Protein AF-A0A1V4UZZ5-F1 (afdb_monomer_lite)

Structure (mmCIF, N/CA/C/O backbone):
data_AF-A0A1V4UZZ5-F1
#
_entry.id   AF-A0A1V4UZZ5-F1
#
loop_
_atom_site.group_PDB
_atom_site.id
_atom_site.type_symbol
_atom_site.label_atom_id
_atom_site.label_alt_id
_atom_site.label_comp_id
_atom_site.label_asym_id
_atom_site.label_entity_id
_atom_site.label_seq_id
_atom_site.pdbx_PDB_ins_code
_atom_site.Cartn_x
_atom_site.Cartn_y
_atom_site.Cartn_z
_atom_site.occupancy
_atom_site.B_iso_or_equiv
_atom_site.auth_seq_id
_atom_site.auth_comp_id
_atom_site.auth_asym_id
_atom_site.auth_atom_id
_atom_site.pdbx_PDB_model_num
ATOM 1 N N . MET A 1 1 ? 58.883 -15.406 -33.472 1.00 39.81 1 MET A N 1
ATOM 2 C CA . MET A 1 1 ? 59.104 -15.737 -32.049 1.00 39.81 1 MET A CA 1
ATOM 3 C C . MET A 1 1 ? 59.491 -14.466 -31.313 1.00 39.81 1 MET A C 1
ATOM 5 O O . MET A 1 1 ? 60.624 -14.037 -31.436 1.00 39.81 1 MET A O 1
ATOM 9 N N . ASN A 1 2 ? 58.530 -13.843 -30.635 1.00 29.45 2 ASN A N 1
ATOM 10 C CA . ASN A 1 2 ? 58.734 -13.102 -29.391 1.00 29.45 2 ASN A CA 1
ATOM 11 C C . ASN A 1 2 ? 57.380 -13.124 -28.679 1.00 29.45 2 ASN A C 1
ATOM 13 O O . ASN A 1 2 ? 56.372 -12.664 -29.209 1.00 29.45 2 ASN A O 1
ATOM 17 N N . HIS A 1 3 ? 57.362 -13.836 -27.559 1.00 33.97 3 HIS A N 1
ATOM 18 C CA . HIS A 1 3 ? 56.188 -14.196 -26.785 1.00 33.97 3 HIS A CA 1
ATOM 19 C C . HIS A 1 3 ? 55.595 -12.955 -26.108 1.00 33.97 3 HIS A C 1
ATOM 21 O O . HIS A 1 3 ? 56.124 -12.502 -25.099 1.00 33.97 3 HIS A O 1
ATOM 27 N N . VAL A 1 4 ? 54.471 -12.442 -26.614 1.00 33.69 4 VAL A N 1
ATOM 28 C CA . VAL A 1 4 ? 53.539 -11.697 -25.759 1.00 33.69 4 VAL A CA 1
ATOM 29 C C . VAL A 1 4 ? 52.682 -12.749 -25.073 1.00 33.69 4 VAL A C 1
ATOM 31 O O . VAL A 1 4 ? 51.747 -13.304 -25.648 1.00 33.69 4 VAL A O 1
ATOM 34 N N . MET A 1 5 ? 53.090 -13.105 -23.861 1.00 30.39 5 MET A N 1
ATOM 35 C CA . MET A 1 5 ? 52.310 -13.939 -22.962 1.00 30.39 5 MET A CA 1
ATOM 36 C C . MET A 1 5 ? 51.033 -13.162 -22.619 1.00 30.39 5 MET A C 1
ATOM 38 O O . MET A 1 5 ? 51.049 -12.294 -21.754 1.00 30.39 5 MET A O 1
ATOM 42 N N . ARG A 1 6 ? 49.934 -13.433 -23.336 1.00 32.62 6 ARG A N 1
ATOM 43 C CA . ARG A 1 6 ? 48.589 -13.015 -22.924 1.00 32.62 6 ARG A CA 1
ATOM 44 C C . ARG A 1 6 ? 48.254 -13.778 -21.647 1.00 32.62 6 ARG A C 1
ATOM 46 O O . ARG A 1 6 ? 47.847 -14.936 -21.698 1.00 32.62 6 ARG A O 1
ATOM 53 N N . ILE A 1 7 ? 48.499 -13.157 -20.501 1.00 31.34 7 ILE A N 1
ATOM 54 C CA . ILE A 1 7 ? 48.038 -13.669 -19.215 1.00 31.34 7 ILE A CA 1
ATOM 55 C C . ILE A 1 7 ? 46.551 -13.321 -19.125 1.00 31.34 7 ILE A C 1
ATOM 57 O O . ILE A 1 7 ? 46.192 -12.190 -18.821 1.00 31.34 7 ILE A O 1
ATOM 61 N N . CYS A 1 8 ? 45.675 -14.288 -19.402 1.00 34.12 8 CYS A N 1
ATOM 62 C CA . CYS A 1 8 ? 44.281 -14.201 -18.975 1.00 34.12 8 CYS A CA 1
ATOM 63 C C . CYS A 1 8 ? 44.250 -14.296 -17.447 1.00 34.12 8 CYS A C 1
ATOM 65 O O . CYS A 1 8 ? 44.294 -15.393 -16.889 1.00 34.12 8 CYS A O 1
ATOM 67 N N . LEU A 1 9 ? 44.191 -13.156 -16.761 1.00 35.31 9 LEU A N 1
ATOM 68 C CA . LEU A 1 9 ? 43.905 -13.134 -15.334 1.00 35.31 9 LEU A CA 1
ATOM 69 C C . LEU A 1 9 ? 42.384 -13.251 -15.154 1.00 35.31 9 LEU A C 1
ATOM 71 O O . LEU A 1 9 ? 41.663 -12.259 -15.202 1.00 35.31 9 LEU A O 1
ATOM 75 N N . ILE A 1 10 ? 41.876 -14.474 -14.990 1.00 39.50 10 ILE A N 1
ATOM 76 C CA . ILE A 1 10 ? 40.493 -14.681 -14.543 1.00 39.50 10 ILE A CA 1
ATOM 77 C C . ILE A 1 10 ? 40.471 -14.403 -13.038 1.00 39.50 10 ILE A C 1
ATOM 79 O O . ILE A 1 10 ? 40.820 -15.262 -12.229 1.00 39.50 10 ILE A O 1
ATOM 83 N N . ALA A 1 11 ? 40.083 -13.191 -12.651 1.00 40.16 11 ALA A N 1
ATOM 84 C CA . ALA A 1 11 ? 39.724 -12.902 -11.270 1.00 40.16 11 ALA A CA 1
ATOM 85 C C . ALA A 1 11 ? 38.285 -13.391 -11.034 1.00 40.16 11 ALA A C 1
ATOM 87 O O . ALA A 1 11 ? 37.325 -12.671 -11.297 1.00 40.16 11 ALA A O 1
ATOM 88 N N . SER A 1 12 ? 38.126 -14.639 -10.583 1.00 41.53 12 SER A N 1
ATOM 89 C CA . SER A 1 12 ? 36.849 -15.145 -10.068 1.00 41.53 12 SER A CA 1
ATOM 90 C C . SER A 1 12 ? 36.801 -14.930 -8.559 1.00 41.53 12 SER A C 1
ATOM 92 O O . SER A 1 12 ? 37.458 -15.645 -7.804 1.00 41.53 12 SER A O 1
ATOM 94 N N . VAL A 1 13 ? 36.013 -13.956 -8.106 1.00 45.19 13 VAL A N 1
ATOM 95 C CA . VAL A 1 13 ? 35.707 -13.796 -6.680 1.00 45.19 13 VAL A CA 1
ATOM 96 C C . VAL A 1 13 ? 34.385 -14.509 -6.406 1.00 45.19 13 VAL A C 1
ATOM 98 O O . VAL A 1 13 ? 33.313 -13.992 -6.710 1.00 45.19 13 VAL A O 1
ATOM 101 N N . MET A 1 14 ? 34.463 -15.728 -5.869 1.00 43.59 14 MET A N 1
ATOM 102 C CA . MET A 1 14 ? 33.300 -16.481 -5.396 1.00 43.59 14 MET A CA 1
ATOM 103 C C . MET A 1 14 ? 33.132 -16.230 -3.897 1.00 43.59 14 MET A C 1
ATOM 105 O O . MET A 1 14 ? 33.850 -16.801 -3.078 1.00 43.59 14 MET A O 1
ATOM 109 N N . VAL A 1 15 ? 32.183 -15.369 -3.531 1.00 49.25 15 VAL A N 1
ATOM 110 C CA . VAL A 1 15 ? 31.800 -15.153 -2.129 1.00 49.25 15 VAL A CA 1
ATOM 111 C C . VAL A 1 15 ? 30.608 -16.059 -1.824 1.00 49.25 15 VAL A C 1
ATOM 113 O O . VAL A 1 15 ? 29.475 -15.738 -2.171 1.00 49.25 15 VAL A O 1
ATOM 116 N N . MET A 1 16 ? 30.867 -17.219 -1.214 1.00 44.22 16 MET A N 1
ATOM 117 C CA . MET A 1 16 ? 29.830 -18.120 -0.700 1.00 44.22 16 MET A CA 1
ATOM 118 C C . MET A 1 16 ? 29.693 -17.886 0.803 1.00 44.22 16 MET A C 1
ATOM 120 O O . MET A 1 16 ? 30.544 -18.312 1.581 1.00 44.22 16 MET A O 1
ATOM 124 N N . VAL A 1 17 ? 28.649 -17.169 1.213 1.00 50.81 17 VAL A N 1
ATOM 125 C CA . VAL A 1 17 ? 28.406 -16.848 2.624 1.00 50.81 17 VAL A CA 1
ATOM 126 C C . VAL A 1 17 ? 27.173 -17.615 3.085 1.00 50.81 17 VAL A C 1
ATOM 128 O O . VAL A 1 17 ? 26.051 -17.297 2.700 1.00 50.81 17 VAL A O 1
ATOM 131 N N . CYS A 1 18 ? 27.390 -18.663 3.880 1.00 45.88 18 CYS A N 1
ATOM 132 C CA . CYS A 1 18 ? 26.318 -19.472 4.451 1.00 45.88 18 CYS A CA 1
ATOM 133 C C . CYS A 1 18 ? 25.753 -18.810 5.716 1.00 45.88 18 CYS A C 1
ATOM 135 O O . CYS A 1 18 ? 26.511 -18.483 6.628 1.00 45.88 18 CYS A O 1
ATOM 137 N N . SER A 1 19 ? 24.422 -18.658 5.746 1.00 46.22 19 SER A N 1
ATOM 138 C CA . SER A 1 19 ? 23.580 -18.379 6.922 1.00 46.22 19 SER A CA 1
ATOM 139 C C . SER A 1 19 ? 24.179 -17.382 7.918 1.00 46.22 19 SER A C 1
ATOM 141 O O . SER A 1 19 ? 24.592 -17.751 9.019 1.00 46.22 19 SER A O 1
ATOM 143 N N . LEU A 1 20 ? 24.219 -16.107 7.539 1.00 45.56 20 LEU A N 1
ATOM 144 C CA . LEU A 1 20 ? 24.476 -15.028 8.483 1.00 45.56 20 LEU A CA 1
ATOM 145 C C . LEU A 1 20 ? 23.150 -14.367 8.861 1.00 45.56 20 LEU A C 1
ATOM 147 O O . LEU A 1 20 ? 22.374 -13.983 7.989 1.00 45.56 20 LEU A O 1
ATOM 151 N N . SER A 1 21 ? 22.949 -14.119 10.153 1.00 45.28 21 SER A N 1
ATOM 152 C CA . SER A 1 21 ? 22.123 -13.006 10.629 1.00 45.28 21 SER A CA 1
ATOM 153 C C . SER A 1 21 ? 22.843 -11.696 10.267 1.00 45.28 21 SER A C 1
ATOM 155 O O . SER A 1 21 ? 23.481 -11.077 11.117 1.00 45.28 21 SER A O 1
ATOM 157 N N . CYS A 1 22 ? 22.896 -11.359 8.973 1.00 48.75 22 CYS A N 1
ATOM 158 C CA . CYS A 1 22 ? 23.712 -10.263 8.447 1.00 48.75 22 CYS A CA 1
ATOM 159 C C . CYS A 1 22 ? 22.924 -8.954 8.381 1.00 48.75 22 CYS A C 1
ATOM 161 O O . CYS A 1 22 ? 21.815 -8.925 7.858 1.00 48.75 22 CYS A O 1
ATOM 163 N N . SER A 1 23 ? 23.531 -7.862 8.848 1.00 56.69 23 SER A N 1
ATOM 164 C CA . SER A 1 23 ? 22.945 -6.518 8.821 1.00 56.69 23 SER A CA 1
ATOM 165 C C . SER A 1 23 ? 23.189 -5.751 7.507 1.00 56.69 23 SER A C 1
ATOM 167 O O . SER A 1 23 ? 22.425 -4.832 7.236 1.00 56.69 23 SER A O 1
ATOM 169 N N . ALA A 1 24 ? 24.216 -6.089 6.708 1.00 56.47 24 ALA A N 1
ATOM 170 C CA . ALA A 1 24 ? 24.455 -5.583 5.340 1.00 56.47 24 ALA A CA 1
ATOM 171 C C . ALA A 1 24 ? 25.719 -6.216 4.710 1.00 56.47 24 ALA A C 1
ATOM 173 O O . ALA A 1 24 ? 26.738 -6.339 5.393 1.00 56.47 24 ALA A O 1
ATOM 174 N N . ILE A 1 25 ? 25.702 -6.531 3.409 1.00 58.81 25 ILE A N 1
ATOM 175 C CA . ILE A 1 25 ? 26.895 -6.872 2.607 1.00 58.81 25 ILE A CA 1
ATOM 176 C C . ILE A 1 25 ? 26.965 -5.920 1.413 1.00 58.81 25 ILE A C 1
ATOM 178 O O . ILE A 1 25 ? 26.059 -5.910 0.584 1.00 58.81 25 ILE A O 1
ATOM 182 N N . LYS A 1 26 ? 28.057 -5.154 1.311 1.00 60.81 26 LYS A N 1
ATOM 183 C CA . LYS A 1 26 ? 28.379 -4.344 0.130 1.00 60.81 26 LYS A CA 1
ATOM 184 C C . LYS A 1 26 ? 29.662 -4.860 -0.509 1.00 60.81 26 LYS A C 1
ATOM 186 O O . LYS A 1 26 ? 30.681 -4.972 0.174 1.00 60.81 26 LYS A O 1
ATOM 191 N N . SER A 1 27 ? 29.627 -5.157 -1.802 1.00 58.00 27 SER A N 1
ATOM 192 C CA . SER A 1 27 ? 30.817 -5.495 -2.588 1.00 58.00 27 SER A CA 1
ATOM 193 C C . SER A 1 27 ? 30.977 -4.498 -3.724 1.00 58.00 27 SER A C 1
ATOM 195 O O . SER A 1 27 ? 30.045 -4.308 -4.501 1.00 58.00 27 SER A O 1
ATOM 197 N N . SER A 1 28 ? 32.153 -3.872 -3.812 1.00 56.59 28 SER A N 1
ATOM 198 C CA . SER A 1 28 ? 32.493 -2.953 -4.894 1.00 56.59 28 SER A CA 1
ATOM 199 C C . SER A 1 28 ? 33.769 -3.403 -5.594 1.00 56.59 28 SER A C 1
ATOM 201 O O . SER A 1 28 ? 34.764 -3.694 -4.926 1.00 56.59 28 SER A O 1
ATOM 203 N N . PHE A 1 29 ? 33.734 -3.472 -6.926 1.00 57.12 29 PHE A N 1
ATOM 204 C CA . PHE A 1 29 ? 34.883 -3.848 -7.750 1.00 57.12 29 PHE A CA 1
ATOM 205 C C . PHE A 1 29 ? 35.108 -2.829 -8.868 1.00 57.12 29 PHE A C 1
ATOM 207 O O . PHE A 1 29 ? 34.164 -2.413 -9.541 1.00 57.12 29 PHE A O 1
ATOM 214 N N . GLY A 1 30 ? 36.375 -2.478 -9.095 1.00 54.47 30 GLY A N 1
ATOM 215 C CA . GLY A 1 30 ? 36.808 -1.658 -10.221 1.00 54.47 30 GLY A CA 1
ATOM 216 C C . GLY A 1 30 ? 38.146 -2.146 -10.768 1.00 54.47 30 GLY A C 1
ATOM 217 O O . GLY A 1 30 ? 39.020 -2.561 -10.007 1.00 54.47 30 GLY A O 1
ATOM 218 N N . VAL A 1 31 ? 38.289 -2.128 -12.090 1.00 53.44 31 VAL A N 1
ATOM 219 C CA . VAL A 1 31 ? 39.524 -2.450 -12.815 1.00 53.44 31 VAL A CA 1
ATOM 220 C C . VAL A 1 31 ? 39.809 -1.285 -13.751 1.00 53.44 31 VAL A C 1
ATOM 222 O O . VAL A 1 31 ? 38.913 -0.828 -14.459 1.00 53.44 31 VAL A O 1
ATOM 225 N N . ASP A 1 32 ? 41.049 -0.804 -13.739 1.00 49.75 32 ASP A N 1
ATOM 226 C CA . ASP A 1 32 ? 41.480 0.335 -14.542 1.00 49.75 32 ASP A CA 1
ATOM 227 C C . ASP A 1 32 ? 42.629 -0.079 -15.479 1.00 49.75 32 ASP A C 1
ATOM 229 O O . ASP A 1 32 ? 43.580 -0.734 -15.050 1.00 49.75 32 ASP A O 1
ATOM 233 N N . ASN A 1 33 ? 42.525 0.296 -16.759 1.00 50.69 33 ASN A N 1
ATOM 234 C CA . ASN A 1 33 ? 43.595 0.281 -17.770 1.00 50.69 33 ASN A CA 1
ATOM 235 C C . ASN A 1 33 ? 44.440 -1.010 -17.956 1.00 50.69 33 ASN A C 1
ATOM 237 O O . ASN A 1 33 ? 45.665 -0.916 -17.896 1.00 50.69 33 ASN A O 1
ATOM 241 N N . GLN A 1 34 ? 43.859 -2.181 -18.280 1.00 48.28 34 GLN A N 1
ATOM 242 C CA . GLN A 1 34 ? 44.598 -3.340 -18.855 1.00 48.28 34 GLN A CA 1
ATOM 243 C C . GLN A 1 34 ? 43.724 -4.266 -19.719 1.00 48.28 34 GLN A C 1
ATOM 245 O O . GLN A 1 34 ? 42.536 -4.364 -19.449 1.00 48.28 34 GLN A O 1
ATOM 250 N N . GLU A 1 35 ? 44.327 -4.992 -20.682 1.00 52.94 35 GLU A N 1
ATOM 251 C CA . GLU A 1 35 ? 43.716 -6.090 -21.469 1.00 52.94 35 GLU A CA 1
ATOM 252 C C . GLU A 1 35 ? 43.265 -7.284 -20.571 1.00 52.94 35 GLU A C 1
ATOM 254 O O . GLU A 1 35 ? 44.095 -7.891 -19.899 1.00 52.94 35 GLU A O 1
ATOM 259 N N . GLY A 1 36 ? 41.979 -7.679 -20.566 1.00 52.59 36 GLY A N 1
ATOM 260 C CA . GLY A 1 36 ? 41.415 -8.781 -19.761 1.00 52.59 36 GLY A CA 1
ATOM 261 C C . GLY A 1 36 ? 39.873 -8.800 -19.609 1.00 52.59 36 GLY A C 1
ATOM 262 O O . GLY A 1 36 ? 39.163 -7.938 -20.108 1.00 52.59 36 GLY A O 1
ATOM 263 N N . SER A 1 37 ? 39.318 -9.799 -18.915 1.00 56.78 37 SER A N 1
ATOM 264 C CA . SER A 1 37 ? 37.878 -9.895 -18.591 1.00 56.78 37 SER A CA 1
ATOM 265 C C . SER A 1 37 ? 37.686 -10.142 -17.097 1.00 56.78 37 SER A C 1
ATOM 267 O O . SER A 1 37 ? 38.403 -10.973 -16.538 1.00 56.78 37 SER A O 1
ATOM 269 N N . ALA A 1 38 ? 36.701 -9.503 -16.465 1.00 57.72 38 ALA A N 1
ATOM 270 C CA . ALA A 1 38 ? 36.386 -9.721 -15.051 1.00 57.72 38 ALA A CA 1
ATOM 271 C C . ALA A 1 38 ? 34.997 -10.354 -14.869 1.00 57.72 38 ALA A C 1
ATOM 273 O O . ALA A 1 38 ? 34.046 -10.036 -15.584 1.00 57.72 38 ALA A O 1
ATOM 274 N N . SER A 1 39 ? 34.873 -11.269 -13.905 1.00 61.69 39 SER A N 1
ATOM 275 C CA . SER A 1 39 ? 33.602 -11.923 -13.585 1.00 61.69 39 SER A CA 1
ATOM 276 C C . SER A 1 39 ? 33.362 -11.943 -12.080 1.00 61.69 39 SER A C 1
ATOM 278 O O . SER A 1 39 ? 34.188 -12.482 -11.339 1.00 61.69 39 SER A O 1
ATOM 280 N N . ALA A 1 40 ? 32.218 -11.432 -11.640 1.00 63.69 40 ALA A N 1
ATOM 281 C CA . ALA A 1 40 ? 31.765 -11.530 -10.259 1.00 63.69 40 ALA A CA 1
ATOM 282 C C . ALA A 1 40 ? 30.543 -12.452 -10.182 1.00 63.69 40 ALA A C 1
ATOM 284 O O . ALA A 1 40 ? 29.666 -12.442 -11.046 1.00 63.69 40 ALA A O 1
ATOM 285 N N . THR A 1 41 ? 30.481 -13.312 -9.169 1.00 64.44 41 THR A N 1
ATOM 286 C CA . THR A 1 41 ? 29.285 -14.119 -8.911 1.00 64.44 41 THR A CA 1
ATOM 287 C C . THR A 1 41 ? 29.008 -14.129 -7.422 1.00 64.44 41 THR A C 1
ATOM 289 O O . THR A 1 41 ? 29.807 -14.615 -6.620 1.00 64.44 41 THR A O 1
ATOM 292 N N . HIS A 1 42 ? 27.839 -13.610 -7.080 1.00 67.56 42 HIS A N 1
ATOM 293 C CA . HIS A 1 42 ? 27.352 -13.446 -5.729 1.00 67.56 42 HIS A CA 1
ATOM 294 C C . HIS A 1 42 ? 26.117 -14.321 -5.520 1.00 67.56 42 HIS A C 1
ATOM 296 O O . HIS A 1 42 ? 25.170 -14.285 -6.309 1.00 67.56 42 HIS A O 1
ATOM 302 N N . ARG A 1 43 ? 26.118 -15.114 -4.446 1.00 64.06 43 ARG A N 1
ATOM 303 C CA . ARG A 1 43 ? 24.951 -15.892 -4.024 1.00 64.06 43 ARG A CA 1
ATOM 304 C C . ARG A 1 43 ? 24.722 -15.697 -2.534 1.00 64.06 43 ARG A C 1
ATOM 306 O O . ARG A 1 43 ? 25.602 -16.014 -1.736 1.00 64.06 43 ARG A O 1
ATOM 313 N N . PHE A 1 44 ? 23.534 -15.226 -2.182 1.00 66.75 44 PHE A N 1
ATOM 314 C CA . PHE A 1 44 ? 23.129 -14.942 -0.814 1.00 66.75 44 PHE A CA 1
ATOM 315 C C . PHE A 1 44 ? 21.847 -15.697 -0.468 1.00 66.75 44 PHE A C 1
ATOM 317 O O . PHE A 1 44 ? 20.886 -15.691 -1.236 1.00 66.75 44 PHE A O 1
ATOM 324 N N . SER A 1 45 ? 21.840 -16.312 0.713 1.00 64.38 45 SER A N 1
ATOM 325 C CA . SER A 1 45 ? 20.642 -16.854 1.355 1.00 64.38 45 SER A CA 1
ATOM 326 C C . SER A 1 45 ? 20.429 -16.102 2.664 1.00 64.38 45 SER A C 1
ATOM 328 O O . SER A 1 45 ? 21.274 -16.186 3.559 1.00 64.38 45 SER A O 1
ATOM 330 N N . ILE A 1 46 ? 19.347 -15.331 2.760 1.00 65.12 46 ILE A N 1
ATOM 331 C CA . ILE A 1 46 ? 19.101 -14.390 3.857 1.00 65.12 46 ILE A CA 1
ATOM 332 C C . ILE A 1 46 ? 17.887 -14.860 4.665 1.00 65.12 46 ILE A C 1
ATOM 334 O O . ILE A 1 46 ? 16.762 -14.831 4.192 1.00 65.12 46 ILE A O 1
ATOM 338 N N . SER A 1 47 ? 18.098 -15.295 5.905 1.00 55.88 47 SER A N 1
ATOM 339 C CA . SER A 1 47 ? 17.028 -15.842 6.757 1.00 55.88 47 SER A CA 1
ATOM 340 C C . SER A 1 47 ? 16.285 -14.790 7.603 1.00 55.88 47 SER A C 1
ATOM 342 O O . SER A 1 47 ? 15.504 -15.150 8.480 1.00 55.88 47 SER A O 1
ATOM 344 N N . SER A 1 48 ? 16.598 -13.502 7.437 1.00 59.91 48 SER A N 1
ATOM 345 C CA . SER A 1 48 ? 15.998 -12.368 8.159 1.00 59.91 48 SER A CA 1
ATOM 346 C C . SER A 1 48 ? 16.160 -11.072 7.352 1.00 59.91 48 SER A C 1
ATOM 348 O O . SER A 1 48 ? 16.756 -11.095 6.282 1.00 59.91 48 SER A O 1
ATOM 350 N N . ALA A 1 49 ? 15.721 -9.920 7.878 1.00 60.16 49 ALA A N 1
ATOM 351 C CA . ALA A 1 49 ? 15.966 -8.631 7.222 1.00 60.16 49 ALA A CA 1
ATOM 352 C C . ALA A 1 49 ? 17.462 -8.424 6.909 1.00 60.16 49 ALA A C 1
ATOM 354 O O . ALA A 1 49 ? 18.303 -8.626 7.791 1.00 60.16 49 ALA A O 1
ATOM 355 N N . GLY A 1 50 ? 17.783 -8.022 5.679 1.00 60.38 50 GLY A N 1
ATOM 356 C CA . GLY A 1 50 ? 19.159 -7.902 5.202 1.00 60.38 50 GLY A CA 1
ATOM 357 C C . GLY A 1 50 ? 19.291 -7.019 3.962 1.00 60.38 50 GLY A C 1
ATOM 358 O O . GLY A 1 50 ? 18.377 -6.911 3.144 1.00 60.38 50 GLY A O 1
ATOM 359 N N . VAL A 1 51 ? 20.453 -6.378 3.831 1.00 58.22 51 VAL A N 1
ATOM 360 C CA . VAL A 1 51 ? 20.812 -5.526 2.687 1.00 58.22 51 VAL A CA 1
ATOM 361 C C . VAL A 1 51 ? 21.967 -6.167 1.927 1.00 58.22 51 VAL A C 1
ATOM 363 O O . VAL A 1 51 ? 22.987 -6.514 2.524 1.00 58.22 51 VAL A O 1
ATOM 366 N N . VAL A 1 52 ? 21.819 -6.296 0.614 1.00 61.44 52 VAL A N 1
ATOM 367 C CA . VAL A 1 52 ? 22.842 -6.763 -0.319 1.00 61.44 52 VAL A CA 1
ATOM 368 C C . VAL A 1 52 ? 23.008 -5.715 -1.411 1.00 61.44 52 VAL A C 1
ATOM 370 O O . VAL A 1 52 ? 22.067 -5.415 -2.137 1.00 61.44 52 VAL A O 1
ATOM 373 N N . ASP A 1 53 ? 24.209 -5.167 -1.540 1.00 60.06 53 ASP A N 1
ATOM 374 C CA . ASP A 1 53 ? 24.511 -4.134 -2.529 1.00 60.06 53 ASP A CA 1
ATOM 375 C C . ASP A 1 53 ? 25.773 -4.505 -3.320 1.00 60.06 53 ASP A C 1
ATOM 377 O O . ASP A 1 53 ? 26.856 -4.681 -2.749 1.00 60.06 53 ASP A O 1
ATOM 381 N N . GLY A 1 54 ? 25.626 -4.686 -4.631 1.00 59.91 54 GLY A N 1
ATOM 382 C CA . GLY A 1 54 ? 26.715 -5.015 -5.546 1.00 59.91 54 GLY A CA 1
ATOM 383 C C . GLY A 1 54 ? 26.935 -3.899 -6.561 1.00 59.91 54 GLY A C 1
ATOM 384 O O . GLY A 1 54 ? 26.129 -3.735 -7.473 1.00 59.91 54 GLY A O 1
ATOM 385 N N . ASP A 1 55 ? 28.048 -3.175 -6.442 1.00 58.28 55 ASP A N 1
ATOM 386 C CA . ASP A 1 55 ? 28.431 -2.123 -7.392 1.00 58.28 55 ASP A CA 1
ATOM 387 C C . ASP A 1 55 ? 29.672 -2.546 -8.185 1.00 58.28 55 ASP A C 1
ATOM 389 O O . ASP A 1 55 ? 30.726 -2.822 -7.605 1.00 58.28 55 ASP A O 1
ATOM 393 N N . ILE A 1 56 ? 29.601 -2.559 -9.516 1.00 58.88 56 ILE A N 1
ATOM 394 C CA . ILE A 1 56 ? 30.764 -2.857 -10.367 1.00 58.88 56 ILE A CA 1
ATOM 395 C C . ILE A 1 56 ? 30.924 -1.742 -11.404 1.00 58.88 56 ILE A C 1
ATOM 397 O O . ILE A 1 56 ? 29.990 -1.407 -12.126 1.00 58.88 56 ILE A O 1
ATOM 401 N N . SER A 1 57 ? 32.103 -1.121 -11.478 1.00 55.34 57 SER A N 1
ATOM 402 C CA . SER A 1 57 ? 32.361 0.033 -12.364 1.00 55.34 57 SER A CA 1
ATOM 403 C C . SER A 1 57 ? 33.683 -0.123 -13.112 1.00 55.34 57 SER A C 1
ATOM 405 O O . SER A 1 57 ? 34.684 -0.436 -12.470 1.00 55.34 57 SER A O 1
ATOM 407 N N . LEU A 1 58 ? 33.717 0.108 -14.435 1.00 53.62 58 LEU A N 1
ATOM 408 C CA . LEU A 1 58 ? 34.915 -0.086 -15.275 1.00 53.62 58 LEU A CA 1
ATOM 409 C C . LEU A 1 58 ? 35.182 1.009 -16.326 1.00 53.62 58 LEU A C 1
ATOM 411 O O . LEU A 1 58 ? 34.256 1.655 -16.806 1.00 53.62 58 LEU A O 1
ATOM 415 N N . SER A 1 59 ? 36.454 1.137 -16.746 1.00 49.12 59 SER A N 1
ATOM 416 C CA . SER A 1 59 ? 36.920 2.146 -17.716 1.00 49.12 59 SER A CA 1
ATOM 417 C C . SER A 1 59 ? 37.103 1.681 -19.177 1.00 49.12 59 SER A C 1
ATOM 419 O O . SER A 1 59 ? 37.103 2.541 -20.053 1.00 49.12 59 SER A O 1
ATOM 421 N N . SER A 1 60 ? 37.256 0.380 -19.499 1.00 50.84 60 SER A N 1
ATOM 422 C CA . SER A 1 60 ? 37.487 -0.028 -20.914 1.00 50.84 60 SER A CA 1
ATOM 423 C C . SER A 1 60 ? 37.232 -1.497 -21.332 1.00 50.84 60 SER A C 1
ATOM 425 O O . SER A 1 60 ? 37.506 -1.830 -22.485 1.00 50.84 60 SER A O 1
ATOM 427 N N . MET A 1 61 ? 36.709 -2.406 -20.485 1.00 57.75 61 MET A N 1
ATOM 428 C CA . MET A 1 61 ? 36.690 -3.861 -20.792 1.00 57.75 61 MET A CA 1
ATOM 429 C C . MET A 1 61 ? 35.474 -4.678 -20.309 1.00 57.75 61 MET A C 1
ATOM 431 O O . MET A 1 61 ? 34.656 -4.196 -19.536 1.00 57.75 61 MET A O 1
ATOM 435 N N . GLY A 1 62 ? 35.399 -5.934 -20.794 1.00 55.66 62 GLY A N 1
ATOM 436 C CA . GLY A 1 62 ? 34.379 -6.967 -20.556 1.00 55.66 62 GLY A CA 1
ATOM 437 C C . GLY A 1 62 ? 34.153 -7.364 -19.090 1.00 55.66 62 GLY A C 1
ATOM 438 O O . GLY A 1 62 ? 35.000 -8.062 -18.527 1.00 55.66 62 GLY A O 1
ATOM 439 N N . VAL A 1 63 ? 33.005 -7.021 -18.497 1.00 57.28 63 VAL A N 1
ATOM 440 C CA . VAL A 1 63 ? 32.554 -7.542 -17.189 1.00 57.28 63 VAL A CA 1
ATOM 441 C C . VAL A 1 63 ? 31.345 -8.434 -17.328 1.00 57.28 63 VAL A C 1
ATOM 443 O O . VAL A 1 63 ? 30.519 -8.195 -18.193 1.00 57.28 63 VAL A O 1
ATOM 446 N N . SER A 1 64 ? 31.232 -9.440 -16.464 1.00 59.16 64 SER A N 1
ATOM 447 C CA . SER A 1 64 ? 29.958 -10.095 -16.175 1.00 59.16 64 SER A CA 1
ATOM 448 C C . SER A 1 64 ? 29.742 -10.178 -14.667 1.00 59.16 64 SER A C 1
ATOM 450 O O . SER A 1 64 ? 30.652 -10.543 -13.923 1.00 59.16 64 SER A O 1
ATOM 452 N N . SER A 1 65 ? 28.546 -9.846 -14.208 1.00 65.25 65 SER A N 1
ATOM 453 C CA . SER A 1 65 ? 28.122 -10.045 -12.830 1.00 65.25 65 SER A CA 1
ATOM 454 C C . SER A 1 65 ? 26.918 -10.965 -12.788 1.00 65.25 65 SER A C 1
ATOM 456 O O . SER A 1 65 ? 26.146 -11.032 -13.747 1.00 65.25 65 SER A O 1
ATOM 458 N N . ARG A 1 66 ? 26.799 -11.730 -11.705 1.00 63.47 66 ARG A N 1
ATOM 459 C CA . ARG A 1 66 ? 25.606 -12.506 -11.379 1.00 63.47 66 ARG A CA 1
ATOM 460 C C . ARG A 1 66 ? 25.286 -12.330 -9.908 1.00 63.47 66 ARG A C 1
ATOM 462 O O . ARG A 1 66 ? 26.111 -12.704 -9.073 1.00 63.47 66 ARG A O 1
ATOM 469 N N . LEU A 1 67 ? 24.086 -11.862 -9.599 1.00 68.31 67 LEU A N 1
ATOM 470 C CA . LEU A 1 67 ? 23.569 -11.776 -8.241 1.00 68.31 67 LEU A CA 1
ATOM 471 C C . LEU A 1 67 ? 22.384 -12.725 -8.089 1.00 68.31 67 LEU A C 1
ATOM 473 O O . LEU A 1 67 ? 21.409 -12.643 -8.830 1.00 68.31 67 LEU A O 1
ATOM 477 N N . SER A 1 68 ? 22.481 -13.634 -7.122 1.00 65.00 68 SER A N 1
ATOM 478 C CA . SER A 1 68 ? 21.380 -14.483 -6.682 1.00 65.00 68 SER A CA 1
ATOM 479 C C . SER A 1 68 ? 21.100 -14.205 -5.212 1.00 65.00 68 SER A C 1
ATOM 481 O O . SER A 1 68 ? 21.973 -14.428 -4.374 1.00 65.00 68 SER A O 1
ATOM 483 N N . VAL A 1 69 ? 19.904 -13.718 -4.901 1.00 66.44 69 VAL A N 1
ATOM 484 C CA . VAL A 1 69 ? 19.438 -13.531 -3.521 1.00 66.44 69 VAL A CA 1
ATOM 485 C C . VAL A 1 69 ? 18.187 -14.366 -3.339 1.00 66.44 69 VAL A C 1
ATOM 487 O O . VAL A 1 69 ? 17.289 -14.265 -4.164 1.00 66.44 69 VAL A O 1
ATOM 490 N N . ASP A 1 70 ? 18.147 -15.181 -2.293 1.00 64.00 70 ASP A N 1
ATOM 491 C CA . ASP A 1 70 ? 16.940 -15.835 -1.784 1.00 64.00 70 ASP A CA 1
ATOM 492 C C . ASP A 1 70 ? 16.817 -15.437 -0.318 1.00 64.00 70 ASP A C 1
ATOM 494 O O . ASP A 1 70 ? 17.776 -15.607 0.441 1.00 64.00 70 ASP A O 1
ATOM 498 N N . GLY A 1 71 ? 15.697 -14.861 0.095 1.00 60.44 71 GLY A N 1
ATOM 499 C CA . GLY A 1 71 ? 15.563 -14.489 1.494 1.00 60.44 71 GLY A CA 1
ATOM 500 C C . GLY A 1 71 ? 14.147 -14.321 1.993 1.00 60.44 71 GLY A C 1
ATOM 501 O O . GLY A 1 71 ? 13.250 -14.011 1.216 1.00 60.44 71 GLY A O 1
ATOM 502 N N . ASP A 1 72 ? 14.001 -14.522 3.302 1.00 59.03 72 ASP A N 1
ATOM 503 C CA . ASP A 1 72 ? 12.781 -14.320 4.076 1.00 59.03 72 ASP A CA 1
ATOM 504 C C . ASP A 1 72 ? 12.884 -12.995 4.860 1.00 59.03 72 ASP A C 1
ATOM 506 O O . ASP A 1 72 ? 13.817 -12.788 5.643 1.00 59.03 72 ASP A O 1
ATOM 510 N N . GLY A 1 73 ? 11.910 -12.096 4.692 1.00 57.69 73 GLY A N 1
ATOM 511 C CA . GLY A 1 73 ? 11.838 -10.816 5.415 1.00 57.69 73 GLY A CA 1
ATOM 512 C C . GLY A 1 73 ? 12.135 -9.605 4.527 1.00 57.69 73 GLY A C 1
ATOM 513 O O . GLY A 1 73 ? 11.974 -9.684 3.318 1.00 57.69 73 GLY A O 1
ATOM 514 N N . GLU A 1 74 ? 12.501 -8.458 5.111 1.00 61.94 74 GLU A N 1
ATOM 515 C CA . GLU A 1 74 ? 12.865 -7.262 4.328 1.00 61.94 74 GLU A CA 1
ATOM 516 C C . GLU A 1 74 ? 14.235 -7.461 3.654 1.00 61.94 74 GLU A C 1
ATOM 518 O O . GLU A 1 74 ? 15.278 -7.384 4.308 1.00 61.94 74 GLU A O 1
ATOM 523 N N . VAL A 1 75 ? 14.224 -7.723 2.350 1.00 66.94 75 VAL A N 1
ATOM 524 C CA . VAL A 1 75 ? 15.399 -7.916 1.501 1.00 66.94 75 VAL A CA 1
ATOM 525 C C . VAL A 1 75 ? 15.558 -6.715 0.584 1.00 66.94 75 VAL A C 1
ATOM 527 O O . VAL A 1 75 ? 14.666 -6.389 -0.198 1.00 66.94 75 VAL A O 1
ATOM 530 N N . PHE A 1 76 ? 16.733 -6.097 0.638 1.00 69.38 76 PHE A N 1
ATOM 531 C CA . PHE A 1 76 ? 17.163 -5.089 -0.325 1.00 69.38 76 PHE A CA 1
ATOM 532 C C . PHE A 1 76 ? 18.298 -5.681 -1.140 1.00 69.38 76 PHE A C 1
ATOM 534 O O . PHE A 1 76 ? 19.320 -6.053 -0.567 1.00 69.38 76 PHE A O 1
ATOM 541 N N . ALA A 1 77 ? 18.118 -5.781 -2.450 1.00 69.19 77 ALA A N 1
ATOM 542 C CA . ALA A 1 77 ? 19.148 -6.259 -3.353 1.00 69.19 77 ALA A CA 1
ATOM 543 C C . ALA A 1 77 ? 19.260 -5.321 -4.552 1.00 69.19 77 ALA A C 1
ATOM 545 O O . ALA A 1 77 ? 18.276 -5.107 -5.259 1.00 69.19 77 ALA A O 1
ATOM 546 N N . SER A 1 78 ? 20.450 -4.779 -4.786 1.00 70.12 78 SER A N 1
ATOM 547 C CA . SER A 1 78 ? 20.769 -3.961 -5.957 1.00 70.12 78 SER A CA 1
ATOM 548 C C . SER A 1 78 ? 22.027 -4.466 -6.645 1.00 70.12 78 SER A C 1
ATOM 550 O O . SER A 1 78 ? 22.984 -4.893 -5.998 1.00 70.12 78 SER A O 1
ATOM 552 N N . GLU A 1 79 ? 22.013 -4.401 -7.972 1.00 70.56 79 GLU A N 1
ATOM 553 C CA . GLU A 1 79 ? 23.183 -4.602 -8.815 1.00 70.56 79 GLU A CA 1
ATOM 554 C C . GLU A 1 79 ? 23.288 -3.440 -9.802 1.00 70.56 79 GLU A C 1
ATOM 556 O O . GLU A 1 79 ? 22.319 -3.126 -10.504 1.00 70.56 79 GLU A O 1
ATOM 561 N N . SER A 1 80 ? 24.466 -2.821 -9.861 1.00 69.19 80 SER A N 1
ATOM 562 C CA . SER A 1 80 ? 24.800 -1.794 -10.843 1.00 69.19 80 SER A CA 1
ATOM 563 C C . SER A 1 80 ? 26.063 -2.170 -11.621 1.00 69.19 80 SER A C 1
ATOM 565 O O . SER A 1 80 ? 27.048 -2.646 -11.050 1.00 69.19 80 SER A O 1
ATOM 567 N N . VAL A 1 81 ? 26.031 -1.966 -12.940 1.00 67.75 81 VAL A N 1
ATOM 568 C CA . VAL A 1 81 ? 27.197 -2.094 -13.823 1.00 67.75 81 VAL A CA 1
ATOM 569 C C . VAL A 1 81 ? 27.335 -0.835 -14.662 1.00 67.75 81 VAL A C 1
ATOM 571 O O . VAL A 1 81 ? 26.375 -0.389 -15.294 1.00 67.75 81 VAL A O 1
ATOM 574 N N . SER A 1 82 ? 28.546 -0.276 -14.684 1.00 68.00 82 SER A N 1
ATOM 575 C CA . SER A 1 82 ? 28.900 0.860 -15.535 1.00 68.00 82 SER A CA 1
ATOM 576 C C . SER A 1 82 ? 30.168 0.612 -16.357 1.00 68.00 82 SER A C 1
ATOM 578 O O . SER A 1 82 ? 31.077 -0.099 -15.918 1.00 68.00 82 SER A O 1
ATOM 580 N N . GLY A 1 83 ? 30.223 1.191 -17.561 1.00 64.44 83 GLY A N 1
ATOM 581 C CA . GLY A 1 83 ? 31.360 1.081 -18.481 1.00 64.44 83 GLY A CA 1
ATOM 582 C C . GLY A 1 83 ? 31.505 2.295 -19.402 1.00 64.44 83 GLY A C 1
ATOM 583 O O . GLY A 1 83 ? 30.499 2.901 -19.768 1.00 64.44 83 GLY A O 1
ATOM 584 N N . SER A 1 84 ? 32.737 2.643 -19.790 1.00 59.09 84 SER A N 1
ATOM 585 C CA . SER A 1 84 ? 33.034 3.707 -20.766 1.00 59.09 84 SER A CA 1
ATOM 586 C C . SER A 1 84 ? 33.671 3.164 -22.053 1.00 59.09 84 SER A C 1
ATOM 588 O O . SER A 1 84 ? 34.652 2.424 -21.990 1.00 59.09 84 SER A O 1
ATOM 590 N N . GLY A 1 85 ? 33.117 3.544 -23.210 1.00 58.25 85 GLY A N 1
ATOM 591 C CA . GLY A 1 85 ? 33.555 3.141 -24.555 1.00 58.25 85 GLY A CA 1
ATOM 592 C C . GLY A 1 85 ? 33.675 4.312 -25.540 1.00 58.25 85 GLY A C 1
ATOM 593 O O . GLY A 1 85 ? 33.406 5.453 -25.162 1.00 58.25 85 GLY A O 1
ATOM 594 N N . GLU A 1 86 ? 34.022 4.053 -26.814 1.00 54.59 86 GLU A N 1
ATOM 595 C CA . GLU A 1 86 ? 34.102 5.099 -27.868 1.00 54.59 86 GLU A CA 1
ATOM 596 C C . GLU A 1 86 ? 32.762 5.846 -28.087 1.00 54.59 86 GLU A C 1
ATOM 598 O O . GLU A 1 86 ? 32.751 6.937 -28.653 1.00 54.59 86 GLU A O 1
ATOM 603 N N . GLY A 1 87 ? 31.650 5.307 -27.567 1.00 54.00 87 GLY A N 1
ATOM 604 C CA . GLY A 1 87 ? 30.306 5.898 -27.583 1.00 54.00 87 GLY A CA 1
ATOM 605 C C . GLY A 1 87 ? 29.814 6.529 -26.267 1.00 54.00 87 GLY A C 1
ATOM 606 O O . GLY A 1 87 ? 28.679 6.996 -26.232 1.00 54.00 87 GLY A O 1
ATOM 607 N N . GLY A 1 88 ? 30.614 6.579 -25.190 1.00 60.56 88 GLY A N 1
ATOM 608 C CA . GLY A 1 88 ? 30.238 7.228 -23.918 1.00 60.56 88 GLY A CA 1
ATOM 609 C C . GLY A 1 88 ? 30.079 6.289 -22.709 1.00 60.56 88 GLY A C 1
ATOM 610 O O . GLY A 1 88 ? 30.592 5.172 -22.704 1.00 60.56 88 GLY A O 1
ATOM 611 N N . LEU A 1 89 ? 29.434 6.785 -21.640 1.00 66.81 89 LEU A N 1
ATOM 612 C CA . LEU A 1 89 ? 29.176 6.055 -20.388 1.00 66.81 89 LEU A CA 1
ATOM 613 C C . LEU A 1 89 ? 27.849 5.292 -20.478 1.00 66.81 89 LEU A C 1
ATOM 615 O O . LEU A 1 89 ? 26.795 5.899 -20.663 1.00 66.81 89 LEU A O 1
ATOM 619 N N . HIS A 1 90 ? 27.900 3.984 -20.252 1.00 70.69 90 HIS A N 1
ATOM 620 C CA . HIS A 1 90 ? 26.728 3.126 -20.139 1.00 70.69 90 HIS A CA 1
ATOM 621 C C . HIS A 1 90 ? 26.509 2.764 -18.671 1.00 70.69 90 HIS A C 1
ATOM 623 O O . HIS A 1 90 ? 27.445 2.321 -18.003 1.00 70.69 90 HIS A O 1
ATOM 629 N N . VAL A 1 91 ? 25.287 2.942 -18.164 1.00 68.81 91 VAL A N 1
ATOM 630 C CA . VAL A 1 91 ? 24.915 2.563 -16.791 1.00 68.81 91 VAL A CA 1
ATOM 631 C C . VAL A 1 91 ? 23.678 1.687 -16.850 1.00 68.81 91 VAL A C 1
ATOM 633 O O . VAL A 1 91 ? 22.661 2.110 -17.397 1.00 68.81 91 VAL A O 1
ATOM 636 N N . LEU A 1 92 ? 23.764 0.486 -16.279 1.00 70.44 92 LEU A N 1
ATOM 637 C CA . LEU A 1 92 ? 22.641 -0.432 -16.114 1.00 70.44 92 LEU A CA 1
ATOM 638 C C . LEU A 1 92 ? 22.498 -0.782 -14.634 1.00 70.44 92 LEU A C 1
ATOM 640 O O . LEU A 1 92 ? 23.471 -1.148 -13.976 1.00 70.44 92 LEU A O 1
ATOM 644 N N . GLY A 1 93 ? 21.278 -0.684 -14.117 1.00 69.81 93 GLY A N 1
ATOM 645 C CA . GLY A 1 93 ? 20.970 -0.998 -12.729 1.00 69.81 93 GLY A CA 1
ATOM 646 C C . GLY A 1 93 ? 19.690 -1.804 -12.618 1.00 69.81 93 GLY A C 1
ATOM 647 O O . GLY A 1 93 ? 18.713 -1.534 -13.320 1.00 69.81 93 GLY A O 1
ATOM 648 N N . SER A 1 94 ? 19.683 -2.780 -11.718 1.00 71.19 94 SER A N 1
ATOM 649 C CA . SER A 1 94 ? 18.463 -3.470 -11.313 1.00 71.19 94 SER A CA 1
ATOM 650 C C . SER A 1 94 ? 18.431 -3.645 -9.807 1.00 71.19 94 SER A C 1
ATOM 652 O O . SER A 1 94 ? 19.472 -3.756 -9.159 1.00 71.19 94 SER A O 1
ATOM 654 N N . GLY A 1 95 ? 17.235 -3.667 -9.241 1.00 70.50 95 GLY A N 1
ATOM 655 C CA . GLY A 1 95 ? 17.103 -3.956 -7.829 1.00 70.50 95 GLY A CA 1
ATOM 656 C C . GLY A 1 95 ? 15.707 -4.373 -7.434 1.00 70.50 95 GLY A C 1
ATOM 657 O O . GLY A 1 95 ? 14.727 -4.137 -8.151 1.00 70.50 95 GLY A O 1
ATOM 658 N N . VAL A 1 96 ? 15.650 -5.005 -6.270 1.00 74.69 96 VAL A N 1
ATOM 659 C CA . VAL A 1 96 ? 14.425 -5.378 -5.589 1.00 74.69 96 VAL A CA 1
ATOM 660 C C . VAL A 1 96 ? 14.493 -4.941 -4.132 1.00 74.69 96 VAL A C 1
ATOM 662 O O . VAL A 1 96 ? 15.513 -5.087 -3.458 1.00 74.69 96 VAL A O 1
ATOM 665 N N . GLN A 1 97 ? 13.380 -4.409 -3.656 1.00 72.94 97 GLN A N 1
ATOM 666 C CA . GLN A 1 97 ? 13.084 -4.276 -2.243 1.00 72.94 97 GLN A CA 1
ATOM 667 C C . GLN A 1 97 ? 11.836 -5.108 -1.986 1.00 72.94 97 GLN A C 1
ATOM 669 O O . GLN A 1 97 ? 10.784 -4.798 -2.536 1.00 72.94 97 GLN A O 1
ATOM 674 N N . GLY A 1 98 ? 11.953 -6.163 -1.193 1.00 65.50 98 GLY A N 1
ATOM 675 C CA . GLY A 1 98 ? 10.849 -7.067 -0.882 1.00 65.50 98 GLY A CA 1
ATOM 676 C C . GLY A 1 98 ? 10.681 -7.238 0.620 1.00 65.50 98 GLY A C 1
ATOM 677 O O . GLY A 1 98 ? 11.689 -7.368 1.302 1.00 65.50 98 GLY A O 1
ATOM 678 N N . SER A 1 99 ? 9.453 -7.274 1.141 1.00 65.06 99 SER A N 1
ATOM 679 C CA . SER A 1 99 ? 9.162 -7.977 2.401 1.00 65.06 99 SER A CA 1
ATOM 680 C C . SER A 1 99 ? 8.719 -9.407 2.083 1.00 65.06 99 SER A C 1
ATOM 682 O O . SER A 1 99 ? 8.031 -9.615 1.088 1.00 65.06 99 SER A O 1
ATOM 684 N N . GLY A 1 100 ? 9.128 -10.394 2.883 1.00 67.62 100 GLY A N 1
ATOM 685 C CA . GLY A 1 100 ? 8.790 -11.808 2.675 1.00 67.62 100 GLY A CA 1
ATOM 686 C C . GLY A 1 100 ? 9.754 -12.535 1.732 1.00 67.62 100 GLY A C 1
ATOM 687 O O . GLY A 1 100 ? 10.905 -12.127 1.589 1.00 67.62 100 GLY A O 1
ATOM 688 N N . GLN A 1 101 ? 9.306 -13.640 1.124 1.00 71.00 101 GLN A N 1
ATOM 689 C CA . GLN A 1 101 ? 10.154 -14.420 0.217 1.00 71.00 101 GLN A CA 1
ATOM 690 C C . GLN A 1 101 ? 10.487 -13.614 -1.029 1.00 71.00 101 GLN A C 1
ATOM 692 O O . GLN A 1 101 ? 9.595 -13.307 -1.817 1.00 71.00 101 GLN A O 1
ATOM 697 N N . THR A 1 102 ? 11.767 -13.310 -1.225 1.00 72.69 102 THR A N 1
ATOM 698 C CA . THR A 1 102 ? 12.255 -12.575 -2.394 1.00 72.69 102 THR A CA 1
ATOM 699 C C . THR A 1 102 ? 13.384 -13.337 -3.060 1.00 72.69 102 THR A C 1
ATOM 701 O O . THR A 1 102 ? 14.387 -13.660 -2.425 1.00 72.69 102 THR A O 1
ATOM 704 N N . ARG A 1 103 ? 13.233 -13.573 -4.364 1.00 72.94 103 ARG A N 1
ATOM 705 C CA . ARG A 1 103 ? 14.279 -14.074 -5.247 1.00 72.94 103 ARG A CA 1
ATOM 706 C C . ARG A 1 103 ? 14.629 -13.044 -6.300 1.00 72.94 103 ARG A C 1
ATOM 708 O O . ARG A 1 103 ? 13.768 -12.600 -7.059 1.00 72.94 103 ARG A O 1
ATOM 715 N N . LEU A 1 104 ? 15.910 -12.718 -6.364 1.00 77.00 104 LEU A N 1
ATOM 716 C CA . LEU A 1 104 ? 16.503 -11.940 -7.441 1.00 77.00 104 LEU A CA 1
ATOM 717 C C . LEU A 1 104 ? 17.548 -12.808 -8.123 1.00 77.00 104 LEU A C 1
ATOM 719 O O . LEU A 1 104 ? 18.445 -13.325 -7.460 1.00 77.00 104 LEU A O 1
ATOM 723 N N . TYR A 1 105 ? 17.446 -12.911 -9.440 1.00 75.06 105 TYR A N 1
ATOM 724 C CA . TYR A 1 105 ? 18.545 -13.293 -10.309 1.00 75.06 105 TYR A CA 1
ATOM 725 C C . TYR A 1 105 ? 18.815 -12.117 -11.228 1.00 75.06 105 TYR A C 1
ATOM 727 O O . TYR A 1 105 ? 17.957 -11.769 -12.033 1.00 75.06 105 TYR A O 1
ATOM 735 N N . SER A 1 106 ? 19.982 -11.502 -11.133 1.00 76.06 106 SER A N 1
ATOM 736 C CA . SER A 1 106 ? 20.416 -10.521 -12.121 1.00 76.06 106 SER A CA 1
ATOM 737 C C . SER A 1 106 ? 21.737 -10.946 -12.725 1.00 76.06 106 SER A C 1
ATOM 739 O O . SER A 1 106 ? 22.548 -11.627 -12.094 1.00 76.06 106 SER A O 1
ATOM 741 N N . SER A 1 107 ? 21.918 -10.592 -13.988 1.00 72.75 107 SER A N 1
ATOM 742 C CA . SER A 1 107 ? 23.212 -10.633 -14.630 1.00 72.75 107 SER A CA 1
ATOM 743 C C . SER A 1 107 ? 23.407 -9.414 -15.490 1.00 72.75 107 SER A C 1
ATOM 745 O O . SER A 1 107 ? 22.489 -8.980 -16.180 1.00 72.75 107 SER A O 1
ATOM 747 N N . SER A 1 108 ? 24.615 -8.891 -15.481 1.00 74.69 108 SER A N 1
ATOM 748 C CA . SER A 1 108 ? 24.947 -7.649 -16.159 1.00 74.69 108 SER A CA 1
ATOM 749 C C . SER A 1 108 ? 26.339 -7.744 -16.749 1.00 74.69 108 SER A C 1
ATOM 751 O O . SER A 1 108 ? 27.198 -8.436 -16.207 1.00 74.69 108 SER A O 1
ATOM 753 N N . TRP A 1 109 ? 26.554 -7.103 -17.890 1.00 72.25 109 TRP A N 1
ATOM 754 C CA . TRP A 1 109 ? 27.821 -7.087 -18.590 1.00 72.25 109 TRP A CA 1
ATOM 755 C C . TRP A 1 109 ? 28.070 -5.753 -19.283 1.00 72.25 109 TRP A C 1
ATOM 757 O O . TRP A 1 109 ? 27.141 -5.038 -19.641 1.00 72.25 109 TRP A O 1
ATOM 767 N N . ALA A 1 110 ? 29.339 -5.417 -19.475 1.00 71.38 110 ALA A N 1
ATOM 768 C CA . ALA A 1 110 ? 29.764 -4.224 -20.202 1.00 71.38 110 ALA A CA 1
ATOM 769 C C . ALA A 1 110 ? 31.061 -4.512 -20.952 1.00 71.38 110 ALA A C 1
ATOM 771 O O . ALA A 1 110 ? 31.879 -5.278 -20.463 1.00 71.38 110 ALA A O 1
ATOM 772 N N . THR A 1 111 ? 31.234 -3.918 -22.127 1.00 69.94 111 THR A N 1
ATOM 773 C CA . THR A 1 111 ? 32.415 -3.977 -23.000 1.00 69.94 111 THR A CA 1
ATOM 774 C C . THR A 1 111 ? 32.725 -2.568 -23.517 1.00 69.94 111 THR A C 1
ATOM 776 O O . THR A 1 111 ? 31.994 -1.627 -23.224 1.00 69.94 111 THR A O 1
ATOM 779 N N . ALA A 1 112 ? 33.773 -2.416 -24.331 1.00 66.12 112 ALA A N 1
ATOM 780 C CA . ALA A 1 112 ? 34.154 -1.129 -24.918 1.00 66.12 112 ALA A CA 1
ATOM 781 C C . ALA A 1 112 ? 33.134 -0.530 -25.916 1.00 66.12 112 ALA A C 1
ATOM 783 O O . ALA A 1 112 ? 33.286 0.629 -26.286 1.00 66.12 112 ALA A O 1
ATOM 784 N N . GLY A 1 113 ? 32.126 -1.284 -26.373 1.00 69.12 113 GLY A N 1
ATOM 785 C CA . GLY A 1 113 ? 31.128 -0.786 -27.337 1.00 69.12 113 GLY A CA 1
ATOM 786 C C . GLY A 1 113 ? 29.691 -1.230 -27.075 1.00 69.12 113 GLY A C 1
ATOM 787 O O . GLY A 1 113 ? 28.792 -0.834 -27.805 1.00 69.12 113 GLY A O 1
ATOM 788 N N . ALA A 1 114 ? 29.463 -2.062 -26.059 1.00 74.69 114 ALA A N 1
ATOM 789 C CA . ALA A 1 114 ? 28.126 -2.496 -25.690 1.00 74.69 114 ALA A CA 1
ATOM 790 C C . ALA A 1 114 ? 28.046 -2.893 -24.215 1.00 74.69 114 ALA A C 1
ATOM 792 O O . ALA A 1 114 ? 29.037 -3.326 -23.623 1.00 74.69 114 ALA A O 1
ATOM 793 N N . SER A 1 115 ? 26.856 -2.816 -23.638 1.00 74.25 115 SER A N 1
ATOM 794 C CA . SER A 1 115 ? 26.534 -3.357 -22.320 1.00 74.25 115 SER A CA 1
ATOM 795 C C . SER A 1 115 ? 25.165 -4.017 -22.338 1.00 74.25 115 SER A C 1
ATOM 797 O O . SER A 1 115 ? 24.328 -3.708 -23.183 1.00 74.25 115 SER A O 1
ATOM 799 N N . GLY A 1 116 ? 24.926 -4.929 -21.404 1.00 76.88 116 GLY A N 1
ATOM 800 C CA . GLY A 1 116 ? 23.627 -5.557 -21.265 1.00 76.88 116 GLY A CA 1
ATOM 801 C C . GLY A 1 116 ? 23.330 -5.975 -19.838 1.00 76.88 116 GLY A C 1
ATOM 802 O O . GLY A 1 116 ? 24.228 -6.241 -19.046 1.00 76.88 116 GLY A O 1
ATOM 803 N N . SER A 1 117 ? 22.055 -6.028 -19.490 1.00 77.62 117 SER A N 1
ATOM 804 C CA . SER A 1 117 ? 21.582 -6.544 -18.217 1.00 77.62 117 SER A CA 1
ATOM 805 C C . SER A 1 117 ? 20.330 -7.371 -18.433 1.00 77.62 117 SER A C 1
ATOM 807 O O . SER A 1 117 ? 19.527 -7.113 -19.326 1.00 77.62 117 SER A O 1
ATOM 809 N N . SER A 1 118 ? 20.173 -8.395 -17.610 1.00 79.69 118 SER A N 1
ATOM 810 C CA . SER A 1 118 ? 18.952 -9.170 -17.516 1.00 79.69 118 SER A CA 1
ATOM 811 C C . SER A 1 118 ? 18.657 -9.450 -16.061 1.00 79.69 118 SER A C 1
ATOM 813 O O . SER A 1 118 ? 19.560 -9.821 -15.310 1.00 79.69 118 SER A O 1
ATOM 815 N N . SER A 1 119 ? 17.399 -9.334 -15.667 1.00 78.62 119 SER A N 1
ATOM 816 C CA . SER A 1 119 ? 16.974 -9.720 -14.329 1.00 78.62 119 SER A CA 1
ATOM 817 C C . SER A 1 119 ? 15.691 -10.528 -14.366 1.00 78.62 119 SER A C 1
ATOM 819 O O . SER A 1 119 ? 14.823 -10.320 -15.214 1.00 78.62 119 SER A O 1
ATOM 821 N N . GLN A 1 120 ? 15.600 -11.465 -13.434 1.00 79.56 120 GLN A N 1
ATOM 822 C CA . GLN A 1 120 ? 14.407 -12.207 -13.084 1.00 79.56 120 GLN A CA 1
ATOM 823 C C . GLN A 1 120 ? 14.145 -11.988 -11.600 1.00 79.56 120 GLN A C 1
ATOM 825 O O . GLN A 1 120 ? 15.011 -12.229 -10.757 1.00 79.56 120 GLN A O 1
ATOM 830 N N . ILE A 1 121 ? 12.953 -11.498 -11.292 1.00 78.44 121 ILE A N 1
ATOM 831 C CA . ILE A 1 121 ? 12.538 -11.158 -9.937 1.00 78.44 121 ILE A CA 1
ATOM 832 C C . ILE A 1 121 ? 11.273 -11.939 -9.644 1.00 78.44 121 ILE A C 1
ATOM 834 O O . ILE A 1 121 ? 10.320 -11.872 -10.418 1.00 78.44 121 ILE A O 1
ATOM 838 N N . SER A 1 122 ? 11.256 -12.648 -8.520 1.00 78.00 122 SER A N 1
ATOM 839 C CA . SER A 1 122 ? 10.024 -13.159 -7.934 1.00 78.00 122 SER A CA 1
ATOM 840 C C . SER A 1 122 ? 9.976 -12.792 -6.462 1.00 78.00 122 SER A C 1
ATOM 842 O O . SER A 1 122 ? 10.926 -13.099 -5.749 1.00 78.00 122 SER A O 1
ATOM 844 N N . GLY A 1 123 ? 8.905 -12.175 -5.987 1.00 69.62 123 GLY A N 1
ATOM 845 C CA . GLY A 1 123 ? 8.788 -11.824 -4.573 1.00 69.62 123 GLY A CA 1
ATOM 846 C C . GLY A 1 123 ? 7.357 -11.914 -4.081 1.00 69.62 123 GLY A C 1
ATOM 847 O O . GLY A 1 123 ? 6.445 -11.742 -4.884 1.00 69.62 123 GLY A O 1
ATOM 848 N N . ALA A 1 124 ? 7.175 -12.176 -2.787 1.00 68.81 124 ALA A N 1
ATOM 849 C CA . ALA A 1 124 ? 5.877 -12.250 -2.131 1.00 68.81 124 ALA A CA 1
ATOM 850 C C . ALA A 1 124 ? 5.805 -11.311 -0.917 1.00 68.81 124 ALA A C 1
ATOM 852 O O . ALA A 1 124 ? 6.379 -11.601 0.124 1.00 68.81 124 ALA A O 1
ATOM 853 N N . GLY A 1 125 ? 4.998 -10.254 -0.991 1.00 69.50 125 GLY A N 1
ATOM 854 C CA . GLY A 1 125 ? 4.854 -9.212 0.027 1.00 69.50 125 GLY A CA 1
ATOM 855 C C . GLY A 1 125 ? 4.779 -7.843 -0.611 1.00 69.50 125 GLY A C 1
ATOM 856 O O . GLY A 1 125 ? 4.189 -7.682 -1.680 1.00 69.50 125 GLY A O 1
ATOM 857 N N . ASN A 1 126 ? 5.379 -6.862 0.049 1.00 67.94 126 ASN A N 1
ATOM 858 C CA . ASN A 1 126 ? 5.591 -5.556 -0.550 1.00 67.94 126 ASN A CA 1
ATOM 859 C C . ASN A 1 126 ? 6.855 -5.622 -1.403 1.00 67.94 126 ASN A C 1
ATOM 861 O O . ASN A 1 126 ? 7.949 -5.678 -0.850 1.00 67.94 126 ASN A O 1
ATOM 865 N N . VAL A 1 127 ? 6.711 -5.646 -2.727 1.00 74.12 127 VAL A N 1
ATOM 866 C CA . VAL A 1 127 ? 7.819 -5.823 -3.671 1.00 74.12 127 VAL A CA 1
ATOM 867 C C . VAL A 1 127 ? 7.935 -4.605 -4.575 1.00 74.12 127 VAL A C 1
ATOM 869 O O . VAL A 1 127 ? 7.083 -4.370 -5.424 1.00 74.12 127 VAL A O 1
ATOM 872 N N . VAL A 1 128 ? 9.021 -3.852 -4.442 1.00 77.50 128 VAL A N 1
ATOM 873 C CA . VAL A 1 128 ? 9.450 -2.845 -5.413 1.00 77.50 128 VAL A CA 1
ATOM 874 C C . VAL A 1 128 ? 10.518 -3.477 -6.285 1.00 77.50 128 VAL A C 1
ATOM 876 O O . VAL A 1 128 ? 11.511 -3.986 -5.776 1.00 77.50 128 VAL A O 1
ATOM 879 N N . SER A 1 129 ? 10.356 -3.398 -7.596 1.00 82.44 129 SER A N 1
ATOM 880 C CA . SER A 1 129 ? 11.400 -3.735 -8.555 1.00 82.44 129 SER A CA 1
ATOM 881 C C . SER A 1 129 ? 11.684 -2.549 -9.452 1.00 82.44 129 SER A C 1
ATOM 883 O O . SER A 1 129 ? 10.771 -1.811 -9.832 1.00 82.44 129 SER A O 1
ATOM 885 N N . PHE A 1 130 ? 12.941 -2.387 -9.837 1.00 81.25 130 PHE A N 1
ATOM 886 C CA . PHE A 1 130 ? 13.313 -1.407 -10.841 1.00 81.25 130 PHE A CA 1
ATOM 887 C C . PHE A 1 130 ? 14.403 -1.944 -11.760 1.00 81.25 130 PHE A C 1
ATOM 889 O O . PHE A 1 130 ? 15.213 -2.787 -11.375 1.00 81.25 130 PHE A O 1
ATOM 896 N N . SER A 1 131 ? 14.400 -1.439 -12.985 1.00 80.94 131 SER A N 1
ATOM 897 C CA . SER A 1 131 ? 15.475 -1.600 -13.955 1.00 80.94 131 SER A CA 1
ATOM 898 C C . SER A 1 131 ? 15.651 -0.277 -14.682 1.00 80.94 131 SER A C 1
ATOM 900 O O . SER A 1 131 ? 14.669 0.312 -15.134 1.00 80.94 131 SER A O 1
ATOM 902 N N . GLN A 1 132 ? 16.881 0.203 -14.785 1.00 82.50 132 GLN A N 1
ATOM 903 C CA . GLN A 1 132 ? 17.190 1.446 -15.478 1.00 82.50 132 GLN A CA 1
ATOM 904 C C . GLN A 1 132 ? 18.429 1.264 -16.340 1.00 82.50 132 GLN A C 1
ATOM 906 O O . GLN A 1 132 ? 19.381 0.598 -15.931 1.00 82.50 132 GLN A O 1
ATOM 911 N N . GLY A 1 133 ? 18.398 1.881 -17.515 1.00 79.69 133 GLY A N 1
ATOM 912 C CA . GLY A 1 133 ? 19.512 1.942 -18.434 1.00 79.69 133 GLY A CA 1
ATOM 913 C C . GLY A 1 133 ? 19.666 3.326 -19.040 1.00 79.69 133 GLY A C 1
ATOM 914 O O . GLY A 1 133 ? 18.686 3.934 -19.473 1.00 79.69 133 GLY A O 1
ATOM 915 N N . THR A 1 134 ? 20.904 3.803 -19.087 1.00 80.31 134 THR A N 1
ATOM 916 C CA . THR A 1 134 ? 21.278 5.068 -19.724 1.00 80.31 134 THR A CA 1
ATOM 917 C C . THR A 1 134 ? 22.369 4.804 -20.754 1.00 80.31 134 THR A C 1
ATOM 919 O O . THR A 1 134 ? 23.332 4.082 -20.479 1.00 80.31 134 THR A O 1
ATOM 922 N N . GLY A 1 135 ? 22.204 5.375 -21.946 1.00 76.81 135 GLY A N 1
ATOM 923 C CA . GLY A 1 135 ? 23.134 5.280 -23.067 1.00 76.81 135 GLY A CA 1
ATOM 924 C C . GLY A 1 135 ? 23.228 6.589 -23.856 1.00 76.81 135 GLY A C 1
ATOM 925 O O . GLY A 1 135 ? 22.612 7.588 -23.478 1.00 76.81 135 GLY A O 1
ATOM 926 N N . PRO A 1 136 ? 23.988 6.602 -24.961 1.00 74.25 136 PRO A N 1
ATOM 927 C CA . PRO A 1 136 ? 24.249 7.820 -25.732 1.00 74.25 136 PRO A CA 1
ATOM 928 C C . PRO A 1 136 ? 22.991 8.425 -26.372 1.00 74.25 136 PRO A C 1
ATOM 930 O O . PRO A 1 136 ? 22.877 9.645 -26.466 1.00 74.25 136 PRO A O 1
ATOM 933 N N . CYS A 1 137 ? 22.030 7.590 -26.775 1.00 76.19 137 CYS A N 1
ATOM 934 C CA . CYS A 1 137 ? 20.794 8.028 -27.432 1.00 76.19 137 CYS A CA 1
ATOM 935 C C . CYS A 1 137 ? 19.659 8.380 -26.454 1.00 76.19 137 CYS A C 1
ATOM 937 O O . CYS A 1 137 ? 18.609 8.862 -26.883 1.00 76.19 137 CYS A O 1
ATOM 939 N N . GLY A 1 138 ? 19.845 8.144 -25.150 1.00 81.81 138 GLY A N 1
ATOM 940 C CA . GLY A 1 138 ? 18.831 8.420 -24.138 1.00 81.81 138 GLY A CA 1
ATOM 941 C C . GLY A 1 138 ? 18.785 7.399 -23.006 1.00 81.81 138 GLY A C 1
ATOM 942 O O . GLY A 1 138 ? 19.782 6.766 -22.657 1.00 81.81 138 GLY A O 1
ATOM 943 N N . GLU A 1 139 ? 17.610 7.252 -22.403 1.00 86.88 139 GLU A N 1
ATOM 944 C CA . GLU A 1 139 ? 17.411 6.427 -21.212 1.00 86.88 139 GLU A CA 1
ATOM 945 C C . GLU A 1 139 ? 16.116 5.619 -21.272 1.00 86.88 139 GLU A C 1
ATOM 947 O O . GLU A 1 139 ? 15.116 6.030 -21.866 1.00 86.88 139 GLU A O 1
ATOM 952 N N . SER A 1 140 ? 16.118 4.471 -20.601 1.00 87.69 140 SER A N 1
ATOM 953 C CA . SER A 1 140 ? 14.913 3.706 -20.311 1.00 87.69 140 SER A CA 1
ATOM 954 C C . SER A 1 140 ? 14.892 3.326 -18.837 1.00 87.69 140 SER A C 1
ATOM 956 O O . SER A 1 140 ? 15.869 2.814 -18.299 1.00 87.69 140 SER A O 1
ATOM 958 N N . GLY A 1 141 ? 13.767 3.563 -18.175 1.00 84.88 141 GLY A N 1
ATOM 959 C CA . GLY A 1 141 ? 13.547 3.223 -16.775 1.00 84.88 141 GLY A CA 1
ATOM 960 C C . GLY A 1 141 ? 12.247 2.457 -16.618 1.00 84.88 141 GLY A C 1
ATOM 961 O O . GLY A 1 141 ? 11.283 2.699 -17.335 1.00 84.88 141 GLY A O 1
ATOM 962 N N . GLN A 1 142 ? 12.210 1.498 -15.708 1.00 84.56 142 GLN A N 1
ATOM 963 C CA . GLN A 1 142 ? 11.020 0.705 -15.437 1.00 84.56 142 GLN A CA 1
ATOM 964 C C . GLN A 1 142 ? 10.953 0.423 -13.941 1.00 84.56 142 GLN A C 1
ATOM 966 O O . GLN A 1 142 ? 11.956 0.048 -13.329 1.00 84.56 142 GLN A O 1
ATOM 971 N N . ARG A 1 143 ? 9.776 0.601 -13.349 1.00 83.94 143 ARG A N 1
ATOM 972 C CA . ARG A 1 143 ? 9.492 0.379 -11.936 1.00 83.94 143 ARG A CA 1
ATOM 973 C C . ARG A 1 143 ? 8.151 -0.324 -11.799 1.00 83.94 143 ARG A C 1
ATOM 975 O O . ARG A 1 143 ? 7.184 0.053 -12.449 1.00 83.94 143 ARG A O 1
ATOM 982 N N . ALA A 1 144 ? 8.089 -1.304 -10.913 1.00 84.81 144 ALA A N 1
ATOM 983 C CA . ALA A 1 144 ? 6.832 -1.876 -10.463 1.00 84.81 144 ALA A CA 1
ATOM 984 C C . ALA A 1 144 ? 6.848 -2.009 -8.951 1.00 84.81 144 ALA A C 1
ATOM 986 O O . ALA A 1 144 ? 7.861 -2.416 -8.379 1.00 84.81 144 ALA A O 1
ATOM 987 N N . THR A 1 145 ? 5.723 -1.689 -8.333 1.00 81.38 145 THR A N 1
ATOM 988 C CA . THR A 1 145 ? 5.488 -1.850 -6.909 1.00 81.38 145 THR A CA 1
ATOM 989 C C . THR A 1 145 ? 4.247 -2.701 -6.711 1.00 81.38 145 THR A C 1
ATOM 991 O O . THR A 1 145 ? 3.160 -2.324 -7.136 1.00 81.38 145 THR A O 1
ATOM 994 N N . VAL A 1 146 ? 4.408 -3.843 -6.057 1.00 80.81 146 VAL A N 1
ATOM 995 C CA . VAL A 1 146 ? 3.321 -4.720 -5.624 1.00 80.81 146 VAL A CA 1
ATOM 996 C C . VAL A 1 146 ? 3.195 -4.600 -4.115 1.00 80.81 146 VAL A C 1
ATOM 998 O O . VAL A 1 146 ? 4.198 -4.660 -3.408 1.00 80.81 146 VAL A O 1
ATOM 1001 N N . TYR A 1 147 ? 1.973 -4.445 -3.625 1.00 77.00 147 TYR A N 1
ATOM 1002 C CA . TYR A 1 147 ? 1.657 -4.367 -2.206 1.00 77.00 147 TYR A CA 1
ATOM 1003 C C . TYR A 1 147 ? 0.895 -5.623 -1.793 1.00 77.00 147 TYR A C 1
ATOM 1005 O O . TYR A 1 147 ? -0.096 -5.988 -2.428 1.00 77.00 147 TYR A O 1
ATOM 1013 N N . GLY A 1 148 ? 1.391 -6.314 -0.764 1.00 72.69 148 GLY A N 1
ATOM 1014 C CA . GLY A 1 148 ? 0.724 -7.498 -0.208 1.00 72.69 148 GLY A CA 1
ATOM 1015 C C . GLY A 1 148 ? 0.564 -8.662 -1.174 1.00 72.69 148 GLY A C 1
ATOM 1016 O O . GLY A 1 148 ? -0.391 -9.422 -1.063 1.00 72.69 148 GLY A O 1
ATOM 1017 N N . GLY A 1 149 ? 1.464 -8.804 -2.142 1.00 80.50 149 GLY A N 1
ATOM 1018 C CA . GLY A 1 149 ? 1.192 -9.606 -3.326 1.00 80.50 149 GLY A CA 1
ATOM 1019 C C . GLY A 1 149 ? 2.393 -10.358 -3.858 1.00 80.50 149 GLY A C 1
ATOM 1020 O O . GLY A 1 149 ? 3.396 -10.510 -3.174 1.00 80.50 149 GLY A O 1
ATOM 1021 N N . VAL A 1 150 ? 2.284 -10.836 -5.089 1.00 83.75 150 VAL A N 1
ATOM 1022 C CA . VAL A 1 150 ? 3.355 -11.492 -5.825 1.00 83.75 150 VAL A CA 1
ATOM 1023 C C . VAL A 1 150 ? 3.740 -10.638 -7.025 1.00 83.75 150 VAL A C 1
ATOM 1025 O O . VAL A 1 150 ? 2.883 -10.160 -7.767 1.00 83.75 150 VAL A O 1
ATOM 1028 N N . LEU A 1 151 ? 5.043 -10.473 -7.223 1.00 87.25 151 LEU A N 1
ATOM 1029 C CA . LEU A 1 151 ? 5.627 -9.969 -8.461 1.00 87.25 151 LEU A CA 1
ATOM 1030 C C . LEU A 1 151 ? 6.401 -11.107 -9.116 1.00 87.25 151 LEU A C 1
ATOM 1032 O O . LEU A 1 151 ? 7.221 -11.731 -8.450 1.00 87.25 151 LEU A O 1
ATOM 1036 N N . SER A 1 152 ? 6.209 -11.311 -10.414 1.00 88.44 152 SER A N 1
ATOM 1037 C CA . SER A 1 152 ? 7.152 -11.989 -11.298 1.00 88.44 152 SER A CA 1
ATOM 1038 C C . SER A 1 152 ? 7.533 -11.029 -12.418 1.00 88.44 152 SER A C 1
ATOM 1040 O O . SER A 1 152 ? 6.664 -10.480 -13.090 1.00 88.44 152 SER A O 1
ATOM 1042 N N . SER A 1 153 ? 8.824 -10.777 -12.604 1.00 87.25 153 SER A N 1
ATOM 1043 C CA . SER A 1 153 ? 9.310 -9.844 -13.618 1.00 87.25 153 SER A CA 1
ATOM 1044 C C . SER A 1 153 ? 10.538 -10.401 -14.303 1.00 87.25 153 SER A C 1
ATOM 1046 O O . SER A 1 153 ? 11.472 -10.835 -13.635 1.00 87.25 153 SER A O 1
ATOM 1048 N N . GLN A 1 154 ? 10.572 -10.290 -15.625 1.00 87.19 154 GLN A N 1
ATOM 1049 C CA . GLN A 1 154 ? 11.769 -10.472 -16.427 1.00 87.19 154 GLN A CA 1
ATOM 1050 C C . GLN A 1 154 ? 12.060 -9.172 -17.162 1.00 87.19 154 GLN A C 1
ATOM 1052 O O . GLN A 1 154 ? 11.169 -8.624 -17.805 1.00 87.19 154 GLN A O 1
ATOM 1057 N N . SER A 1 155 ? 13.289 -8.678 -17.068 1.00 85.69 155 SER A N 1
ATOM 1058 C CA . SER A 1 155 ? 13.732 -7.519 -17.843 1.00 85.69 155 SER A CA 1
ATOM 1059 C C . SER A 1 155 ? 15.033 -7.817 -18.567 1.00 85.69 155 SER A C 1
ATOM 1061 O O . SER A 1 155 ? 15.850 -8.597 -18.072 1.00 85.69 155 SER A O 1
ATOM 1063 N N . SER A 1 156 ? 15.209 -7.205 -19.734 1.00 85.81 156 SER A N 1
ATOM 1064 C CA . SER A 1 156 ? 16.488 -7.126 -20.426 1.00 85.81 156 SER A CA 1
ATOM 1065 C C . SER A 1 156 ? 16.727 -5.710 -20.929 1.00 85.81 156 SER A C 1
ATOM 1067 O O . SER A 1 156 ? 15.796 -5.031 -21.367 1.00 85.81 156 SER A O 1
ATOM 1069 N N . MET A 1 157 ? 17.972 -5.259 -20.859 1.00 86.38 157 MET A N 1
ATOM 1070 C CA . MET A 1 157 ? 18.424 -4.011 -21.460 1.00 86.38 157 MET A CA 1
ATOM 1071 C C . MET A 1 157 ? 19.733 -4.282 -22.181 1.00 86.38 157 MET A C 1
ATOM 1073 O O . MET A 1 157 ? 20.628 -4.876 -21.593 1.00 86.38 157 MET A O 1
ATOM 1077 N N . GLU A 1 158 ? 19.847 -3.858 -23.429 1.00 85.50 158 GLU A N 1
ATOM 1078 C CA . GLU A 1 158 ? 21.053 -3.976 -24.245 1.00 85.50 158 GLU A CA 1
ATOM 1079 C C . GLU A 1 158 ? 21.349 -2.611 -24.847 1.00 85.50 158 GLU A C 1
ATOM 1081 O O . GLU A 1 158 ? 20.479 -1.988 -25.443 1.00 85.50 158 GLU A O 1
ATOM 1086 N N . ASN A 1 159 ? 22.560 -2.121 -24.642 1.00 77.75 159 ASN A N 1
ATOM 1087 C CA . ASN A 1 159 ? 22.978 -0.777 -24.998 1.00 77.75 159 ASN A CA 1
ATOM 1088 C C . ASN A 1 159 ? 24.230 -0.883 -25.866 1.00 77.75 159 ASN A C 1
ATOM 1090 O O . ASN A 1 159 ? 25.275 -1.279 -25.353 1.00 77.75 159 ASN A O 1
ATOM 1094 N N . GLY A 1 160 ? 24.103 -0.576 -27.155 1.00 76.31 160 GLY A N 1
ATOM 1095 C CA . GLY A 1 160 ? 25.184 -0.514 -28.144 1.00 76.31 160 GLY A CA 1
ATOM 1096 C C . GLY A 1 160 ? 25.064 0.778 -28.954 1.00 76.31 160 GLY A C 1
ATOM 1097 O O . GLY A 1 160 ? 25.008 1.856 -28.367 1.00 76.31 160 GLY A O 1
ATOM 1098 N N . ASP A 1 161 ? 24.953 0.672 -30.282 1.00 75.94 161 ASP A N 1
ATOM 1099 C CA . ASP A 1 161 ? 24.599 1.816 -31.147 1.00 75.94 161 ASP A CA 1
ATOM 1100 C C . ASP A 1 161 ? 23.177 2.341 -30.860 1.00 75.94 161 ASP A C 1
ATOM 1102 O O . ASP A 1 161 ? 22.881 3.519 -31.044 1.00 75.94 161 ASP A O 1
ATOM 1106 N N . GLU A 1 162 ? 22.308 1.458 -30.367 1.00 81.81 162 GLU A N 1
ATOM 1107 C CA . GLU A 1 162 ? 20.947 1.737 -29.914 1.00 81.81 162 GLU A CA 1
ATOM 1108 C C . GLU A 1 162 ? 20.748 1.120 -28.521 1.00 81.81 162 GLU A C 1
ATOM 1110 O O . GLU A 1 162 ? 21.449 0.170 -28.147 1.00 81.81 162 GLU A O 1
ATOM 1115 N N . LEU A 1 163 ? 19.780 1.627 -27.750 1.00 84.69 163 LEU A N 1
ATOM 1116 C CA . LEU A 1 163 ? 19.367 0.996 -26.494 1.00 84.69 163 LEU A CA 1
ATOM 1117 C C . LEU A 1 163 ? 18.041 0.244 -26.694 1.00 84.69 163 LEU A C 1
ATOM 1119 O O . LEU A 1 163 ? 17.002 0.836 -26.972 1.00 84.69 163 LEU A O 1
ATOM 1123 N N . LEU A 1 164 ? 18.074 -1.074 -26.522 1.00 89.19 164 LEU A N 1
ATOM 1124 C CA . LEU A 1 164 ? 16.915 -1.961 -26.537 1.00 89.19 164 LEU A CA 1
ATOM 1125 C C . LEU A 1 164 ? 16.547 -2.321 -25.101 1.00 89.19 164 LEU A C 1
ATOM 1127 O O . LEU A 1 164 ? 17.385 -2.812 -24.348 1.00 89.19 164 LEU A O 1
ATOM 1131 N N . ALA A 1 165 ? 15.292 -2.118 -24.715 1.00 88.81 165 ALA A N 1
ATOM 1132 C CA . ALA A 1 165 ? 14.792 -2.538 -23.410 1.00 88.81 165 ALA A CA 1
ATOM 1133 C C . ALA A 1 165 ? 13.532 -3.382 -23.574 1.00 88.81 165 ALA A C 1
ATOM 1135 O O . ALA A 1 165 ? 12.615 -3.005 -24.300 1.00 88.81 165 ALA A O 1
ATOM 1136 N N . SER A 1 166 ? 13.455 -4.517 -22.887 1.00 90.50 166 SER A N 1
ATOM 1137 C CA . SER A 1 166 ? 12.255 -5.349 -22.863 1.00 90.50 166 SER A CA 1
ATOM 1138 C C . SER A 1 166 ? 11.891 -5.748 -21.445 1.00 90.50 166 SER A C 1
ATOM 1140 O O . SER A 1 166 ? 12.767 -5.903 -20.588 1.00 90.50 166 SER A O 1
ATOM 1142 N N . ARG A 1 167 ? 10.592 -5.898 -21.186 1.00 89.00 167 ARG A N 1
ATOM 1143 C CA . ARG A 1 167 ? 10.099 -6.357 -19.893 1.00 89.00 167 ARG A CA 1
ATOM 1144 C C . ARG A 1 167 ? 8.785 -7.098 -20.018 1.00 89.00 167 ARG A C 1
ATOM 1146 O O . ARG A 1 167 ? 7.922 -6.676 -20.771 1.00 89.00 167 ARG A O 1
ATOM 1153 N N . SER A 1 168 ? 8.663 -8.159 -19.234 1.00 91.81 168 SER A N 1
ATOM 1154 C CA . SER A 1 168 ? 7.441 -8.927 -19.009 1.00 91.81 168 SER A CA 1
ATOM 1155 C C . SER A 1 168 ? 7.199 -8.978 -17.508 1.00 91.81 168 SER A C 1
ATOM 1157 O O . SER A 1 168 ? 8.088 -9.382 -16.752 1.00 91.81 168 SER A O 1
ATOM 1159 N N . MET A 1 169 ? 6.011 -8.584 -17.066 1.00 91.19 169 MET A N 1
ATOM 1160 C CA . MET A 1 169 ? 5.605 -8.613 -15.663 1.00 91.19 169 MET A CA 1
ATOM 1161 C C . MET A 1 169 ? 4.273 -9.317 -15.486 1.00 91.19 169 MET A C 1
ATOM 1163 O O . MET A 1 169 ? 3.346 -9.103 -16.261 1.00 91.19 169 MET A O 1
ATOM 1167 N N . GLN A 1 170 ? 4.177 -10.083 -14.406 1.00 92.38 170 GLN A N 1
ATOM 1168 C CA . GLN A 1 170 ? 2.927 -10.553 -13.831 1.00 92.38 170 GLN A CA 1
ATOM 1169 C C . GLN A 1 170 ? 2.893 -10.148 -12.366 1.00 92.38 170 GLN A C 1
ATOM 1171 O O . GLN A 1 170 ? 3.831 -10.406 -11.608 1.00 92.38 170 GLN A O 1
ATOM 1176 N N . MET A 1 171 ? 1.829 -9.462 -11.986 1.00 91.31 171 MET A N 1
ATOM 1177 C CA . MET A 1 171 ? 1.675 -8.854 -10.675 1.00 91.31 171 MET A CA 1
ATOM 1178 C C . MET A 1 171 ? 0.287 -9.166 -10.153 1.00 91.31 171 MET A C 1
ATOM 1180 O O . MET A 1 171 ? -0.677 -9.136 -10.908 1.00 91.31 171 MET A O 1
ATOM 1184 N N . SER A 1 172 ? 0.171 -9.433 -8.865 1.00 87.38 172 SER A N 1
ATOM 1185 C CA . SER A 1 172 ? -1.121 -9.569 -8.194 1.00 87.38 172 SER A CA 1
ATOM 1186 C C . SER A 1 172 ? -0.934 -9.235 -6.732 1.00 87.38 172 SER A C 1
ATOM 1188 O O . SER A 1 172 ? 0.052 -9.667 -6.145 1.00 87.38 172 SER A O 1
ATOM 1190 N N . GLY A 1 173 ? -1.861 -8.518 -6.128 1.00 79.50 173 GLY A N 1
ATOM 1191 C CA . GLY A 1 173 ? -1.780 -8.134 -4.725 1.00 79.50 173 GLY A CA 1
ATOM 1192 C C . GLY A 1 173 ? -2.910 -7.189 -4.382 1.00 79.50 173 GLY A C 1
ATOM 1193 O O . GLY A 1 173 ? -3.760 -6.899 -5.221 1.00 79.50 173 GLY A O 1
ATOM 1194 N N . GLU A 1 174 ? -2.902 -6.671 -3.164 1.00 77.38 174 GLU A N 1
ATOM 1195 C CA . GLU A 1 174 ? -3.906 -5.702 -2.729 1.00 77.38 174 GLU A CA 1
ATOM 1196 C C . GLU A 1 174 ? -3.912 -4.453 -3.616 1.00 77.38 174 GLU A C 1
ATOM 1198 O O . GLU A 1 174 ? -4.978 -3.928 -3.947 1.00 77.38 174 GLU A O 1
ATOM 1203 N N . ALA A 1 175 ? -2.713 -4.016 -4.013 1.00 78.94 175 ALA A N 1
ATOM 1204 C CA . ALA A 1 175 ? -2.495 -2.966 -4.990 1.00 78.94 175 ALA A CA 1
ATOM 1205 C C . ALA A 1 175 ? -1.210 -3.215 -5.791 1.00 78.94 175 ALA A C 1
ATOM 1207 O O . ALA A 1 175 ? -0.223 -3.754 -5.284 1.00 78.94 175 ALA A O 1
ATOM 1208 N N . VAL A 1 176 ? -1.207 -2.767 -7.040 1.00 83.06 176 VAL A N 1
ATOM 1209 C CA . VAL A 1 176 ? -0.056 -2.775 -7.942 1.00 83.06 176 VAL A CA 1
ATOM 1210 C C . VAL A 1 176 ? 0.054 -1.399 -8.579 1.00 83.06 176 VAL A C 1
ATOM 1212 O O . VAL A 1 176 ? -0.933 -0.876 -9.084 1.00 83.06 176 VAL A O 1
ATOM 1215 N N . GLU A 1 177 ? 1.255 -0.831 -8.598 1.00 84.75 177 GLU A N 1
ATOM 1216 C CA . GLU A 1 177 ? 1.595 0.382 -9.343 1.00 84.75 177 GLU A CA 1
ATOM 1217 C C . GLU A 1 177 ? 2.775 0.087 -10.275 1.00 84.75 177 GLU A C 1
ATOM 1219 O O . GLU A 1 177 ? 3.714 -0.615 -9.896 1.00 84.75 177 GLU A O 1
ATOM 1224 N N . LEU A 1 178 ? 2.765 0.636 -11.487 1.00 86.12 178 LEU A N 1
ATOM 1225 C CA . LEU A 1 178 ? 3.859 0.478 -12.438 1.00 86.12 178 LEU A CA 1
ATOM 1226 C C . LEU A 1 178 ? 4.139 1.750 -13.229 1.00 86.12 178 LEU A C 1
ATOM 1228 O O . LEU A 1 178 ? 3.265 2.589 -13.456 1.00 86.12 178 LEU A O 1
ATOM 1232 N N . GLU A 1 179 ? 5.382 1.843 -13.684 1.00 86.69 179 GLU A N 1
ATOM 1233 C CA . GLU A 1 179 ? 5.877 2.875 -14.578 1.00 86.69 179 GLU A CA 1
ATOM 1234 C C . GLU A 1 179 ? 6.931 2.271 -15.515 1.00 86.69 179 GLU A C 1
ATOM 1236 O O . GLU A 1 179 ? 7.844 1.576 -15.074 1.00 86.69 179 GLU A O 1
ATOM 1241 N N . ALA A 1 180 ? 6.830 2.541 -16.810 1.00 88.19 180 ALA A N 1
ATOM 1242 C CA . ALA A 1 180 ? 7.859 2.264 -17.799 1.00 88.19 180 ALA A CA 1
ATOM 1243 C C . ALA A 1 180 ? 8.055 3.517 -18.649 1.00 88.19 180 ALA A C 1
ATOM 1245 O O . ALA A 1 180 ? 7.124 4.000 -19.285 1.00 88.19 180 ALA A O 1
ATOM 1246 N N . ILE A 1 181 ? 9.267 4.046 -18.650 1.00 87.06 181 ILE A N 1
ATOM 1247 C CA . ILE A 1 181 ? 9.645 5.264 -19.344 1.00 87.06 181 ILE A CA 1
ATOM 1248 C C . ILE A 1 181 ? 10.780 4.977 -20.319 1.00 87.06 181 ILE A C 1
ATOM 1250 O O . ILE A 1 181 ? 11.719 4.231 -20.029 1.00 87.06 181 ILE A O 1
ATOM 1254 N N . THR A 1 182 ? 10.696 5.600 -21.483 1.00 89.25 182 THR A N 1
ATOM 1255 C CA . THR A 1 182 ? 11.754 5.645 -22.481 1.00 89.25 182 THR A CA 1
ATOM 1256 C C . THR A 1 182 ? 11.865 7.070 -22.991 1.00 89.25 182 THR A C 1
ATOM 1258 O O . THR A 1 182 ? 10.872 7.640 -23.433 1.00 89.25 182 THR A O 1
ATOM 1261 N N . SER A 1 183 ? 13.065 7.635 -22.962 1.00 86.75 183 SER A N 1
ATOM 1262 C CA . SER A 1 183 ? 13.339 8.973 -23.476 1.00 86.75 183 SER A CA 1
ATOM 1263 C C . SER A 1 183 ? 14.462 8.908 -24.503 1.00 86.75 183 SER A C 1
ATOM 1265 O O . SER A 1 183 ? 15.537 8.403 -24.194 1.00 86.75 183 SER A O 1
ATOM 1267 N N . SER A 1 184 ? 14.215 9.438 -25.699 1.00 86.00 184 SER A N 1
ATOM 1268 C CA . SER A 1 184 ? 15.199 9.576 -26.781 1.00 86.00 184 SER A CA 1
ATOM 1269 C C . SER A 1 184 ? 14.901 10.832 -27.594 1.00 86.00 184 SER A C 1
ATOM 1271 O O . SER A 1 184 ? 13.740 11.226 -27.729 1.00 86.00 184 SER A O 1
ATOM 1273 N N . ASP A 1 185 ? 15.941 11.493 -28.108 1.00 80.00 185 ASP A N 1
ATOM 1274 C CA . ASP A 1 185 ? 15.822 12.647 -29.022 1.00 80.00 185 ASP A CA 1
ATOM 1275 C C . ASP A 1 185 ? 14.947 13.798 -28.494 1.00 80.00 185 ASP A C 1
ATOM 1277 O O . ASP A 1 185 ? 14.250 14.485 -29.237 1.00 80.00 185 ASP A O 1
ATOM 1281 N N . GLY A 1 186 ? 14.937 13.993 -27.173 1.00 79.94 186 GLY A N 1
ATOM 1282 C CA . GLY A 1 186 ? 14.094 14.994 -26.515 1.00 79.94 186 GLY A CA 1
ATOM 1283 C C . GLY A 1 186 ? 12.610 14.616 -26.401 1.00 79.94 186 GLY A C 1
ATOM 1284 O O . GLY A 1 186 ? 11.855 15.377 -25.805 1.00 79.94 186 GLY A O 1
ATOM 1285 N N . SER A 1 187 ? 12.199 13.449 -26.901 1.00 85.62 187 SER A N 1
ATOM 1286 C CA . SER A 1 187 ? 10.861 12.868 -26.734 1.00 85.62 187 SER A CA 1
ATOM 1287 C C . SER A 1 187 ? 10.814 11.863 -25.576 1.00 85.62 187 SER A C 1
ATOM 1289 O O . SER A 1 187 ? 11.834 11.277 -25.207 1.00 85.62 187 SER A O 1
ATOM 1291 N N . THR A 1 188 ? 9.628 11.642 -25.008 1.00 87.69 188 THR A N 1
ATOM 1292 C CA . THR A 1 188 ? 9.389 10.659 -23.942 1.00 87.69 188 THR A CA 1
ATOM 1293 C C . THR A 1 188 ? 8.183 9.791 -24.276 1.00 87.69 188 THR A C 1
ATOM 1295 O O . THR A 1 188 ? 7.107 10.291 -24.582 1.00 87.69 188 THR A O 1
ATOM 1298 N N . ARG A 1 189 ? 8.329 8.484 -24.082 1.00 90.25 189 ARG A N 1
ATOM 1299 C CA . ARG A 1 189 ? 7.260 7.486 -24.085 1.00 90.25 189 ARG A CA 1
ATOM 1300 C C . ARG A 1 189 ? 7.105 6.966 -22.665 1.00 90.25 189 ARG A C 1
ATOM 1302 O O . ARG A 1 189 ? 8.087 6.535 -22.063 1.00 90.25 189 ARG A O 1
ATOM 1309 N N . LEU A 1 190 ? 5.901 7.047 -22.119 1.00 87.88 190 LEU A N 1
ATOM 1310 C CA . LEU A 1 190 ? 5.617 6.689 -20.734 1.00 87.88 190 LEU A CA 1
ATOM 1311 C C . LEU A 1 190 ? 4.392 5.793 -20.676 1.00 87.88 190 LEU A C 1
ATOM 1313 O O . LEU A 1 190 ? 3.311 6.197 -21.084 1.00 87.88 190 LEU A O 1
ATOM 1317 N N . VAL A 1 191 ? 4.542 4.622 -20.082 1.00 89.69 191 VAL A N 1
ATOM 1318 C CA . VAL A 1 191 ? 3.436 3.782 -19.638 1.00 89.69 191 VAL A CA 1
ATOM 1319 C C . VAL A 1 191 ? 3.383 3.859 -18.124 1.00 89.69 191 VAL A C 1
ATOM 1321 O O . VAL A 1 191 ? 4.392 3.687 -17.450 1.00 89.69 191 VAL A O 1
ATOM 1324 N N . SER A 1 192 ? 2.209 4.123 -17.576 1.00 86.38 192 SER A N 1
ATOM 1325 C CA . SER A 1 192 ? 1.988 4.134 -16.133 1.00 86.38 192 SER A CA 1
ATOM 1326 C C . SER A 1 192 ? 0.608 3.592 -15.817 1.00 86.38 192 SER A C 1
ATOM 1328 O O . SER A 1 192 ? -0.310 3.682 -16.636 1.00 86.38 192 SER A O 1
ATOM 1330 N N . GLY A 1 193 ? 0.448 3.027 -14.633 1.00 82.88 193 GLY A N 1
ATOM 1331 C CA . GLY A 1 193 ? -0.849 2.535 -14.214 1.00 82.88 193 GLY A CA 1
ATOM 1332 C C . GLY A 1 193 ? -0.776 1.613 -13.021 1.00 82.88 193 GLY A C 1
ATOM 1333 O O . GLY A 1 193 ? 0.247 1.528 -12.345 1.00 82.88 193 GLY A O 1
ATOM 1334 N N . GLY A 1 194 ? -1.881 0.935 -12.772 1.00 85.56 194 GLY A N 1
ATOM 1335 C CA . GLY A 1 194 ? -2.003 0.027 -11.658 1.00 85.56 194 GLY A CA 1
ATOM 1336 C C . GLY A 1 194 ? -3.403 -0.527 -11.491 1.00 85.56 194 GLY A C 1
ATOM 1337 O O . GLY A 1 194 ? -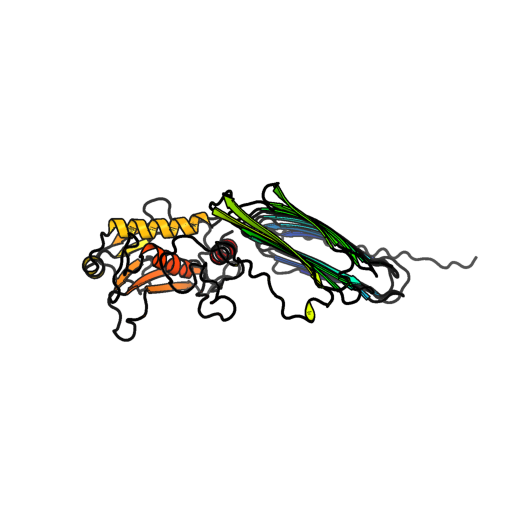4.340 -0.159 -12.211 1.00 85.56 194 GLY A O 1
ATOM 1338 N N . VAL A 1 195 ? -3.517 -1.409 -10.511 1.00 85.56 195 VAL A N 1
ATOM 1339 C CA . VAL A 1 195 ? -4.746 -2.101 -10.142 1.00 85.56 195 VAL A CA 1
ATOM 1340 C C . VAL A 1 195 ? -4.840 -2.212 -8.620 1.00 85.56 195 VAL A C 1
ATOM 1342 O O . VAL A 1 195 ? -3.813 -2.355 -7.960 1.00 85.56 195 VAL A O 1
ATOM 1345 N N . ASP A 1 196 ? -6.044 -2.132 -8.057 1.00 82.56 196 ASP A N 1
ATOM 1346 C CA . ASP A 1 196 ? -6.321 -2.434 -6.648 1.00 82.56 196 ASP A CA 1
ATOM 1347 C C . ASP A 1 196 ? -7.461 -3.451 -6.486 1.00 82.56 196 ASP A C 1
ATOM 1349 O O . ASP A 1 196 ? -8.097 -3.866 -7.456 1.00 82.56 196 ASP A O 1
ATOM 1353 N N . GLY A 1 197 ? -7.691 -3.899 -5.250 1.00 76.69 197 GLY A N 1
ATOM 1354 C CA . GLY A 1 197 ? -8.753 -4.860 -4.930 1.00 76.69 197 GLY A CA 1
ATOM 1355 C C . GLY A 1 197 ? -8.377 -6.324 -5.177 1.00 76.69 197 GLY A C 1
ATOM 1356 O O . GLY A 1 197 ? -9.261 -7.164 -5.335 1.00 76.69 197 GLY A O 1
ATOM 1357 N N . GLY A 1 198 ? -7.082 -6.655 -5.202 1.00 78.06 198 GLY A N 1
ATOM 1358 C CA . GLY A 1 198 ? -6.627 -8.045 -5.337 1.00 78.06 198 GLY A CA 1
ATOM 1359 C C . GLY A 1 198 ? -6.491 -8.544 -6.777 1.00 78.06 198 GLY A C 1
ATOM 1360 O O . GLY A 1 198 ? -6.183 -9.717 -6.977 1.00 78.06 198 GLY A O 1
ATOM 1361 N N . ALA A 1 199 ? -6.752 -7.703 -7.779 1.00 86.00 199 ALA A N 1
ATOM 1362 C CA . ALA A 1 199 ? -6.679 -8.110 -9.179 1.00 86.00 199 ALA A CA 1
ATOM 1363 C C . ALA A 1 199 ? -5.236 -8.271 -9.680 1.00 86.00 199 ALA A C 1
ATOM 1365 O O . ALA A 1 199 ? -4.281 -7.679 -9.164 1.00 86.00 199 ALA A O 1
ATOM 1366 N N . SER A 1 200 ? -5.093 -9.104 -10.706 1.00 89.44 200 SER A N 1
ATOM 1367 C CA . SER A 1 200 ? -3.835 -9.346 -11.398 1.00 89.44 200 SER A CA 1
ATOM 1368 C C . SER A 1 200 ? -3.627 -8.355 -12.543 1.00 89.44 200 SER A C 1
ATOM 1370 O O . SER A 1 200 ? -4.567 -7.943 -13.222 1.00 89.44 200 SER A O 1
ATOM 1372 N N . LEU A 1 201 ? -2.374 -7.971 -12.764 1.00 91.81 201 LEU A N 1
ATOM 1373 C CA . LEU A 1 201 ? -1.939 -7.079 -13.829 1.00 91.81 201 LEU A CA 1
ATOM 1374 C C . LEU A 1 201 ? -0.724 -7.683 -14.528 1.00 91.81 201 LEU A C 1
ATOM 1376 O O . LEU A 1 201 ? 0.293 -7.970 -13.889 1.00 91.81 201 LEU A O 1
ATOM 1380 N N . SER A 1 202 ? -0.813 -7.835 -15.846 1.00 94.06 202 SER A N 1
ATOM 1381 C CA . SER A 1 202 ? 0.337 -8.122 -16.696 1.00 94.06 202 SER A CA 1
ATOM 1382 C C . SER A 1 202 ? 0.772 -6.880 -17.466 1.00 94.06 202 SER A C 1
ATOM 1384 O O . SER A 1 202 ? -0.050 -6.046 -17.851 1.00 94.06 202 SER A O 1
ATOM 1386 N N . LEU A 1 203 ? 2.081 -6.756 -17.687 1.00 93.75 203 LEU A N 1
ATOM 1387 C CA . LEU A 1 203 ? 2.653 -5.727 -18.549 1.00 93.75 203 LEU A CA 1
ATOM 1388 C C . LEU A 1 203 ? 3.807 -6.303 -19.362 1.00 93.75 203 LEU A C 1
ATOM 1390 O O . LEU A 1 203 ? 4.804 -6.743 -18.790 1.00 93.75 203 LEU A O 1
ATOM 1394 N N . ASP A 1 204 ? 3.706 -6.179 -20.677 1.00 94.94 204 ASP A N 1
ATOM 1395 C CA . ASP A 1 204 ? 4.782 -6.431 -21.619 1.00 94.94 204 ASP A CA 1
ATOM 1396 C C . ASP A 1 204 ? 5.173 -5.127 -22.314 1.00 94.94 204 ASP A C 1
ATOM 1398 O O . ASP A 1 204 ? 4.337 -4.459 -22.927 1.00 94.94 204 ASP A O 1
ATOM 1402 N N . THR A 1 205 ? 6.449 -4.754 -22.241 1.00 93.75 205 THR A N 1
ATOM 1403 C CA . THR A 1 205 ? 6.994 -3.599 -22.961 1.00 93.75 205 THR A CA 1
ATOM 1404 C C . THR A 1 205 ? 8.217 -3.975 -23.780 1.00 93.75 205 THR A C 1
ATOM 1406 O O . THR A 1 205 ? 9.029 -4.822 -23.395 1.00 93.75 205 THR A O 1
ATOM 1409 N N . ARG A 1 206 ? 8.357 -3.324 -24.936 1.00 93.75 206 ARG A N 1
ATOM 1410 C CA . ARG A 1 206 ? 9.563 -3.368 -25.771 1.00 93.75 206 ARG A CA 1
ATOM 1411 C C . ARG A 1 206 ? 9.861 -1.969 -26.278 1.00 93.75 206 ARG A C 1
ATOM 1413 O O . ARG A 1 206 ? 9.054 -1.411 -27.015 1.00 93.75 206 ARG A O 1
ATOM 1420 N N . SER A 1 207 ? 11.008 -1.434 -25.898 1.00 91.50 207 SER A N 1
ATOM 1421 C CA . SER A 1 207 ? 11.465 -0.098 -26.250 1.00 91.50 207 SER A CA 1
ATOM 1422 C C . SER A 1 207 ? 12.708 -0.164 -27.120 1.00 91.50 207 SER A C 1
ATOM 1424 O O . SER A 1 207 ? 13.661 -0.870 -26.792 1.00 91.50 207 SER A O 1
ATOM 1426 N N . LEU A 1 208 ? 12.701 0.633 -28.183 1.00 91.19 208 LEU A N 1
ATOM 1427 C CA . LEU A 1 208 ? 13.871 0.988 -28.971 1.00 91.19 208 LEU A CA 1
ATOM 1428 C C . LEU A 1 208 ? 14.189 2.464 -28.711 1.00 91.19 208 LEU A C 1
ATOM 1430 O O . LEU A 1 208 ? 13.399 3.345 -29.046 1.00 91.19 208 LEU A O 1
ATOM 1434 N N . VAL A 1 209 ? 15.333 2.722 -28.087 1.00 87.19 209 VAL A N 1
ATOM 1435 C CA . VAL A 1 209 ? 15.831 4.050 -27.721 1.00 87.19 209 VAL A CA 1
ATOM 1436 C C . VAL A 1 209 ? 16.882 4.461 -28.748 1.00 87.19 209 VAL A C 1
ATOM 1438 O O . VAL A 1 209 ? 18.077 4.213 -28.588 1.00 87.19 209 VAL A O 1
ATOM 1441 N N . ALA A 1 210 ? 16.395 5.051 -29.833 1.00 86.38 210 ALA A N 1
ATOM 1442 C CA . ALA A 1 210 ? 17.168 5.519 -30.976 1.00 86.38 210 ALA A CA 1
ATOM 1443 C C . ALA A 1 210 ? 16.374 6.621 -31.707 1.00 86.38 210 ALA A C 1
ATOM 1445 O O . ALA A 1 210 ? 15.160 6.725 -31.482 1.00 86.38 210 ALA A O 1
ATOM 1446 N N . PRO A 1 211 ? 17.006 7.389 -32.615 1.00 82.44 211 PRO A N 1
ATOM 1447 C CA . PRO A 1 211 ? 16.309 8.274 -33.547 1.00 82.44 211 PRO A CA 1
ATOM 1448 C C . PRO A 1 211 ? 15.147 7.580 -34.264 1.00 82.44 211 PRO A C 1
ATOM 1450 O O . PRO A 1 211 ? 15.342 6.642 -35.031 1.00 82.44 211 PRO A O 1
ATOM 1453 N N . GLY A 1 212 ? 13.917 8.038 -34.008 1.00 79.38 212 GLY A N 1
ATOM 1454 C CA . GLY A 1 212 ? 12.693 7.449 -34.578 1.00 79.38 212 GLY A CA 1
ATOM 1455 C C . GLY A 1 212 ? 12.244 6.127 -33.935 1.00 79.38 212 GLY A C 1
ATOM 1456 O O . GLY A 1 212 ? 11.283 5.514 -34.406 1.00 79.38 212 GLY A O 1
ATOM 1457 N N . GLY A 1 213 ? 12.908 5.698 -32.860 1.00 86.69 213 GLY A N 1
ATOM 1458 C CA . GLY A 1 213 ? 12.543 4.537 -32.057 1.00 86.69 213 GLY A CA 1
ATOM 1459 C C . GLY A 1 213 ? 11.203 4.703 -31.333 1.00 86.69 213 GLY A C 1
ATOM 1460 O O . GLY A 1 213 ? 10.646 5.798 -31.226 1.00 86.69 213 GLY A O 1
ATOM 1461 N N . GLY A 1 214 ? 10.657 3.591 -30.844 1.00 90.44 214 GLY A N 1
ATOM 1462 C CA . GLY A 1 214 ? 9.326 3.539 -30.246 1.00 90.44 214 GLY A CA 1
ATOM 1463 C C . GLY A 1 214 ? 9.227 2.583 -29.064 1.00 90.44 214 GLY A C 1
ATOM 1464 O O . GLY A 1 214 ? 10.170 1.860 -28.749 1.00 90.44 214 GLY A O 1
ATOM 1465 N N . MET A 1 215 ? 8.063 2.569 -28.416 1.00 92.81 215 MET A N 1
ATOM 1466 C CA . MET A 1 215 ? 7.721 1.617 -27.358 1.00 92.81 215 MET A CA 1
ATOM 1467 C C . MET A 1 215 ? 6.454 0.855 -27.746 1.00 92.81 215 MET A C 1
ATOM 1469 O O . MET A 1 215 ? 5.416 1.463 -27.974 1.00 92.81 215 MET A O 1
ATOM 1473 N N . THR A 1 216 ? 6.524 -0.472 -27.791 1.00 95.06 216 THR A N 1
ATOM 1474 C CA . THR A 1 216 ? 5.334 -1.334 -27.828 1.00 95.06 216 THR A CA 1
ATOM 1475 C C . THR A 1 216 ? 4.925 -1.661 -26.400 1.00 95.06 216 THR A C 1
ATOM 1477 O O . THR A 1 216 ? 5.793 -1.997 -25.588 1.00 95.06 216 THR A O 1
ATOM 1480 N N . VAL A 1 217 ? 3.630 -1.589 -26.102 1.00 94.75 217 VAL A N 1
ATOM 1481 C CA . VAL A 1 217 ? 3.066 -1.929 -24.794 1.00 94.75 217 VAL A CA 1
ATOM 1482 C C . VAL A 1 217 ? 1.856 -2.837 -24.942 1.00 94.75 217 VAL A C 1
ATOM 1484 O O . VAL A 1 217 ? 0.964 -2.557 -25.736 1.00 94.75 217 VAL A O 1
ATOM 1487 N N . ARG A 1 218 ? 1.807 -3.886 -24.120 1.00 96.00 218 ARG A N 1
ATOM 1488 C CA . ARG A 1 218 ? 0.610 -4.686 -23.865 1.00 96.00 218 ARG A CA 1
ATOM 1489 C C . ARG A 1 218 ? 0.364 -4.770 -22.373 1.00 96.00 218 ARG A C 1
ATOM 1491 O O . ARG A 1 218 ? 1.281 -5.088 -21.621 1.00 96.00 218 ARG A O 1
ATOM 1498 N N . ALA A 1 219 ? -0.852 -4.467 -21.944 1.00 94.44 219 ALA A N 1
ATOM 1499 C CA . ALA A 1 219 ? -1.251 -4.574 -20.549 1.00 94.44 219 ALA A CA 1
ATOM 1500 C C . ALA A 1 219 ? -2.596 -5.282 -20.448 1.00 94.44 219 ALA A C 1
ATOM 1502 O O . ALA A 1 219 ? -3.522 -4.927 -21.182 1.00 94.44 219 ALA A O 1
ATOM 1503 N N . ALA A 1 220 ? -2.717 -6.214 -19.503 1.00 94.81 220 ALA A N 1
ATOM 1504 C CA . ALA A 1 220 ? -3.977 -6.888 -19.219 1.00 94.81 220 ALA A CA 1
ATOM 1505 C C . ALA A 1 220 ? -4.287 -6.906 -17.720 1.00 94.81 220 ALA A C 1
ATOM 1507 O O . ALA A 1 220 ? -3.397 -7.117 -16.897 1.00 94.81 220 ALA A O 1
ATOM 1508 N N . VAL A 1 221 ? -5.556 -6.698 -17.371 1.00 92.75 221 VAL A N 1
ATOM 1509 C CA . VAL A 1 221 ? -6.073 -6.767 -15.995 1.00 92.75 221 VAL A CA 1
ATOM 1510 C C . VAL A 1 221 ? -6.966 -7.992 -15.890 1.00 92.75 221 VAL A C 1
ATOM 1512 O O . VAL A 1 221 ? -7.938 -8.094 -16.633 1.00 92.75 221 VAL A O 1
ATOM 1515 N N . ASP A 1 222 ? -6.618 -8.944 -15.023 1.00 91.19 222 ASP A N 1
ATOM 1516 C CA . ASP A 1 222 ? -7.291 -10.252 -14.924 1.00 91.19 222 ASP A CA 1
ATOM 1517 C C . ASP A 1 222 ? -7.493 -10.941 -16.289 1.00 91.19 222 ASP A C 1
ATOM 1519 O O . ASP A 1 222 ? -8.514 -11.569 -16.567 1.00 91.19 222 ASP A O 1
ATOM 1523 N N . GLY A 1 223 ? -6.492 -10.806 -17.166 1.00 90.38 223 GLY A N 1
ATOM 1524 C CA . GLY A 1 223 ? -6.491 -11.378 -18.515 1.00 90.38 223 GLY A CA 1
ATOM 1525 C C . GLY A 1 223 ? -7.303 -10.602 -19.559 1.00 90.38 223 GLY A C 1
ATOM 1526 O O . GLY A 1 223 ? -7.303 -11.000 -20.721 1.00 90.38 223 GLY A O 1
ATOM 1527 N N . LEU A 1 224 ? -7.968 -9.503 -19.191 1.00 91.62 224 LEU A N 1
ATOM 1528 C CA . LEU A 1 224 ? -8.579 -8.577 -20.144 1.00 91.62 224 LEU A CA 1
ATOM 1529 C C . LEU A 1 224 ? -7.522 -7.607 -20.670 1.00 91.62 224 LEU A C 1
ATOM 1531 O O . LEU A 1 224 ? -6.990 -6.821 -19.889 1.00 91.62 224 LEU A O 1
ATOM 1535 N N . ASP A 1 225 ? -7.270 -7.605 -21.978 1.00 94.88 225 ASP A N 1
ATOM 1536 C CA . ASP A 1 225 ? -6.395 -6.617 -22.614 1.00 94.88 225 ASP A CA 1
ATOM 1537 C C . ASP A 1 225 ? -6.977 -5.203 -22.450 1.00 94.88 225 ASP A C 1
ATOM 1539 O O . ASP A 1 225 ? -8.080 -4.899 -22.912 1.00 94.88 225 ASP A O 1
ATOM 1543 N N . VAL A 1 226 ? -6.233 -4.332 -21.765 1.00 93.81 226 VAL A N 1
ATOM 1544 C CA . VAL A 1 226 ? -6.619 -2.937 -21.494 1.00 93.81 226 VAL A CA 1
ATOM 1545 C C . VAL A 1 226 ? -5.763 -1.930 -22.260 1.00 93.81 226 VAL A C 1
ATOM 1547 O O . VAL A 1 226 ? -6.188 -0.791 -22.418 1.00 93.81 226 VAL A O 1
ATOM 1550 N N . LEU A 1 227 ? -4.583 -2.330 -22.741 1.00 93.88 227 LEU A N 1
ATOM 1551 C CA . LEU A 1 227 ? -3.752 -1.573 -23.685 1.00 93.88 227 LEU A CA 1
ATOM 1552 C C . LEU A 1 227 ? -3.033 -2.547 -24.634 1.00 93.88 227 LEU A C 1
ATOM 1554 O O . LEU A 1 227 ? -2.440 -3.511 -24.156 1.00 93.88 227 LEU A O 1
ATOM 1558 N N . ASP A 1 228 ? -3.019 -2.256 -25.937 1.00 95.06 228 ASP A N 1
ATOM 1559 C CA . ASP A 1 228 ? -2.144 -2.872 -26.955 1.00 95.06 228 ASP A CA 1
ATOM 1560 C C . ASP A 1 228 ? -1.745 -1.774 -27.949 1.00 95.06 228 ASP A C 1
ATOM 1562 O O . ASP A 1 228 ? -2.482 -1.464 -28.883 1.00 95.06 228 ASP A O 1
ATOM 1566 N N . GLU A 1 229 ? -0.633 -1.091 -27.675 1.00 94.06 229 GLU A N 1
ATOM 1567 C CA . GLU A 1 229 ? -0.304 0.191 -28.307 1.00 94.06 229 GLU A CA 1
ATOM 1568 C C . GLU A 1 229 ? 1.148 0.244 -28.784 1.00 94.06 229 GLU A C 1
ATOM 1570 O O . GLU A 1 229 ? 2.056 -0.338 -28.182 1.00 94.06 229 GLU A O 1
ATOM 1575 N N . TYR A 1 230 ? 1.380 1.022 -29.844 1.00 93.38 230 TYR A N 1
ATOM 1576 C CA . TYR A 1 230 ? 2.713 1.383 -30.323 1.00 93.38 230 TYR A CA 1
ATOM 1577 C C . TYR A 1 230 ? 2.933 2.896 -30.214 1.00 93.38 230 TYR A C 1
ATOM 1579 O O . TYR A 1 230 ? 2.305 3.693 -30.911 1.00 93.38 230 TYR A O 1
ATOM 1587 N N . LEU A 1 231 ? 3.863 3.298 -29.350 1.00 91.62 231 LEU A N 1
ATOM 1588 C CA . LEU A 1 231 ? 4.251 4.684 -29.103 1.00 91.62 231 LEU A CA 1
ATOM 1589 C C . LEU A 1 231 ? 5.485 5.035 -29.952 1.00 91.62 231 LEU A C 1
ATOM 1591 O O . LEU A 1 231 ? 6.620 4.872 -29.505 1.00 91.62 231 LEU A O 1
ATOM 1595 N N . GLY A 1 232 ? 5.265 5.475 -31.194 1.00 88.31 232 GLY A N 1
ATOM 1596 C CA . GLY A 1 232 ? 6.316 5.867 -32.150 1.00 88.31 232 GLY A CA 1
ATOM 1597 C C . GLY A 1 232 ? 6.800 7.316 -31.993 1.00 88.31 232 GLY A C 1
ATOM 1598 O O . GLY A 1 232 ? 6.875 7.837 -30.883 1.00 88.31 232 GLY A O 1
ATOM 1599 N N . ASP A 1 233 ? 7.134 7.987 -33.096 1.00 83.75 233 ASP A N 1
ATOM 1600 C CA . ASP A 1 233 ? 7.411 9.434 -33.120 1.00 83.75 233 ASP A CA 1
ATOM 1601 C C . ASP A 1 233 ? 6.150 10.230 -32.708 1.00 83.75 233 ASP A C 1
ATOM 1603 O O . ASP A 1 233 ? 5.086 10.002 -33.291 1.00 83.75 233 ASP A O 1
ATOM 1607 N N . PRO A 1 234 ? 6.219 11.134 -31.709 1.00 76.62 234 PRO A N 1
ATOM 1608 C CA . PRO A 1 234 ? 5.079 11.969 -31.323 1.00 76.62 234 PRO A CA 1
ATOM 1609 C C . PRO A 1 234 ? 4.637 12.969 -32.412 1.00 76.62 234 PRO A C 1
ATOM 1611 O O . PRO A 1 234 ? 3.553 13.540 -32.316 1.00 76.62 234 PRO A O 1
ATOM 1614 N N . GLY A 1 235 ? 5.418 13.207 -33.471 1.00 76.62 235 GLY A N 1
ATOM 1615 C CA . GLY A 1 235 ? 4.990 14.049 -34.593 1.00 76.62 235 GLY A CA 1
ATOM 1616 C C . GLY A 1 235 ? 4.713 15.504 -34.182 1.00 76.62 235 GLY A C 1
ATOM 1617 O O . GLY A 1 235 ? 5.584 16.187 -33.638 1.00 76.62 235 GLY A O 1
ATOM 1618 N N . SER A 1 236 ? 3.513 16.034 -34.469 1.00 72.50 236 SER A N 1
ATOM 1619 C CA . SER A 1 236 ? 3.163 17.444 -34.214 1.00 72.50 236 SER A CA 1
ATOM 1620 C C . SER A 1 236 ? 2.479 17.723 -32.871 1.00 72.50 236 SER A C 1
ATOM 1622 O O . SER A 1 236 ? 2.444 18.892 -32.477 1.00 72.50 236 SER A O 1
ATOM 1624 N N . GLU A 1 237 ? 2.032 16.719 -32.115 1.00 80.31 237 GLU A N 1
ATOM 1625 C CA . GLU A 1 237 ? 1.312 16.912 -30.843 1.00 80.31 237 GLU A CA 1
ATOM 1626 C C . GLU A 1 237 ? 1.646 15.814 -29.823 1.00 80.31 237 GLU A C 1
ATOM 1628 O O . GLU A 1 237 ? 2.128 14.748 -30.183 1.00 80.31 237 GLU A O 1
ATOM 1633 N N . ASP A 1 238 ? 1.427 16.080 -28.534 1.00 86.00 238 ASP A N 1
ATOM 1634 C CA . ASP A 1 238 ? 1.526 15.030 -27.517 1.00 86.00 238 ASP A CA 1
ATOM 1635 C C . ASP A 1 238 ? 0.276 14.147 -27.576 1.00 86.00 238 ASP A C 1
ATOM 1637 O O . ASP A 1 238 ? -0.842 14.659 -27.647 1.00 86.00 238 ASP A O 1
ATOM 1641 N N . MET A 1 239 ? 0.453 12.833 -27.476 1.00 84.94 239 MET A N 1
ATOM 1642 C CA . MET A 1 239 ? -0.645 11.867 -27.523 1.00 84.94 239 MET A CA 1
ATOM 1643 C C . MET A 1 239 ? -0.717 11.071 -26.224 1.00 84.94 239 MET A C 1
ATOM 1645 O O . MET A 1 239 ? 0.304 10.764 -25.609 1.00 84.94 239 MET A O 1
ATOM 1649 N N . ALA A 1 240 ? -1.928 10.713 -25.807 1.00 86.12 240 ALA A N 1
ATOM 1650 C CA . ALA A 1 240 ? -2.140 9.819 -24.680 1.00 86.12 240 ALA A CA 1
ATOM 1651 C C . ALA A 1 240 ? -3.343 8.910 -24.928 1.00 86.12 240 ALA A C 1
ATOM 1653 O O . ALA A 1 240 ? -4.358 9.340 -25.473 1.00 86.12 240 ALA A O 1
ATOM 1654 N N . VAL A 1 241 ? -3.236 7.672 -24.465 1.00 88.38 241 VAL A N 1
ATOM 1655 C CA . VAL A 1 241 ? -4.330 6.705 -24.396 1.00 88.38 241 VAL A CA 1
ATOM 1656 C C . VAL A 1 241 ? -4.453 6.220 -22.962 1.00 88.38 241 VAL A C 1
ATOM 1658 O O . VAL A 1 241 ? -3.456 6.028 -22.264 1.00 88.38 241 VAL A O 1
ATOM 1661 N N . THR A 1 242 ? -5.688 6.068 -22.496 1.00 86.88 242 THR A N 1
ATOM 1662 C CA . THR A 1 242 ? -5.977 5.643 -21.129 1.00 86.88 242 THR A CA 1
ATOM 1663 C C . THR A 1 242 ? -7.061 4.586 -21.128 1.00 86.88 242 THR A C 1
ATOM 1665 O O . THR A 1 242 ? -8.089 4.769 -21.777 1.00 86.88 242 THR A O 1
ATOM 1668 N N . ALA A 1 243 ? -6.878 3.552 -20.319 1.00 88.75 243 ALA A N 1
ATOM 1669 C CA . ALA A 1 243 ? -7.911 2.585 -19.991 1.00 88.75 243 ALA A CA 1
ATOM 1670 C C . ALA A 1 243 ? -8.166 2.630 -18.485 1.00 88.75 243 ALA A C 1
ATOM 1672 O O . ALA A 1 243 ? -7.241 2.784 -17.689 1.00 88.75 243 ALA A O 1
ATOM 1673 N N . SER A 1 244 ? -9.423 2.567 -18.062 1.00 87.38 244 SER A N 1
ATOM 1674 C CA . SER A 1 244 ? -9.787 2.521 -16.644 1.00 87.38 244 SER A CA 1
ATOM 1675 C C . SER A 1 244 ? -11.089 1.764 -16.466 1.00 87.38 244 SER A C 1
ATOM 1677 O O . SER A 1 244 ? -11.956 1.826 -17.337 1.00 87.38 244 SER A O 1
ATOM 1679 N N . GLY A 1 245 ? -11.249 1.105 -15.326 1.00 84.62 245 GLY A N 1
ATOM 1680 C CA . GLY A 1 245 ? -12.461 0.357 -15.032 1.00 84.62 245 GLY A CA 1
ATOM 1681 C C . GLY A 1 245 ? -12.586 -0.001 -13.561 1.00 84.62 245 GLY A C 1
ATOM 1682 O O . GLY A 1 245 ? -11.650 0.166 -12.780 1.00 84.62 245 GLY A O 1
ATOM 1683 N N . LEU A 1 246 ? -13.777 -0.472 -13.204 1.00 85.69 246 LEU A N 1
ATOM 1684 C CA . LEU A 1 246 ? -14.070 -1.091 -11.918 1.00 85.69 246 LEU A CA 1
ATOM 1685 C C . LEU A 1 246 ? -13.960 -2.603 -12.066 1.00 85.69 246 LEU A C 1
ATOM 1687 O O . LEU A 1 246 ? -14.329 -3.151 -13.105 1.00 85.69 246 LEU A O 1
ATOM 1691 N N . LEU A 1 247 ? -13.497 -3.262 -11.016 1.00 82.69 247 LEU A N 1
ATOM 1692 C CA . LEU A 1 247 ? -13.383 -4.712 -10.963 1.00 82.69 247 LEU A CA 1
ATOM 1693 C C . LEU A 1 247 ? -13.897 -5.232 -9.622 1.00 82.69 247 LEU A C 1
ATOM 1695 O O . LEU A 1 247 ? -13.970 -4.501 -8.633 1.00 82.69 247 LEU A O 1
ATOM 1699 N N . LEU A 1 248 ? -14.276 -6.503 -9.606 1.00 80.50 248 LEU A N 1
ATOM 1700 C CA . LEU A 1 248 ? -14.563 -7.249 -8.389 1.00 80.50 248 LEU A CA 1
ATOM 1701 C C . LEU A 1 248 ? -13.465 -8.303 -8.261 1.00 80.50 248 LEU A C 1
ATOM 1703 O O . LEU A 1 248 ? -13.568 -9.374 -8.853 1.00 80.50 248 LEU A O 1
ATOM 1707 N N . GLY A 1 249 ? -12.386 -7.939 -7.576 1.00 67.38 249 GLY A N 1
ATOM 1708 C CA . GLY A 1 249 ? -11.207 -8.779 -7.412 1.00 67.38 249 GLY A CA 1
ATOM 1709 C C . GLY A 1 249 ? -11.318 -9.690 -6.192 1.00 67.38 249 GLY A C 1
ATOM 1710 O O . GLY A 1 249 ? -12.345 -9.727 -5.507 1.00 67.38 249 GLY A O 1
ATOM 1711 N N . GLY A 1 250 ? -10.240 -10.426 -5.911 1.00 64.75 250 GLY A N 1
ATOM 1712 C CA . GLY A 1 250 ? -10.178 -11.375 -4.792 1.00 64.75 250 GLY A CA 1
ATOM 1713 C C . GLY A 1 250 ? -10.388 -10.738 -3.413 1.00 64.75 250 GLY A C 1
ATOM 1714 O O . GLY A 1 250 ? -10.898 -11.403 -2.518 1.00 64.75 250 GLY A O 1
ATOM 1715 N N . GLU A 1 251 ? -10.081 -9.443 -3.277 1.00 65.62 251 GLU A N 1
ATOM 1716 C CA . GLU A 1 251 ? -10.182 -8.669 -2.028 1.00 65.62 251 GLU A CA 1
ATOM 1717 C C . GLU A 1 251 ? -11.388 -7.703 -2.025 1.00 65.62 251 GLU A C 1
ATOM 1719 O O . GLU A 1 251 ? -11.496 -6.808 -1.181 1.00 65.62 251 GLU A O 1
ATOM 1724 N N . GLY A 1 252 ? -12.311 -7.856 -2.986 1.00 67.94 252 GLY A N 1
ATOM 1725 C CA . GLY A 1 252 ? -13.534 -7.061 -3.102 1.00 67.94 252 GLY A CA 1
ATOM 1726 C C . GLY A 1 252 ? -13.531 -6.066 -4.264 1.00 67.94 252 GLY A C 1
ATOM 1727 O O . GLY A 1 252 ? -12.939 -6.295 -5.316 1.00 67.94 252 GLY A O 1
ATOM 1728 N N . LEU A 1 253 ? -14.280 -4.970 -4.111 1.00 78.38 253 LEU A N 1
ATOM 1729 C CA . LEU A 1 253 ? -14.366 -3.930 -5.139 1.00 78.38 253 LEU A CA 1
ATOM 1730 C C . LEU A 1 253 ? -13.010 -3.241 -5.306 1.00 78.38 253 LEU A C 1
ATOM 1732 O O . LEU A 1 253 ? -12.449 -2.718 -4.345 1.00 78.38 253 LEU A O 1
ATOM 1736 N N . GLY A 1 254 ? -12.536 -3.207 -6.544 1.00 80.06 254 GLY A N 1
ATOM 1737 C CA . GLY A 1 254 ? -11.310 -2.546 -6.952 1.00 80.06 254 GLY A CA 1
ATOM 1738 C C . GLY A 1 254 ? -11.502 -1.757 -8.237 1.00 80.06 254 GLY A C 1
ATOM 1739 O O . GLY A 1 254 ? -12.604 -1.596 -8.776 1.00 80.06 254 GLY A O 1
ATOM 1740 N N . SER A 1 255 ? -10.394 -1.263 -8.745 1.00 84.50 255 SER A N 1
ATOM 1741 C CA . SER A 1 255 ? -10.298 -0.432 -9.924 1.00 84.50 255 SER A CA 1
ATOM 1742 C C . SER A 1 255 ? -8.949 -0.634 -10.593 1.00 84.50 255 SER A C 1
ATOM 1744 O O . SER A 1 255 ? -7.954 -0.979 -9.961 1.00 84.50 255 SER A O 1
ATOM 1746 N N . TYR A 1 256 ? -8.905 -0.383 -11.892 1.00 87.06 256 TYR A N 1
ATOM 1747 C CA . TYR A 1 256 ? -7.648 -0.279 -12.613 1.00 87.06 256 TYR A CA 1
ATOM 1748 C C . TYR A 1 256 ? -7.598 1.020 -13.395 1.00 87.06 256 TYR A C 1
ATOM 1750 O O . TYR A 1 256 ? -8.624 1.567 -13.823 1.00 87.06 256 TYR A O 1
ATOM 1758 N N . ARG A 1 257 ? -6.377 1.488 -13.631 1.00 87.12 257 ARG A N 1
ATOM 1759 C CA . ARG A 1 257 ? -6.095 2.517 -14.621 1.00 87.12 257 ARG A CA 1
ATOM 1760 C C . ARG A 1 257 ? -4.746 2.252 -15.251 1.00 87.12 257 ARG A C 1
ATOM 1762 O O . ARG A 1 257 ? -3.756 2.099 -14.552 1.00 87.12 257 ARG A O 1
ATOM 1769 N N . MET A 1 258 ? -4.716 2.294 -16.569 1.00 87.50 258 MET A N 1
ATOM 1770 C CA . MET A 1 258 ? -3.516 2.237 -17.383 1.00 87.50 258 MET A CA 1
ATOM 1771 C C . MET A 1 258 ? -3.478 3.463 -18.290 1.00 87.50 258 MET A C 1
ATOM 1773 O O . MET A 1 258 ? -4.513 3.976 -18.721 1.00 87.50 258 MET A O 1
ATOM 1777 N N . SER A 1 259 ? -2.292 3.990 -18.544 1.00 87.69 259 SER A N 1
ATOM 1778 C CA . SER A 1 259 ? -2.081 5.144 -19.410 1.00 87.69 259 SER A CA 1
ATOM 1779 C C . SER A 1 259 ? -0.780 4.979 -20.170 1.00 87.69 259 SER A C 1
ATOM 1781 O O . SER A 1 259 ? 0.243 4.652 -19.573 1.00 87.69 259 SER A O 1
ATOM 1783 N N . ALA A 1 260 ? -0.818 5.246 -21.467 1.00 90.31 260 ALA A N 1
ATOM 1784 C CA . ALA A 1 260 ? 0.353 5.330 -22.316 1.00 90.31 260 ALA A CA 1
ATOM 1785 C C . ALA A 1 260 ? 0.408 6.732 -22.934 1.00 90.31 260 ALA A C 1
ATOM 1787 O O . ALA A 1 260 ? -0.587 7.225 -23.460 1.00 90.31 260 ALA A O 1
ATOM 1788 N N . LEU A 1 261 ? 1.550 7.399 -22.804 1.00 88.00 261 LEU A N 1
ATOM 1789 C CA . LEU A 1 261 ? 1.784 8.773 -23.223 1.00 88.00 261 LEU A CA 1
ATOM 1790 C C . LEU A 1 261 ? 2.956 8.801 -24.201 1.00 88.00 261 LEU A C 1
ATOM 1792 O O . LEU A 1 261 ? 3.992 8.187 -23.949 1.00 88.00 261 LEU A O 1
ATOM 1796 N N . ASN A 1 262 ? 2.803 9.560 -25.279 1.00 90.19 262 ASN A N 1
ATOM 1797 C CA . ASN A 1 262 ? 3.838 9.851 -26.258 1.00 90.19 262 ASN A CA 1
ATOM 1798 C C . ASN A 1 262 ? 4.044 11.370 -26.315 1.00 90.19 262 ASN A C 1
ATOM 1800 O O . ASN A 1 262 ? 3.187 12.109 -26.800 1.00 90.19 262 ASN A O 1
ATOM 1804 N N . LEU A 1 263 ? 5.144 11.834 -25.730 1.00 87.75 263 LEU A N 1
ATOM 1805 C CA . LEU A 1 263 ? 5.424 13.232 -25.435 1.00 87.75 263 LEU A CA 1
ATOM 1806 C C . LEU A 1 263 ? 6.587 13.748 -26.281 1.00 87.75 263 LEU A C 1
ATOM 1808 O O . LEU A 1 263 ? 7.618 13.095 -26.426 1.00 87.75 263 LEU A O 1
ATOM 1812 N N . LYS A 1 264 ? 6.468 14.988 -26.744 1.00 87.25 264 LYS A N 1
ATOM 1813 C CA . LYS A 1 264 ? 7.480 15.711 -27.529 1.00 87.25 264 LYS A CA 1
ATOM 1814 C C . LYS A 1 264 ? 8.645 16.262 -26.718 1.00 87.25 264 LYS A C 1
ATOM 1816 O O . LYS A 1 264 ? 9.595 16.778 -27.294 1.00 87.25 264 LYS A O 1
ATOM 1821 N N . SER A 1 265 ? 8.504 16.297 -25.398 1.00 81.00 265 SER A N 1
ATOM 1822 C CA . SER A 1 265 ? 9.479 16.895 -24.487 1.00 81.00 265 SER A CA 1
ATOM 1823 C C . SER A 1 265 ? 9.917 15.871 -23.445 1.00 81.00 265 SER A C 1
ATOM 1825 O O . SER A 1 265 ? 9.101 15.015 -23.087 1.00 81.00 265 SER A O 1
ATOM 1827 N N . PRO A 1 266 ? 11.134 16.005 -22.881 1.00 70.25 266 PRO A N 1
ATOM 1828 C CA . PRO A 1 266 ? 11.600 15.112 -21.833 1.00 70.25 266 PRO A CA 1
ATOM 1829 C C . PRO A 1 266 ? 10.673 15.190 -20.622 1.00 70.25 266 PRO A C 1
ATOM 1831 O O . PRO A 1 266 ? 10.267 16.285 -20.213 1.00 70.25 266 PRO A O 1
ATOM 1834 N N . TYR A 1 267 ? 10.386 14.043 -20.009 1.00 63.34 267 TYR A N 1
ATOM 1835 C CA . TYR A 1 267 ? 9.534 13.946 -18.821 1.00 63.34 267 TYR A CA 1
ATOM 1836 C C . TYR A 1 267 ? 9.953 14.897 -17.690 1.00 63.34 267 TYR A C 1
ATOM 1838 O O . TYR A 1 267 ? 9.109 15.542 -17.075 1.00 63.34 267 TYR A O 1
ATOM 1846 N N . SER A 1 268 ? 11.262 15.050 -17.462 1.00 58.12 268 SER A N 1
ATOM 1847 C CA . SER A 1 268 ? 11.837 15.909 -16.416 1.00 58.12 268 SER A CA 1
ATOM 1848 C C . SER A 1 268 ? 11.615 17.412 -16.638 1.00 58.12 268 SER A C 1
ATOM 1850 O O . SER A 1 268 ? 11.651 18.183 -15.679 1.00 58.12 268 SER A O 1
ATOM 1852 N N . ALA A 1 269 ? 11.340 17.843 -17.876 1.00 48.94 269 ALA A N 1
ATOM 1853 C CA . ALA A 1 269 ? 11.082 19.242 -18.225 1.00 48.94 269 ALA A CA 1
ATOM 1854 C C . ALA A 1 269 ? 9.623 19.673 -17.974 1.00 48.94 269 ALA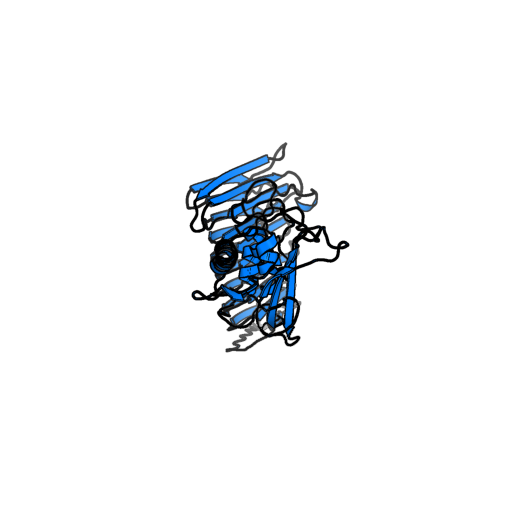 A C 1
ATOM 1856 O O . ALA A 1 269 ? 9.300 20.859 -18.070 1.00 48.94 269 ALA A O 1
ATOM 1857 N N . ARG A 1 270 ? 8.727 18.735 -17.639 1.00 49.38 270 ARG A N 1
ATOM 1858 C CA . ARG A 1 270 ? 7.316 19.007 -17.342 1.00 49.38 270 ARG A CA 1
ATOM 1859 C C . ARG A 1 270 ? 7.023 18.654 -15.886 1.00 49.38 270 ARG A C 1
ATOM 1861 O O . ARG A 1 270 ? 7.414 17.599 -15.407 1.00 49.38 270 ARG A O 1
ATOM 1868 N N . ARG A 1 271 ? 6.295 19.519 -15.162 1.00 38.50 271 ARG A N 1
ATOM 1869 C CA . ARG A 1 271 ? 5.645 19.116 -13.900 1.00 38.50 271 ARG A CA 1
ATOM 1870 C C . ARG A 1 271 ? 4.694 17.979 -14.267 1.00 38.50 271 ARG A C 1
ATOM 1872 O O . ARG A 1 271 ? 3.735 18.267 -14.984 1.00 38.50 271 ARG A O 1
ATOM 1879 N N . PRO A 1 272 ? 4.955 16.726 -13.866 1.00 43.09 272 PRO A N 1
ATOM 1880 C CA . PRO A 1 272 ? 4.197 15.612 -14.389 1.00 43.09 272 PRO A CA 1
ATOM 1881 C C . PRO A 1 272 ? 2.735 15.834 -14.031 1.00 43.09 272 PRO A C 1
ATOM 1883 O O . PRO A 1 272 ? 2.384 16.015 -12.860 1.00 43.09 272 PRO A O 1
ATOM 1886 N N . VAL A 1 273 ? 1.868 15.787 -15.041 1.00 36.81 273 VAL A N 1
ATOM 1887 C CA . VAL A 1 273 ? 0.532 15.265 -14.801 1.00 36.81 273 VAL A CA 1
ATOM 1888 C C . VAL A 1 273 ? 0.800 13.809 -14.445 1.00 36.81 273 VAL A C 1
ATOM 1890 O O . VAL A 1 273 ? 0.814 12.948 -15.317 1.00 36.81 273 VAL A O 1
ATOM 1893 N N . LYS A 1 274 ? 1.071 13.527 -13.159 1.00 42.59 274 LYS A N 1
ATOM 1894 C CA . LYS A 1 274 ? 0.666 12.233 -12.621 1.00 42.59 274 LYS A CA 1
ATOM 1895 C C . LYS A 1 274 ? -0.784 12.162 -13.055 1.00 42.59 274 LYS A C 1
ATOM 1897 O O . LYS A 1 274 ? -1.564 13.021 -12.626 1.00 42.59 274 LYS A O 1
ATOM 1902 N N . SER A 1 275 ? -1.124 11.252 -13.971 1.00 43.00 275 SER A N 1
ATOM 1903 C CA . SER A 1 275 ? -2.528 10.925 -14.173 1.00 43.00 275 SER A CA 1
ATOM 1904 C C . SER A 1 275 ? -3.068 10.779 -12.755 1.00 43.00 275 SER A C 1
ATOM 1906 O O . SER A 1 275 ? -2.427 10.139 -11.915 1.00 43.00 275 SER A O 1
ATOM 1908 N N . SER A 1 276 ? -4.094 11.555 -12.396 1.00 47.72 276 SER A N 1
ATOM 1909 C CA . SER A 1 276 ? -4.617 11.533 -11.033 1.00 47.72 276 SER A CA 1
ATOM 1910 C C . SER A 1 276 ? -5.357 10.209 -10.881 1.00 47.72 276 SER A C 1
ATOM 1912 O O . SER A 1 276 ? -6.585 10.147 -10.938 1.00 47.72 276 SER A O 1
ATOM 1914 N N . THR A 1 277 ? -4.594 9.124 -10.845 1.00 52.25 277 THR A N 1
ATOM 1915 C CA . THR A 1 277 ? -5.018 7.758 -10.637 1.00 52.25 277 THR A CA 1
ATOM 1916 C C . THR A 1 277 ? -5.452 7.712 -9.197 1.00 52.25 277 THR A C 1
ATOM 1918 O O . THR A 1 277 ? -4.655 7.584 -8.275 1.00 52.25 277 THR A O 1
ATOM 1921 N N . GLN A 1 278 ? -6.734 7.989 -9.015 1.00 60.78 278 GLN A N 1
ATOM 1922 C CA . GLN A 1 278 ? -7.412 7.759 -7.764 1.00 60.78 278 GLN A CA 1
ATOM 1923 C C . GLN A 1 278 ? -7.900 6.325 -7.835 1.00 60.78 278 GLN A C 1
ATOM 1925 O O . GLN A 1 278 ? -8.944 6.047 -8.420 1.00 60.78 278 GLN A O 1
ATOM 1930 N N . TYR A 1 279 ? -7.080 5.429 -7.302 1.00 69.69 279 TYR A N 1
ATOM 1931 C CA . TYR A 1 279 ? -7.535 4.108 -6.903 1.00 69.69 279 TYR A CA 1
ATOM 1932 C C . TYR A 1 279 ? -8.659 4.272 -5.877 1.00 69.69 279 TYR A C 1
ATOM 1934 O O . TYR A 1 279 ? -8.654 5.245 -5.110 1.00 69.69 279 TYR A O 1
ATOM 1942 N N . LEU A 1 280 ? -9.612 3.344 -5.842 1.00 74.06 280 LEU A N 1
ATOM 1943 C CA . LEU A 1 280 ? -10.702 3.402 -4.865 1.00 74.06 280 LEU A CA 1
ATOM 1944 C C . LEU A 1 280 ? -10.172 3.371 -3.421 1.00 74.06 280 LEU A C 1
ATOM 1946 O O . LEU A 1 280 ? -10.733 4.049 -2.559 1.00 74.06 280 LEU A O 1
ATOM 1950 N N . GLY A 1 281 ? -9.051 2.680 -3.177 1.00 78.38 281 GLY A N 1
ATOM 1951 C CA . GLY A 1 281 ? -8.320 2.707 -1.903 1.00 78.38 281 GLY A CA 1
ATOM 1952 C C . GLY A 1 281 ? -7.245 3.802 -1.771 1.00 78.38 281 GLY A C 1
ATOM 1953 O O . GLY A 1 281 ? -6.498 3.790 -0.795 1.00 78.38 281 GLY A O 1
ATOM 1954 N N . GLY A 1 282 ? -7.110 4.721 -2.732 1.00 79.00 282 GLY A N 1
ATOM 1955 C CA . GLY A 1 282 ? -6.039 5.731 -2.785 1.00 79.00 282 GLY A CA 1
ATOM 1956 C C . GLY A 1 282 ? -4.640 5.176 -3.035 1.00 79.00 282 GLY A C 1
ATOM 1957 O O . GLY A 1 282 ? -4.480 4.044 -3.486 1.00 79.00 282 GLY A O 1
ATOM 1958 N N . SER A 1 283 ? -3.606 5.985 -2.796 1.00 79.19 283 SER A N 1
ATOM 1959 C CA . SER A 1 283 ? -2.229 5.551 -3.053 1.00 79.19 283 SER A CA 1
ATOM 1960 C C . SER A 1 283 ? -1.724 4.654 -1.932 1.00 79.19 283 SER A C 1
ATOM 1962 O O . SER A 1 283 ? -1.766 4.993 -0.752 1.00 79.19 283 SER A O 1
ATOM 1964 N N . SER A 1 284 ? -1.137 3.537 -2.328 1.00 77.56 284 SER A N 1
ATOM 1965 C CA . SER A 1 284 ? -0.414 2.596 -1.472 1.00 77.56 284 SER A CA 1
ATOM 1966 C C . SER A 1 284 ? 0.849 3.179 -0.825 1.00 77.56 284 SER A C 1
ATOM 1968 O O . SER A 1 284 ? 1.374 2.637 0.143 1.00 77.56 284 SER A O 1
ATOM 1970 N N . SER A 1 285 ? 1.335 4.325 -1.307 1.00 79.50 285 SER A N 1
ATOM 1971 C CA . SER A 1 285 ? 2.423 5.078 -0.665 1.00 79.50 285 SER A CA 1
ATOM 1972 C C . SER A 1 285 ? 1.948 6.074 0.403 1.00 79.50 285 SER A C 1
ATOM 1974 O O . SER A 1 285 ? 2.777 6.639 1.119 1.00 79.50 285 SER A O 1
ATOM 1976 N N . SER A 1 286 ? 0.634 6.290 0.540 1.00 88.25 286 SER A N 1
ATOM 1977 C CA . SER A 1 286 ? 0.038 7.260 1.469 1.00 88.25 286 SER A CA 1
ATOM 1978 C C . SER A 1 286 ? 0.002 6.751 2.912 1.00 88.25 286 SER A C 1
ATOM 1980 O O . SER A 1 286 ? -1.067 6.601 3.498 1.00 88.25 286 SER A O 1
ATOM 1982 N N . TYR A 1 287 ? 1.164 6.510 3.515 1.00 91.38 287 TYR A N 1
ATOM 1983 C CA . TYR A 1 287 ? 1.258 6.097 4.914 1.00 91.38 287 TYR A CA 1
ATOM 1984 C C . TYR A 1 287 ? 2.477 6.675 5.629 1.00 91.38 287 TYR A C 1
ATOM 1986 O O . TYR A 1 287 ? 3.449 7.127 5.022 1.00 91.38 287 TYR A O 1
ATOM 1994 N N . ILE A 1 288 ? 2.426 6.649 6.960 1.00 94.38 288 ILE A N 1
ATOM 1995 C CA . ILE A 1 288 ? 3.531 7.015 7.847 1.00 94.38 288 ILE A CA 1
ATOM 1996 C C . ILE A 1 288 ? 3.689 5.902 8.878 1.00 94.38 288 ILE A C 1
ATOM 1998 O O . ILE A 1 288 ? 2.698 5.436 9.431 1.00 94.38 288 ILE A O 1
ATOM 2002 N N . LEU A 1 289 ? 4.929 5.487 9.149 1.00 94.94 289 LEU A N 1
ATOM 2003 C CA . LEU A 1 289 ? 5.241 4.540 10.221 1.00 94.94 289 LEU A CA 1
ATOM 2004 C C . LEU A 1 289 ? 5.752 5.293 11.449 1.00 94.94 289 LEU A C 1
ATOM 2006 O O . LEU A 1 289 ? 6.584 6.193 11.332 1.00 94.94 289 LEU A O 1
ATOM 2010 N N . THR A 1 290 ? 5.298 4.895 12.633 1.00 95.25 290 THR A N 1
ATOM 2011 C CA . THR A 1 290 ? 5.686 5.515 13.911 1.00 95.25 290 THR A CA 1
ATOM 2012 C C . THR A 1 290 ? 6.987 4.950 14.490 1.00 95.25 290 THR A C 1
ATOM 2014 O O . THR A 1 290 ? 7.588 5.545 15.383 1.00 95.25 290 THR A O 1
ATOM 2017 N N . GLY A 1 291 ? 7.450 3.805 13.974 1.00 94.50 291 GLY A N 1
ATOM 2018 C CA . GLY A 1 291 ? 8.676 3.136 14.420 1.00 94.50 291 GLY A CA 1
ATOM 2019 C C . GLY A 1 291 ? 8.491 2.170 15.598 1.00 94.50 291 GLY A C 1
ATOM 2020 O O . GLY A 1 291 ? 9.482 1.630 16.101 1.00 94.50 291 GLY A O 1
ATOM 2021 N N . TRP A 1 292 ? 7.253 1.915 16.024 1.00 96.81 292 TRP A N 1
ATOM 2022 C CA . TRP A 1 292 ? 6.897 0.853 16.970 1.00 96.81 292 TRP A CA 1
ATOM 2023 C C . TRP A 1 292 ? 5.885 -0.113 16.357 1.00 96.81 292 TRP A C 1
ATOM 2025 O O . TRP A 1 292 ? 5.133 0.262 15.464 1.00 96.81 292 TRP A O 1
ATOM 2035 N N . ARG A 1 293 ? 5.873 -1.353 16.851 1.00 96.56 293 ARG A N 1
ATOM 2036 C CA . ARG A 1 293 ? 4.873 -2.377 16.514 1.00 96.56 293 ARG A CA 1
ATOM 2037 C C . ARG A 1 293 ? 4.782 -3.428 17.619 1.00 96.56 293 ARG A C 1
ATOM 2039 O O . ARG A 1 293 ? 5.629 -3.466 18.522 1.00 96.56 293 ARG A O 1
ATOM 2046 N N . PHE A 1 294 ? 3.816 -4.335 17.529 1.00 96.62 294 PHE A N 1
ATOM 2047 C CA . PHE A 1 294 ? 3.877 -5.586 18.286 1.00 96.62 294 PHE A CA 1
ATOM 2048 C C . PHE A 1 294 ? 4.928 -6.506 17.651 1.00 96.62 294 PHE A C 1
ATOM 2050 O O . PHE A 1 294 ? 4.767 -6.970 16.531 1.00 96.62 294 PHE A O 1
ATOM 2057 N N . ASN A 1 295 ? 6.041 -6.753 18.347 1.00 91.94 295 ASN A N 1
ATOM 2058 C CA . ASN A 1 295 ? 7.131 -7.591 17.820 1.00 91.94 295 ASN A CA 1
ATOM 2059 C C . ASN A 1 295 ? 6.916 -9.099 18.041 1.00 91.94 295 ASN A C 1
ATOM 2061 O O . ASN A 1 295 ? 7.724 -9.904 17.583 1.00 91.94 295 ASN A O 1
ATOM 2065 N N . THR A 1 296 ? 5.859 -9.482 18.755 1.00 92.25 296 THR A N 1
ATOM 2066 C CA . THR A 1 296 ? 5.450 -10.880 18.913 1.00 92.25 296 THR A CA 1
ATOM 2067 C C . THR A 1 296 ? 4.718 -11.325 17.654 1.00 92.25 296 THR A C 1
ATOM 2069 O O . THR A 1 296 ? 3.766 -10.660 17.265 1.00 92.25 296 THR A O 1
ATOM 2072 N N . LEU A 1 297 ? 5.134 -12.444 17.050 1.00 89.25 297 LEU A N 1
ATOM 2073 C CA . LEU A 1 297 ? 4.387 -13.073 15.958 1.00 89.25 297 LEU A CA 1
ATOM 2074 C C . LEU A 1 297 ? 3.010 -13.505 16.471 1.00 89.25 297 LEU A C 1
ATOM 2076 O O . LEU A 1 297 ? 2.948 -14.204 17.483 1.00 89.25 297 LEU A O 1
ATOM 2080 N N . ASN A 1 298 ? 1.941 -13.128 15.768 1.00 90.62 298 ASN A N 1
ATOM 2081 C CA . ASN A 1 298 ? 0.555 -13.387 16.179 1.00 90.62 298 ASN A CA 1
ATOM 2082 C C . ASN A 1 298 ? 0.295 -12.938 17.634 1.00 90.62 298 ASN A C 1
ATOM 2084 O O . ASN A 1 298 ? 0.123 -13.774 18.524 1.00 90.62 298 ASN A O 1
ATOM 2088 N N . PRO A 1 299 ? 0.321 -11.624 17.920 1.00 95.12 299 PRO A N 1
ATOM 2089 C CA . PRO A 1 299 ? 0.286 -11.103 19.285 1.00 95.12 299 PRO A CA 1
ATOM 2090 C C . PRO A 1 299 ? -1.017 -11.389 20.051 1.00 95.12 299 PRO A C 1
ATOM 2092 O O . PRO A 1 299 ? -1.016 -11.243 21.274 1.00 95.12 299 PRO A O 1
ATOM 2095 N N . GLN A 1 300 ? -2.098 -11.812 19.379 1.00 96.94 300 GLN A N 1
ATOM 2096 C CA . GLN A 1 300 ? -3.384 -12.171 19.997 1.00 96.94 300 GLN A CA 1
ATOM 2097 C C . GLN A 1 300 ? -3.913 -11.065 20.925 1.00 96.94 300 GLN A C 1
ATOM 2099 O O . GLN A 1 300 ? -4.274 -11.294 22.086 1.00 96.94 300 GLN A O 1
ATOM 2104 N N . ILE A 1 301 ? -3.915 -9.836 20.413 1.00 98.12 301 ILE A N 1
ATOM 2105 C CA . ILE A 1 301 ? -4.277 -8.621 21.134 1.00 98.12 301 ILE A CA 1
ATOM 2106 C C . ILE A 1 301 ? -5.714 -8.739 21.649 1.00 98.12 301 ILE A C 1
ATOM 2108 O O . ILE A 1 301 ? -6.667 -8.976 20.904 1.00 98.12 301 ILE A O 1
ATOM 2112 N N . ARG A 1 302 ? -5.863 -8.525 22.958 1.00 97.94 302 ARG A N 1
ATOM 2113 C CA . ARG A 1 302 ? -7.150 -8.450 23.657 1.00 97.94 302 ARG A CA 1
ATOM 2114 C C . ARG A 1 302 ? -7.371 -7.044 24.187 1.00 97.94 302 ARG A C 1
ATOM 2116 O O . ARG A 1 302 ? -6.425 -6.363 24.585 1.00 97.94 302 ARG A O 1
ATOM 2123 N N . MET A 1 303 ? -8.633 -6.641 24.232 1.00 97.62 303 MET A N 1
ATOM 2124 C CA . MET A 1 303 ? -9.074 -5.308 24.623 1.00 97.62 303 MET A CA 1
ATOM 2125 C C . MET A 1 303 ? -10.184 -5.382 25.676 1.00 97.62 303 MET A C 1
ATOM 2127 O O . MET A 1 303 ? -10.910 -6.376 25.799 1.00 97.62 303 MET A O 1
ATOM 2131 N N . ARG A 1 304 ? -10.344 -4.301 26.441 1.00 97.38 304 ARG A N 1
ATOM 2132 C CA . ARG A 1 304 ? -11.465 -4.110 27.366 1.00 97.38 304 ARG A CA 1
ATOM 2133 C C . ARG A 1 304 ? -12.235 -2.849 27.009 1.00 97.38 304 ARG A C 1
ATOM 2135 O O . ARG A 1 304 ? -11.683 -1.756 27.067 1.00 97.38 304 ARG A O 1
ATOM 2142 N N . LEU A 1 305 ? -13.517 -3.008 26.696 1.00 97.56 305 LEU A N 1
ATOM 2143 C CA . LEU A 1 305 ? -14.456 -1.905 26.575 1.00 97.56 305 LEU A CA 1
ATOM 2144 C C . LEU A 1 305 ? -14.877 -1.439 27.970 1.00 97.56 305 LEU A C 1
ATOM 2146 O O . LEU A 1 305 ? -15.488 -2.194 28.735 1.00 97.56 305 LEU A O 1
ATOM 2150 N N . ILE A 1 306 ? -14.568 -0.182 28.278 1.00 95.62 306 ILE A N 1
ATOM 2151 C CA . ILE A 1 306 ? -14.930 0.454 29.534 1.00 95.62 306 ILE A CA 1
ATOM 2152 C C . ILE A 1 306 ? -16.428 0.778 29.516 1.00 95.62 306 ILE A C 1
ATOM 2154 O O . ILE A 1 306 ? -16.857 1.779 28.939 1.00 95.62 306 ILE A O 1
ATOM 2158 N N . ASN A 1 307 ? -17.232 -0.071 30.155 1.00 94.50 307 ASN A N 1
ATOM 2159 C CA . ASN A 1 307 ? -18.686 0.072 30.214 1.00 94.50 307 ASN A CA 1
ATOM 2160 C C . ASN A 1 307 ? -19.099 0.857 31.466 1.00 94.50 307 ASN A C 1
ATOM 2162 O O . ASN A 1 307 ? -19.551 0.287 32.458 1.00 94.50 307 ASN A O 1
ATOM 2166 N N . ASN A 1 308 ? -18.867 2.169 31.437 1.00 90.31 308 ASN A N 1
ATOM 2167 C CA . ASN A 1 308 ? -19.115 3.070 32.561 1.00 90.31 308 ASN A CA 1
ATOM 2168 C C . ASN A 1 308 ? -20.209 4.110 32.246 1.00 90.31 308 ASN A C 1
ATOM 2170 O O . ASN A 1 308 ? -20.831 4.111 31.182 1.00 90.31 308 ASN A O 1
ATOM 2174 N N . ARG A 1 309 ? -20.414 5.050 33.178 1.00 90.44 309 ARG A N 1
ATOM 2175 C CA . ARG A 1 309 ? -21.401 6.132 33.037 1.00 90.44 309 ARG A CA 1
ATOM 2176 C C . ARG A 1 309 ? -21.197 7.026 31.808 1.00 90.44 309 ARG A C 1
ATOM 2178 O O . ARG A 1 309 ? -22.170 7.605 31.347 1.00 90.44 309 ARG A O 1
ATOM 2185 N N . TYR A 1 310 ? -19.967 7.178 31.307 1.00 91.56 310 TYR A N 1
ATOM 2186 C CA . TYR A 1 310 ? -19.706 8.008 30.129 1.00 91.56 310 TYR A CA 1
ATOM 2187 C C . TYR A 1 310 ? -20.229 7.320 28.874 1.00 91.56 310 TYR A C 1
ATOM 2189 O O . TYR A 1 310 ? -20.960 7.949 28.125 1.00 91.56 310 TYR A O 1
ATOM 2197 N N . LEU A 1 311 ? -19.966 6.018 28.705 1.00 93.38 311 LEU A N 1
ATOM 2198 C CA . LEU A 1 311 ? -20.562 5.246 27.609 1.00 93.38 311 LEU A CA 1
ATOM 2199 C C . LEU A 1 311 ? -22.097 5.257 27.688 1.00 93.38 311 LEU A C 1
ATOM 2201 O O . LEU A 1 311 ? -22.769 5.473 26.684 1.00 93.38 311 LEU A O 1
ATOM 2205 N N . ALA A 1 312 ? -22.653 5.064 28.888 1.00 91.38 312 ALA A N 1
ATOM 2206 C CA . ALA A 1 312 ? -24.100 5.088 29.087 1.00 91.38 312 ALA A CA 1
ATOM 2207 C C . ALA A 1 312 ? -24.727 6.451 28.730 1.00 91.38 312 ALA A C 1
ATOM 2209 O O . ALA A 1 312 ? -25.820 6.491 28.167 1.00 91.38 312 ALA A O 1
ATOM 2210 N N . ALA A 1 313 ? -24.036 7.561 29.018 1.00 93.00 313 ALA A N 1
ATOM 2211 C CA . ALA A 1 313 ? -24.505 8.913 28.710 1.00 93.00 313 ALA A CA 1
ATOM 2212 C C . ALA A 1 313 ? -24.601 9.198 27.200 1.00 93.00 313 ALA A C 1
ATOM 2214 O O . ALA A 1 313 ? -25.414 10.025 26.796 1.00 93.00 313 ALA A O 1
ATOM 2215 N N . GLU A 1 314 ? -23.843 8.480 26.366 1.00 93.12 314 GLU A N 1
ATOM 2216 C CA . GLU A 1 314 ? -23.949 8.569 24.902 1.00 93.12 314 GLU A CA 1
ATOM 2217 C C . GLU A 1 314 ? -25.229 7.917 24.349 1.00 93.12 314 GLU A C 1
ATOM 2219 O O . GLU A 1 314 ? -25.562 8.075 23.171 1.00 93.12 314 GLU A O 1
ATOM 2224 N N . GLY A 1 315 ? -25.947 7.144 25.175 1.00 92.44 315 GLY A N 1
ATOM 2225 C CA . GLY A 1 315 ? -27.100 6.352 24.742 1.00 92.44 315 GLY A CA 1
ATOM 2226 C C . GLY A 1 315 ? -26.723 5.183 23.825 1.00 92.44 315 GLY A C 1
ATOM 2227 O O . GLY A 1 315 ? -27.571 4.683 23.087 1.00 92.44 315 GLY A O 1
ATOM 2228 N N . LEU A 1 316 ? -25.456 4.758 23.843 1.00 95.00 316 LEU A N 1
ATOM 2229 C CA . LEU A 1 316 ? -24.960 3.636 23.052 1.00 95.00 316 LEU A CA 1
ATOM 2230 C C . LEU A 1 316 ? -25.160 2.305 23.781 1.00 95.00 316 LEU A C 1
ATOM 2232 O O . LEU A 1 316 ? -24.930 2.184 24.983 1.00 95.00 316 LEU A O 1
ATOM 2236 N N . ASN A 1 317 ? -25.523 1.267 23.030 1.00 95.12 317 ASN A N 1
ATOM 2237 C CA . ASN A 1 317 ? -25.532 -0.099 23.538 1.00 95.12 317 ASN A CA 1
ATOM 2238 C C . ASN A 1 317 ? -24.096 -0.660 23.563 1.00 95.12 317 ASN A C 1
ATOM 2240 O O . ASN A 1 317 ? -23.414 -0.697 22.536 1.00 95.12 317 ASN A O 1
ATOM 2244 N N . ALA A 1 318 ? -23.646 -1.129 24.729 1.00 96.06 318 ALA A N 1
ATOM 2245 C CA . ALA A 1 318 ? -22.276 -1.601 24.922 1.00 96.06 318 ALA A CA 1
ATOM 2246 C C . ALA A 1 318 ? -21.918 -2.827 24.056 1.00 96.06 318 ALA A C 1
ATOM 2248 O O . ALA A 1 318 ? -20.788 -2.920 23.583 1.00 96.06 318 ALA A O 1
ATOM 2249 N N . ASP A 1 319 ? -22.858 -3.739 23.783 1.00 96.81 319 ASP A N 1
ATOM 2250 C CA . ASP A 1 319 ? -22.626 -4.875 22.880 1.00 96.81 319 ASP A CA 1
ATOM 2251 C C . ASP A 1 319 ? -22.476 -4.428 21.419 1.00 96.81 319 ASP A C 1
ATOM 2253 O O . ASP A 1 319 ? -21.643 -4.972 20.692 1.00 96.81 319 ASP A O 1
ATOM 2257 N N . GLN A 1 320 ? -23.227 -3.412 20.982 1.00 97.31 320 GLN A N 1
ATOM 2258 C CA . GLN A 1 320 ? -23.064 -2.836 19.642 1.00 97.31 320 GLN A CA 1
ATOM 2259 C C . GLN A 1 320 ? -21.711 -2.135 19.489 1.00 97.31 320 GLN A C 1
ATOM 2261 O O . GLN A 1 320 ? -21.077 -2.254 18.440 1.00 97.31 320 GLN A O 1
ATOM 2266 N N . VAL A 1 321 ? -21.252 -1.441 20.535 1.00 98.12 321 VAL A N 1
ATOM 2267 C CA . VAL A 1 321 ? -19.913 -0.833 20.567 1.00 98.12 321 VAL A CA 1
ATOM 2268 C C . VAL A 1 321 ? -18.837 -1.912 20.552 1.00 98.12 321 VAL A C 1
ATOM 2270 O O . VAL A 1 321 ? -17.916 -1.823 19.746 1.00 98.12 321 VAL A O 1
ATOM 2273 N N . ARG A 1 322 ? -18.980 -2.974 21.357 1.00 97.94 322 ARG A N 1
ATOM 2274 C CA . ARG A 1 322 ? -18.097 -4.147 21.297 1.00 97.94 322 ARG A CA 1
ATOM 2275 C C . ARG A 1 322 ? -18.012 -4.691 19.869 1.00 97.94 322 ARG A C 1
ATOM 2277 O O . ARG A 1 322 ? -16.914 -4.909 19.378 1.00 97.94 322 ARG A O 1
ATOM 2284 N N . GLY A 1 323 ? -19.151 -4.848 19.193 1.00 97.44 323 GLY A N 1
ATOM 2285 C CA . GLY A 1 323 ? -19.198 -5.311 17.806 1.00 97.44 323 GLY A CA 1
ATOM 2286 C C . GLY A 1 323 ? -18.497 -4.375 16.814 1.00 97.44 323 GLY A C 1
ATOM 2287 O O . GLY A 1 323 ? -17.858 -4.861 15.889 1.00 97.44 323 GLY A O 1
ATOM 2288 N N . ALA A 1 324 ? -18.585 -3.055 17.003 1.00 98.19 324 ALA A N 1
ATOM 2289 C CA . ALA A 1 324 ? -17.848 -2.082 16.192 1.00 98.19 324 ALA A CA 1
ATOM 2290 C C . ALA A 1 324 ? -16.327 -2.191 16.399 1.00 98.19 324 ALA A C 1
ATOM 2292 O O . ALA A 1 324 ? -15.584 -2.199 15.425 1.00 98.19 324 ALA A O 1
ATOM 2293 N N . ILE A 1 325 ? -15.875 -2.341 17.649 1.00 98.56 325 ILE A N 1
ATOM 2294 C CA . ILE A 1 325 ? -14.454 -2.552 17.974 1.00 98.56 325 ILE A CA 1
ATOM 2295 C C . ILE A 1 325 ? -13.951 -3.856 17.348 1.00 98.56 325 ILE A C 1
ATOM 2297 O O . ILE A 1 325 ? -12.893 -3.860 16.729 1.00 98.56 325 ILE A O 1
ATOM 2301 N N . THR A 1 326 ? -14.718 -4.945 17.475 1.00 98.25 326 THR A N 1
ATOM 2302 C CA . THR A 1 326 ? -14.367 -6.235 16.870 1.00 98.25 326 THR A CA 1
ATOM 2303 C C . THR A 1 326 ? -14.242 -6.116 15.357 1.00 98.25 326 THR A C 1
ATOM 2305 O O . THR A 1 326 ? -13.204 -6.479 14.829 1.00 98.25 326 THR A O 1
ATOM 2308 N N . ARG A 1 327 ? -15.228 -5.544 14.650 1.00 97.62 327 ARG A N 1
ATOM 2309 C CA . ARG A 1 327 ? -15.132 -5.391 13.186 1.00 97.62 327 ARG A CA 1
ATOM 2310 C C . ARG A 1 327 ? -13.918 -4.574 12.758 1.00 97.62 327 ARG A C 1
ATOM 2312 O O . ARG A 1 327 ? -13.254 -4.960 11.812 1.00 97.62 327 ARG A O 1
ATOM 2319 N N . ALA A 1 328 ? -13.602 -3.492 13.465 1.00 98.12 328 ALA A N 1
ATOM 2320 C CA . ALA A 1 328 ? -12.427 -2.690 13.151 1.00 98.12 328 ALA A CA 1
ATOM 2321 C C . ALA A 1 328 ? -11.105 -3.458 13.337 1.00 98.12 328 ALA A C 1
ATOM 2323 O O . ALA A 1 328 ? -10.201 -3.324 12.518 1.00 98.12 328 ALA A O 1
ATOM 2324 N N . ALA A 1 329 ? -10.994 -4.263 14.395 1.00 98.19 329 ALA A N 1
ATOM 2325 C CA . ALA A 1 329 ? -9.844 -5.136 14.614 1.00 98.19 329 ALA A CA 1
ATOM 2326 C C . ALA A 1 329 ? -9.723 -6.207 13.515 1.00 98.19 329 ALA A C 1
ATOM 2328 O O . ALA A 1 329 ? -8.650 -6.360 12.941 1.00 98.19 329 ALA A O 1
ATOM 2329 N N . GLU A 1 330 ? -10.834 -6.851 13.148 1.00 95.44 330 GLU A N 1
ATOM 2330 C CA . GLU A 1 330 ? -10.882 -7.833 12.054 1.00 95.44 330 GLU A CA 1
ATOM 2331 C C . GLU A 1 330 ? -10.508 -7.216 10.697 1.00 95.44 330 GLU A C 1
ATOM 2333 O O . GLU A 1 330 ? -9.853 -7.859 9.884 1.00 95.44 330 GLU A O 1
ATOM 2338 N N . THR A 1 331 ? -10.862 -5.949 10.442 1.00 94.06 331 THR A N 1
ATOM 2339 C CA . THR A 1 331 ? -10.423 -5.246 9.226 1.00 94.06 331 THR A CA 1
ATOM 2340 C C . THR A 1 331 ? -8.893 -5.118 9.170 1.00 94.06 331 THR A C 1
ATOM 2342 O O . THR A 1 331 ? -8.317 -5.234 8.089 1.00 94.06 331 THR A O 1
ATOM 2345 N N . TRP A 1 332 ? -8.223 -4.890 10.306 1.00 96.00 332 TRP A N 1
ATOM 2346 C CA . TRP A 1 332 ? -6.757 -4.902 10.370 1.00 96.00 332 TRP A CA 1
ATOM 2347 C C . TRP A 1 332 ? -6.197 -6.323 10.223 1.00 96.00 332 TRP A C 1
ATOM 2349 O O . TRP A 1 332 ? -5.263 -6.512 9.451 1.00 96.00 332 TRP A O 1
ATOM 2359 N N . ASP A 1 333 ? -6.771 -7.325 10.893 1.00 93.06 333 ASP A N 1
ATOM 2360 C CA . ASP A 1 333 ? -6.324 -8.720 10.749 1.00 93.06 333 ASP A CA 1
ATOM 2361 C C . ASP A 1 333 ? -6.421 -9.218 9.304 1.00 93.06 333 ASP A C 1
ATOM 2363 O O . ASP A 1 333 ? -5.481 -9.833 8.806 1.00 93.06 333 ASP A O 1
ATOM 2367 N N . ALA A 1 334 ? -7.501 -8.882 8.593 1.00 84.56 334 ALA A N 1
ATOM 2368 C CA . ALA A 1 334 ? -7.705 -9.282 7.202 1.00 84.56 334 ALA A CA 1
ATOM 2369 C C . ALA A 1 334 ? -6.639 -8.733 6.234 1.00 84.56 334 ALA A C 1
ATOM 2371 O O . ALA A 1 334 ? -6.361 -9.365 5.222 1.00 84.56 334 ALA A O 1
ATOM 2372 N N . ALA A 1 335 ? -6.033 -7.581 6.540 1.00 83.69 335 ALA A N 1
ATOM 2373 C CA . ALA A 1 335 ? -4.958 -6.981 5.740 1.00 83.69 335 ALA A CA 1
ATOM 2374 C C . ALA A 1 335 ? -3.547 -7.368 6.231 1.00 83.69 335 ALA A C 1
ATOM 2376 O O . ALA A 1 335 ? -2.536 -6.861 5.741 1.00 83.69 335 ALA A O 1
ATOM 2377 N N . SER A 1 336 ? -3.455 -8.217 7.255 1.00 85.00 336 SER A N 1
ATOM 2378 C CA . SER A 1 336 ? -2.206 -8.659 7.868 1.00 85.00 336 SER A CA 1
ATOM 2379 C C . SER A 1 336 ? -1.891 -10.100 7.457 1.00 85.00 336 SER A C 1
ATOM 2381 O O . SER A 1 336 ? -2.778 -10.921 7.251 1.00 85.00 336 SER A O 1
ATOM 2383 N N . ARG A 1 337 ? -0.602 -10.461 7.400 1.00 81.88 337 ARG A N 1
ATOM 2384 C CA . ARG A 1 337 ? -0.175 -11.875 7.276 1.00 81.88 337 ARG A CA 1
ATOM 2385 C C . ARG A 1 337 ? -0.061 -12.590 8.624 1.00 81.88 337 ARG A C 1
ATOM 2387 O O . ARG A 1 337 ? 0.379 -13.736 8.694 1.00 81.88 337 ARG A O 1
ATOM 2394 N N . GLN A 1 338 ? -0.424 -11.902 9.698 1.00 87.56 338 GLN A N 1
ATOM 2395 C CA . GLN A 1 338 ? -0.427 -12.392 11.068 1.00 87.56 338 GLN A CA 1
ATOM 2396 C C . GLN A 1 338 ? -1.799 -12.204 11.692 1.00 87.56 338 GLN A C 1
ATOM 2398 O O . GLN A 1 338 ? -2.475 -11.221 11.404 1.00 87.56 338 GLN A O 1
ATOM 2403 N N . ASN A 1 339 ? -2.131 -13.089 12.627 1.00 91.06 339 ASN A N 1
ATOM 2404 C CA . ASN A 1 339 ? -3.308 -12.955 13.470 1.00 91.06 339 ASN A CA 1
ATOM 2405 C C . ASN A 1 339 ? -3.005 -12.006 14.647 1.00 91.06 339 ASN A C 1
ATOM 2407 O O . ASN A 1 339 ? -2.475 -12.430 15.690 1.00 91.06 339 ASN A O 1
ATOM 2411 N N . LEU A 1 340 ? -3.237 -10.707 14.437 1.00 96.81 340 LEU A N 1
ATOM 2412 C CA . LEU A 1 340 ? -2.892 -9.640 15.372 1.00 96.81 340 LEU A CA 1
ATOM 2413 C C . LEU A 1 340 ? -3.836 -9.630 16.562 1.00 96.81 340 LEU A C 1
ATOM 2415 O O . LEU A 1 340 ? -3.353 -9.599 17.697 1.00 96.81 340 LEU A O 1
ATOM 2419 N N . PHE A 1 341 ? -5.147 -9.675 16.341 1.00 98.19 341 PHE A N 1
ATOM 2420 C CA . PHE A 1 341 ? -6.128 -9.688 17.421 1.00 98.19 341 PHE A CA 1
ATOM 2421 C C . PHE A 1 341 ? -6.552 -11.118 17.780 1.00 98.19 341 PHE A C 1
ATOM 2423 O O . PHE A 1 341 ? -6.173 -12.095 17.150 1.00 98.19 341 PHE A O 1
ATOM 2430 N N . ALA A 1 342 ? -7.210 -11.284 18.927 1.00 97.19 342 ALA A N 1
ATOM 2431 C CA . ALA A 1 342 ? -7.611 -12.611 19.394 1.00 97.19 342 ALA A CA 1
ATOM 2432 C C . ALA A 1 342 ? -8.955 -13.051 18.786 1.00 97.19 342 ALA A C 1
ATOM 2434 O O . ALA A 1 342 ? -9.956 -12.380 19.019 1.00 97.19 342 ALA A O 1
ATOM 2435 N N . ASP A 1 343 ? -9.022 -14.243 18.183 1.00 89.81 343 ASP A N 1
ATOM 2436 C CA . ASP A 1 343 ? -10.248 -14.800 17.562 1.00 89.81 343 ASP A CA 1
ATOM 2437 C C . ASP A 1 343 ? -11.418 -14.984 18.549 1.00 89.81 343 ASP A C 1
ATOM 2439 O O . ASP A 1 343 ? -12.597 -14.990 18.191 1.00 89.81 343 ASP A O 1
ATOM 2443 N N . SER A 1 344 ? -11.102 -15.191 19.832 1.00 89.50 344 SER A N 1
ATOM 2444 C CA . SER A 1 344 ? -12.084 -15.458 20.885 1.00 89.50 344 SER A CA 1
ATOM 2445 C C . SER A 1 344 ? -11.900 -14.527 22.071 1.00 89.50 344 SER A C 1
ATOM 2447 O O . SER A 1 344 ? -10.790 -14.304 22.558 1.00 89.50 344 SER A O 1
ATOM 2449 N N . SER A 1 345 ? -13.012 -13.987 22.579 1.00 91.75 345 SER A N 1
ATOM 2450 C CA . SER A 1 345 ? -13.016 -13.016 23.683 1.00 91.75 345 SER A CA 1
ATOM 2451 C C . SER A 1 345 ? -12.069 -11.827 23.430 1.00 91.75 345 SER A C 1
ATOM 2453 O O . SER A 1 345 ? -11.379 -11.378 24.349 1.00 91.75 345 SER A O 1
ATOM 2455 N N . MET A 1 346 ? -12.033 -11.344 22.180 1.00 96.69 346 MET A N 1
ATOM 2456 C CA . MET A 1 346 ? -11.218 -10.209 21.730 1.00 96.69 346 MET A CA 1
ATOM 2457 C C . MET A 1 346 ? -11.470 -8.957 22.568 1.00 96.69 346 MET A C 1
ATOM 2459 O O . MET A 1 346 ? -10.537 -8.289 23.002 1.00 96.69 346 MET A O 1
ATOM 2463 N N . VAL A 1 347 ? -12.748 -8.663 22.822 1.00 97.62 347 VAL A N 1
ATOM 2464 C CA . VAL A 1 347 ? -13.189 -7.478 23.555 1.00 97.62 347 VAL A CA 1
ATOM 2465 C C . VAL A 1 347 ? -14.064 -7.912 24.727 1.00 97.62 347 VAL A C 1
ATOM 2467 O O . VAL A 1 347 ? -15.184 -8.390 24.544 1.00 97.62 347 VAL A O 1
ATOM 2470 N N . GLY A 1 348 ? -13.556 -7.749 25.947 1.00 96.62 348 GLY A N 1
ATOM 2471 C CA . GLY A 1 348 ? -14.327 -7.940 27.181 1.00 96.62 348 GLY A CA 1
ATOM 2472 C C . GLY A 1 348 ? -14.884 -6.623 27.727 1.00 96.62 348 GLY A C 1
ATOM 2473 O O . GLY A 1 348 ? -14.428 -5.556 27.334 1.00 96.62 348 GLY A O 1
ATOM 2474 N N . PHE A 1 349 ? -15.824 -6.676 28.672 1.00 95.50 349 PHE A N 1
ATOM 2475 C CA . PHE A 1 349 ? -16.288 -5.484 29.397 1.00 95.50 349 PHE A CA 1
ATOM 2476 C C . PHE A 1 349 ? -15.507 -5.264 30.695 1.00 95.50 349 PHE A C 1
ATOM 2478 O O . PHE A 1 349 ? -15.085 -6.231 31.332 1.00 95.50 349 PHE A O 1
ATOM 2485 N N . ASP A 1 350 ? -15.364 -4.002 31.095 1.00 92.31 350 ASP A N 1
ATOM 2486 C CA . ASP A 1 350 ? -14.870 -3.596 32.415 1.00 92.31 350 ASP A CA 1
ATOM 2487 C C . ASP A 1 350 ? -15.525 -2.267 32.831 1.00 92.31 350 ASP A C 1
ATOM 2489 O O . ASP A 1 350 ? -15.371 -1.260 32.154 1.00 92.31 350 ASP A O 1
ATOM 2493 N N . ALA A 1 351 ? -16.295 -2.235 33.917 1.00 84.94 351 ALA A N 1
ATOM 2494 C CA . ALA A 1 351 ? -16.994 -1.014 34.341 1.00 84.94 351 ALA A CA 1
ATOM 2495 C C . ALA A 1 351 ? -16.157 -0.112 35.265 1.00 84.94 351 ALA A C 1
ATOM 2497 O O . ALA A 1 351 ? -16.518 1.043 35.499 1.00 84.94 351 ALA A O 1
ATOM 2498 N N . THR A 1 352 ? -15.070 -0.645 35.824 1.00 80.44 352 THR A N 1
ATOM 2499 C CA . THR A 1 352 ? -14.329 -0.018 36.931 1.00 80.44 352 THR A CA 1
ATOM 2500 C C . THR A 1 352 ? -13.030 0.636 36.492 1.00 80.44 352 THR A C 1
ATOM 2502 O O . THR A 1 352 ? -12.494 1.482 37.209 1.00 80.44 352 THR A O 1
ATOM 2505 N N . ARG A 1 353 ? -12.527 0.266 35.313 1.00 81.88 353 ARG A N 1
ATOM 2506 C CA . ARG A 1 353 ? -11.224 0.722 34.842 1.00 81.88 353 ARG A CA 1
ATOM 2507 C C . ARG A 1 353 ? -11.258 2.126 34.252 1.00 81.88 353 ARG A C 1
ATOM 2509 O O . ARG A 1 353 ? -12.277 2.609 33.755 1.00 81.88 353 ARG A O 1
ATOM 2516 N N . VAL A 1 354 ? -10.104 2.779 34.305 1.00 75.19 354 VAL A N 1
ATOM 2517 C CA . VAL A 1 354 ? -9.874 4.116 33.759 1.00 75.19 354 VAL A CA 1
ATOM 2518 C C . VAL A 1 354 ? -8.752 4.009 32.739 1.00 75.19 354 VAL A C 1
ATOM 2520 O O . VAL A 1 354 ? -7.645 3.623 33.095 1.00 75.19 354 VAL A O 1
ATOM 2523 N N . SER A 1 355 ? -9.025 4.377 31.490 1.00 77.00 355 SER A N 1
ATOM 2524 C CA . SER A 1 355 ? -8.003 4.433 30.445 1.00 77.00 355 SER A CA 1
ATOM 2525 C C . SER A 1 355 ? -7.010 5.580 30.681 1.00 77.00 355 SER A C 1
ATOM 2527 O O . SER A 1 355 ? -7.316 6.603 31.307 1.00 77.00 355 SER A O 1
ATOM 2529 N N . GLY A 1 356 ? -5.821 5.471 30.101 1.00 76.62 356 GLY A N 1
ATOM 2530 C CA . GLY A 1 356 ? -4.735 6.448 30.084 1.00 76.62 356 GLY A CA 1
ATOM 2531 C C . GLY A 1 356 ? -3.565 6.141 31.020 1.00 76.62 356 GLY A C 1
ATOM 2532 O O . GLY A 1 356 ? -2.623 6.945 31.045 1.00 76.62 356 GLY A O 1
ATOM 2533 N N . ASN A 1 357 ? -3.604 5.020 31.741 1.00 83.81 357 ASN A N 1
ATOM 2534 C CA . ASN A 1 357 ? -2.560 4.560 32.658 1.00 83.81 357 ASN A CA 1
ATOM 2535 C C . ASN A 1 357 ? -1.938 3.276 32.115 1.00 83.81 357 ASN A C 1
ATOM 2537 O O . ASN A 1 357 ? -2.658 2.478 31.549 1.00 83.81 357 ASN A O 1
ATOM 2541 N N . TYR A 1 358 ? -0.637 3.083 32.327 1.00 90.00 358 TYR A N 1
ATOM 2542 C CA . TYR A 1 358 ? 0.033 1.830 31.984 1.00 90.00 358 TYR A CA 1
ATOM 2543 C C . TYR A 1 358 ? -0.302 0.777 33.048 1.00 90.00 358 TYR A C 1
ATOM 2545 O O . TYR A 1 358 ? 0.257 0.835 34.150 1.00 90.00 358 TYR A O 1
ATOM 2553 N N . ASP A 1 359 ? -1.249 -0.115 32.758 1.00 91.38 359 ASP A N 1
ATOM 2554 C CA . ASP A 1 359 ? -1.768 -1.116 33.706 1.00 91.38 359 ASP A CA 1
ATOM 2555 C C . ASP A 1 359 ? -1.763 -2.565 33.177 1.00 91.38 359 ASP A C 1
ATOM 2557 O O . ASP A 1 359 ? -2.219 -3.490 33.852 1.00 91.38 359 ASP A O 1
ATOM 2561 N N . GLY A 1 360 ? -1.176 -2.775 32.001 1.00 92.25 360 GLY A N 1
ATOM 2562 C CA . GLY A 1 360 ? -1.042 -4.058 31.325 1.00 92.25 360 GLY A CA 1
ATOM 2563 C C . GLY A 1 360 ? -2.266 -4.472 30.513 1.00 92.25 360 GLY A C 1
ATOM 2564 O O . GLY A 1 360 ? -2.316 -5.621 30.063 1.00 92.25 360 GLY A O 1
ATOM 2565 N N . VAL A 1 361 ? -3.266 -3.603 30.327 1.00 93.62 361 VAL A N 1
ATOM 2566 C CA . VAL A 1 361 ? -4.513 -3.988 29.662 1.00 93.62 361 VAL A CA 1
ATOM 2567 C C . VAL A 1 361 ? -4.982 -2.931 28.673 1.00 93.62 361 VAL A C 1
ATOM 2569 O O . VAL A 1 361 ? -5.406 -1.849 29.064 1.00 93.62 361 VAL A O 1
ATOM 2572 N N . ASN A 1 362 ? -5.104 -3.319 27.402 1.00 96.94 362 ASN A N 1
ATOM 2573 C CA . ASN A 1 362 ? -5.570 -2.394 26.374 1.00 96.94 362 ASN A CA 1
ATOM 2574 C C . ASN A 1 362 ? -7.030 -1.970 26.607 1.00 96.94 362 ASN A C 1
ATOM 2576 O O . ASN A 1 362 ? -7.948 -2.799 26.531 1.00 96.94 362 ASN A O 1
ATOM 2580 N N . ALA A 1 363 ? -7.261 -0.703 26.941 1.00 96.44 363 ALA A N 1
ATOM 2581 C CA . ALA A 1 363 ? -8.560 -0.177 27.343 1.00 96.44 363 ALA A CA 1
ATOM 2582 C C . ALA A 1 363 ? -9.162 0.731 26.270 1.00 96.44 363 ALA A C 1
ATOM 2584 O O . ALA A 1 363 ? -8.506 1.624 25.746 1.00 96.44 363 ALA A O 1
ATOM 2585 N N 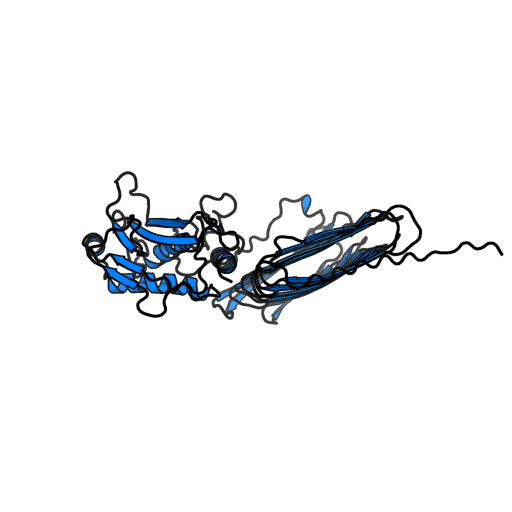. ILE A 1 364 ? -10.452 0.571 25.994 1.00 97.44 364 ILE A N 1
ATOM 2586 C CA . ILE A 1 364 ? -11.184 1.402 25.035 1.00 97.44 364 ILE A CA 1
ATOM 2587 C C . ILE A 1 364 ? -12.436 1.942 25.712 1.00 97.44 364 ILE A C 1
ATOM 2589 O O . ILE A 1 364 ? -13.209 1.169 26.270 1.00 97.44 364 ILE A O 1
ATOM 2593 N N . GLY A 1 365 ? -12.685 3.248 25.666 1.00 95.44 365 GLY A N 1
ATOM 2594 C CA . GLY A 1 365 ? -13.936 3.784 26.204 1.00 95.44 365 GLY A CA 1
ATOM 2595 C C . GLY A 1 365 ? -14.073 5.297 26.155 1.00 95.44 365 GLY A C 1
ATOM 2596 O O . GLY A 1 365 ? -13.207 6.005 25.650 1.00 95.44 365 GLY A O 1
ATOM 2597 N N . TRP A 1 366 ? -15.182 5.791 26.703 1.00 94.62 366 TRP A N 1
ATOM 2598 C CA . TRP A 1 366 ? -15.490 7.217 26.770 1.00 94.62 366 TRP A CA 1
ATOM 2599 C C . TRP A 1 366 ? -14.954 7.829 28.057 1.00 94.62 366 TRP A C 1
ATOM 2601 O O . TRP A 1 366 ? -15.014 7.225 29.135 1.00 94.62 366 TRP A O 1
ATOM 2611 N N . ALA A 1 367 ? -14.450 9.053 27.945 1.00 90.62 367 ALA A N 1
ATOM 2612 C CA . ALA A 1 367 ? -13.951 9.818 29.075 1.00 90.62 367 ALA A CA 1
ATOM 2613 C C . ALA A 1 367 ? -14.315 11.298 28.936 1.00 90.62 367 ALA A C 1
ATOM 2615 O O . ALA A 1 367 ? -14.540 11.796 27.836 1.00 90.62 367 ALA A O 1
ATOM 2616 N N . ALA A 1 368 ? -14.328 12.004 30.068 1.00 89.00 368 ALA A N 1
ATOM 2617 C CA . ALA A 1 368 ? -14.440 13.455 30.078 1.00 89.00 368 ALA A CA 1
ATOM 2618 C C . ALA A 1 368 ? -13.148 14.089 29.547 1.00 89.00 368 ALA A C 1
ATOM 2620 O O . ALA A 1 368 ? -12.077 13.883 30.125 1.00 89.00 368 ALA A O 1
ATOM 2621 N N . PHE A 1 369 ? -13.251 14.877 28.478 1.00 90.62 369 PHE A N 1
ATOM 2622 C CA . PHE A 1 369 ? -12.136 15.688 27.990 1.00 90.62 369 PHE A CA 1
ATOM 2623 C C . PHE A 1 369 ? -12.179 17.095 28.613 1.00 90.62 369 PHE A C 1
ATOM 2625 O O . PHE A 1 369 ? -13.256 17.608 28.940 1.00 90.62 369 PHE A O 1
ATOM 2632 N N . PRO A 1 370 ? -11.027 17.771 28.776 1.00 90.81 370 PRO A N 1
ATOM 2633 C CA . PRO A 1 370 ? -11.013 19.199 29.068 1.00 90.81 370 PRO A CA 1
ATOM 2634 C C . PRO A 1 370 ? -11.737 19.980 27.965 1.00 90.81 370 PRO A C 1
ATOM 2636 O O . PRO A 1 370 ? -11.628 19.643 26.787 1.00 90.81 370 PRO A O 1
ATOM 2639 N N . TYR A 1 371 ? -12.432 21.064 28.322 1.00 89.44 371 TYR A N 1
ATOM 2640 C CA . TYR A 1 371 ? -13.149 21.899 27.346 1.00 89.44 371 TYR A CA 1
ATOM 2641 C C . TYR A 1 371 ? -12.230 22.445 26.234 1.00 89.44 371 TYR A C 1
ATOM 2643 O O . TYR A 1 371 ? -12.649 22.585 25.086 1.00 89.44 371 TYR A O 1
ATOM 2651 N N . THR A 1 372 ? -10.954 22.690 26.546 1.00 92.81 372 THR A N 1
ATOM 2652 C CA . THR A 1 372 ? -9.919 23.105 25.582 1.00 92.81 372 THR A CA 1
ATOM 2653 C C . THR A 1 372 ? -9.629 22.061 24.500 1.00 92.81 372 THR A C 1
ATOM 2655 O O . THR A 1 372 ? -9.062 22.407 23.472 1.00 92.81 372 THR A O 1
ATOM 2658 N N . SER A 1 373 ? -10.033 20.804 24.705 1.00 91.75 373 SER A N 1
ATOM 2659 C CA . SER A 1 373 ? -9.822 19.677 23.789 1.00 91.75 373 SER A CA 1
ATOM 2660 C C . SER A 1 373 ? -11.128 19.182 23.155 1.00 91.75 373 SER A C 1
ATOM 2662 O O . SER A 1 373 ? -11.165 18.085 22.606 1.00 91.75 373 SER A O 1
ATOM 2664 N N . LYS A 1 374 ? -12.209 19.977 23.195 1.00 91.88 374 LYS A N 1
ATOM 2665 C CA . LYS A 1 374 ? -13.536 19.600 22.665 1.00 91.88 374 LYS A CA 1
ATOM 2666 C C . LYS A 1 374 ? -13.590 19.315 21.156 1.00 91.88 374 LYS A C 1
ATOM 2668 O O . LYS A 1 374 ? -14.623 18.878 20.677 1.00 91.88 374 LYS A O 1
ATOM 2673 N N . SER A 1 375 ? -12.537 19.643 20.405 1.00 92.44 375 SER A N 1
ATOM 2674 C CA . SER A 1 375 ? -12.429 19.371 18.965 1.00 92.44 375 SER A CA 1
ATOM 2675 C C . SER A 1 375 ? -11.790 18.017 18.643 1.00 92.44 375 SER A C 1
ATOM 2677 O O . SER A 1 375 ? -11.765 17.629 17.481 1.00 92.44 375 SER A O 1
ATOM 2679 N N . VAL A 1 376 ? -11.219 17.331 19.638 1.00 94.44 376 VAL A N 1
ATOM 2680 C CA . VAL A 1 376 ? -10.566 16.026 19.470 1.00 94.44 376 VAL A CA 1
ATOM 2681 C C . VAL A 1 376 ? -11.632 14.937 19.481 1.00 94.44 376 VAL A C 1
ATOM 2683 O O . VAL A 1 376 ? -12.401 14.874 20.433 1.00 94.44 376 VAL A O 1
ATOM 2686 N N . LEU A 1 377 ? -11.672 14.064 18.473 1.00 96.19 377 LEU A N 1
ATOM 2687 C CA . LEU A 1 377 ? -12.657 12.976 18.436 1.00 96.19 377 LEU A CA 1
ATOM 2688 C C . LEU A 1 377 ? -12.287 11.847 19.396 1.00 96.19 377 LEU A C 1
ATOM 2690 O O . LEU A 1 377 ? -13.100 11.429 20.222 1.00 96.19 377 LEU A O 1
ATOM 2694 N N . ALA A 1 378 ? -11.051 11.378 19.295 1.00 96.75 378 ALA A N 1
ATOM 2695 C CA . ALA A 1 378 ? -10.506 10.340 20.142 1.00 96.75 378 ALA A CA 1
ATOM 2696 C C . ALA A 1 378 ? -8.988 10.507 20.301 1.00 96.75 378 ALA A C 1
ATOM 2698 O O . ALA A 1 378 ? -8.387 11.434 19.758 1.00 96.75 378 ALA A O 1
ATOM 2699 N N . SER A 1 379 ? -8.391 9.672 21.146 1.00 94.81 379 SER A N 1
ATOM 2700 C CA . SER A 1 379 ? -6.946 9.609 21.329 1.00 94.81 379 SER A CA 1
ATOM 2701 C C . SER A 1 379 ? -6.519 8.190 21.671 1.00 94.81 379 SER A C 1
ATOM 2703 O O . SER A 1 379 ? -6.960 7.645 22.690 1.00 94.81 379 SER A O 1
ATOM 2705 N N . ALA A 1 380 ? -5.619 7.642 20.859 1.00 96.12 380 ALA A N 1
ATOM 2706 C CA . ALA A 1 380 ? -4.825 6.469 21.180 1.00 96.12 380 ALA A CA 1
ATOM 2707 C C . ALA A 1 380 ? -3.542 6.860 21.929 1.00 96.12 380 ALA A C 1
ATOM 2709 O O . ALA A 1 380 ? -2.738 7.679 21.478 1.00 96.12 380 ALA A O 1
ATOM 2710 N N . LYS A 1 381 ? -3.309 6.232 23.077 1.00 96.62 381 LYS A N 1
ATOM 2711 C CA . LYS A 1 381 ? -2.070 6.335 23.846 1.00 96.62 381 LYS A CA 1
ATOM 2712 C C . LYS A 1 381 ? -1.376 4.985 23.808 1.00 96.62 381 LYS A C 1
ATOM 2714 O O . LYS A 1 381 ? -1.952 4.007 24.255 1.00 96.62 381 LYS A O 1
ATOM 2719 N N . THR A 1 382 ? -0.152 4.940 23.290 1.00 97.38 382 THR A N 1
ATOM 2720 C CA . THR A 1 382 ? 0.617 3.696 23.132 1.00 97.38 382 THR A CA 1
ATOM 2721 C C . THR A 1 382 ? 1.854 3.727 24.020 1.00 97.38 382 THR A C 1
ATOM 2723 O O . THR A 1 382 ? 2.619 4.694 23.991 1.00 97.38 382 THR A O 1
ATOM 2726 N N . TRP A 1 383 ? 2.078 2.659 24.782 1.00 98.00 383 TRP A N 1
ATOM 2727 C CA . TRP A 1 383 ? 3.306 2.441 25.540 1.00 98.00 383 TRP A CA 1
ATOM 2728 C C . TRP A 1 383 ? 4.162 1.390 24.844 1.00 98.00 383 TRP A C 1
ATOM 2730 O O . TRP A 1 383 ? 3.689 0.312 24.484 1.00 98.00 383 TRP A O 1
ATOM 2740 N N . TYR A 1 384 ? 5.446 1.691 24.682 1.00 97.12 384 TYR A N 1
ATOM 2741 C CA . TYR A 1 384 ? 6.409 0.808 24.035 1.00 97.12 384 TYR A CA 1
ATOM 2742 C C . TYR A 1 384 ? 7.734 0.788 24.796 1.00 97.12 384 TYR A C 1
ATOM 2744 O O . TYR A 1 384 ? 8.116 1.756 25.453 1.00 97.12 384 TYR A O 1
ATOM 2752 N N . SER A 1 385 ? 8.459 -0.327 24.711 1.00 94.88 385 SER A N 1
ATOM 2753 C CA . SER A 1 385 ? 9.814 -0.418 25.252 1.00 94.88 385 SER A CA 1
ATOM 2754 C C . SER A 1 385 ? 10.832 0.171 24.280 1.00 94.88 385 SER A C 1
ATOM 2756 O O . SER A 1 385 ? 10.756 -0.085 23.080 1.00 94.88 385 SER A O 1
ATOM 2758 N N . LEU A 1 386 ? 11.844 0.860 24.811 1.00 92.81 386 LEU A N 1
ATOM 2759 C CA . LEU A 1 386 ? 12.910 1.485 24.017 1.00 92.81 386 LEU A CA 1
ATOM 2760 C C . LEU A 1 386 ? 13.923 0.487 23.424 1.00 92.81 386 LEU A C 1
ATOM 2762 O O . LEU A 1 386 ? 14.729 0.853 22.574 1.00 92.81 386 LEU A O 1
ATOM 2766 N N . SER A 1 387 ? 13.882 -0.786 23.821 1.00 88.06 387 SER A N 1
ATOM 2767 C CA . SER A 1 387 ? 14.643 -1.842 23.147 1.00 88.06 387 SER A CA 1
ATOM 2768 C C . SER A 1 387 ? 13.986 -2.197 21.812 1.00 88.06 387 SER A C 1
ATOM 2770 O O . SER A 1 387 ? 12.799 -2.542 21.770 1.00 88.06 387 SER A O 1
ATOM 2772 N N . LYS A 1 388 ? 14.763 -2.120 20.727 1.00 87.75 388 LYS A N 1
ATOM 2773 C CA . LYS A 1 388 ? 14.309 -2.456 19.373 1.00 87.75 388 LYS A CA 1
ATOM 2774 C C . LYS A 1 38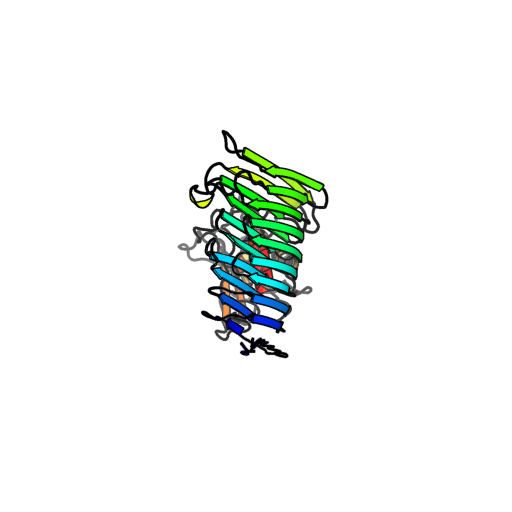8 ? 14.495 -3.941 19.066 1.00 87.75 388 LYS A C 1
ATOM 2776 O O . LYS A 1 388 ? 15.531 -4.513 19.393 1.00 87.75 388 LYS A O 1
ATOM 2781 N N . VAL A 1 389 ? 13.524 -4.527 18.372 1.00 81.69 389 VAL A N 1
ATOM 2782 C CA . VAL A 1 389 ? 13.589 -5.874 17.786 1.00 81.69 389 VAL A CA 1
ATOM 2783 C C . VAL A 1 389 ? 13.217 -5.744 16.313 1.00 81.69 389 VAL A C 1
ATOM 2785 O O . VAL A 1 389 ? 12.205 -5.130 15.985 1.00 81.69 389 VAL A O 1
ATOM 2788 N N . GLY A 1 390 ? 14.071 -6.241 15.414 1.00 75.50 390 GLY A N 1
ATOM 2789 C CA . GLY A 1 390 ? 13.856 -6.095 13.968 1.00 75.50 390 GLY A CA 1
ATOM 2790 C C . GLY A 1 390 ? 13.734 -4.637 13.502 1.00 75.50 390 GLY A C 1
ATOM 2791 O O . GLY A 1 390 ? 12.972 -4.355 12.590 1.00 75.50 390 GLY A O 1
ATOM 2792 N N . GLY A 1 391 ? 14.422 -3.699 14.165 1.00 84.25 391 GLY A N 1
ATOM 2793 C CA . GLY A 1 391 ? 14.386 -2.265 13.838 1.00 84.25 391 GLY A CA 1
ATOM 2794 C C . GLY A 1 391 ? 13.267 -1.453 14.509 1.00 84.25 391 GLY A C 1
ATOM 2795 O O . GLY A 1 391 ? 13.358 -0.222 14.527 1.00 84.25 391 GLY A O 1
ATOM 2796 N N . TYR A 1 392 ? 12.287 -2.105 15.144 1.00 89.94 392 TYR A N 1
ATOM 2797 C CA . TYR A 1 392 ? 11.109 -1.454 15.729 1.00 89.94 392 TYR A CA 1
ATOM 2798 C C . TYR A 1 392 ? 11.075 -1.548 17.255 1.00 89.94 392 TYR A C 1
ATOM 2800 O O . TYR A 1 392 ? 11.443 -2.571 17.838 1.00 89.94 392 TYR A O 1
ATOM 2808 N N . TYR A 1 393 ? 10.586 -0.498 17.916 1.00 95.19 393 TYR A N 1
ATOM 2809 C CA . TYR A 1 393 ? 10.258 -0.557 19.342 1.00 95.19 393 TYR A CA 1
ATOM 2810 C C . TYR A 1 393 ? 9.078 -1.505 19.594 1.00 95.19 393 TYR A C 1
ATOM 2812 O O . TYR A 1 393 ? 8.191 -1.632 18.751 1.00 95.19 393 TYR A O 1
ATOM 2820 N N . THR A 1 394 ? 9.058 -2.162 20.757 1.00 95.75 394 THR A N 1
ATOM 2821 C CA . THR A 1 394 ? 8.018 -3.158 21.076 1.00 95.75 394 THR A CA 1
ATOM 2822 C C . THR A 1 394 ? 6.869 -2.519 21.838 1.00 95.75 394 THR A C 1
ATOM 2824 O O . THR A 1 394 ? 7.065 -2.095 22.980 1.00 95.75 394 THR A O 1
ATOM 2827 N N . VAL A 1 395 ? 5.680 -2.500 21.242 1.00 97.50 395 VAL A N 1
ATOM 2828 C CA . VAL A 1 395 ? 4.441 -2.098 21.918 1.00 97.50 395 VAL A CA 1
ATOM 2829 C C . VAL A 1 395 ? 4.135 -3.064 23.061 1.00 97.50 395 VAL A C 1
ATOM 2831 O O . VAL A 1 395 ? 4.293 -4.280 22.935 1.00 97.50 395 VAL A O 1
ATOM 2834 N N . ARG A 1 396 ? 3.753 -2.502 24.208 1.00 96.19 396 ARG A N 1
ATOM 2835 C CA . ARG A 1 396 ? 3.380 -3.239 25.424 1.00 96.19 396 ARG A CA 1
ATOM 2836 C C . ARG A 1 396 ? 1.897 -3.131 25.717 1.00 96.19 396 ARG A C 1
ATOM 2838 O O . ARG A 1 396 ? 1.310 -4.098 26.180 1.00 96.19 396 ARG A O 1
ATOM 2845 N N . GLU A 1 397 ? 1.328 -1.967 25.442 1.00 96.75 397 GLU A N 1
ATOM 2846 C CA . GLU A 1 397 ? -0.044 -1.634 25.791 1.00 96.75 397 GLU A CA 1
ATOM 2847 C C . GLU A 1 397 ? -0.504 -0.424 24.984 1.00 96.75 397 GLU A C 1
ATOM 2849 O O . GLU A 1 397 ? 0.314 0.420 24.595 1.00 96.75 397 GLU A O 1
ATOM 2854 N N . PHE A 1 398 ? -1.810 -0.309 24.783 1.00 97.94 398 PHE A N 1
ATOM 2855 C CA . PHE A 1 398 ? -2.436 0.902 24.290 1.00 97.94 398 PHE A CA 1
ATOM 2856 C C . PHE A 1 398 ? -3.812 1.137 24.892 1.00 97.94 398 PHE A C 1
ATOM 2858 O O . PHE A 1 398 ? -4.558 0.201 25.140 1.00 97.94 398 PHE A O 1
ATOM 2865 N N . ASP A 1 399 ? -4.191 2.403 24.990 1.00 97.69 399 ASP A N 1
ATOM 2866 C CA . ASP A 1 399 ? -5.530 2.812 25.387 1.00 97.69 399 ASP A CA 1
ATOM 2867 C C . ASP A 1 399 ? -6.142 3.761 24.366 1.00 97.69 399 ASP A C 1
ATOM 2869 O O . ASP A 1 399 ? -5.457 4.650 23.868 1.00 97.69 399 ASP A O 1
ATOM 2873 N N . ILE A 1 400 ? -7.446 3.634 24.119 1.00 97.62 400 ILE A N 1
ATOM 2874 C CA . ILE A 1 400 ? -8.219 4.523 23.247 1.00 97.62 400 ILE A CA 1
ATOM 2875 C C . ILE A 1 400 ? -9.308 5.220 24.062 1.00 97.62 400 ILE A C 1
ATOM 2877 O O . ILE A 1 400 ? -10.109 4.591 24.764 1.00 97.62 400 ILE A O 1
ATOM 2881 N N . LYS A 1 401 ? -9.347 6.547 23.953 1.00 95.94 401 LYS A N 1
ATOM 2882 C CA . LYS A 1 401 ? -10.353 7.395 24.598 1.00 95.94 401 LYS A CA 1
ATOM 2883 C C . LYS A 1 401 ? -11.194 8.116 23.567 1.00 95.94 401 LYS A C 1
ATOM 2885 O O . LYS A 1 401 ? -10.649 8.926 22.830 1.00 95.94 401 LYS A O 1
ATOM 2890 N N . PHE A 1 402 ? -12.504 7.907 23.594 1.00 97.06 402 PHE A N 1
ATOM 2891 C CA . PHE A 1 402 ? -13.459 8.722 22.846 1.00 97.06 402 PHE A CA 1
ATOM 2892 C C . PHE A 1 402 ? -13.881 9.943 23.659 1.00 97.06 402 PHE A C 1
ATOM 2894 O O . PHE A 1 402 ? -14.072 9.867 24.880 1.00 97.06 402 PHE A O 1
ATOM 2901 N N . ASN A 1 403 ? -14.029 11.070 22.971 1.00 95.56 403 ASN A N 1
ATOM 2902 C CA . ASN A 1 403 ? -14.430 12.327 23.576 1.00 95.56 403 ASN A CA 1
ATOM 2903 C C . ASN A 1 403 ? -15.957 12.421 23.720 1.00 95.56 403 ASN A C 1
ATOM 2905 O O . ASN A 1 403 ? -16.706 12.288 22.750 1.00 95.56 403 ASN A O 1
ATOM 2909 N N . ASN A 1 404 ? -16.408 12.712 24.938 1.00 93.00 404 ASN A N 1
ATOM 2910 C CA . ASN A 1 404 ? -17.814 12.838 25.313 1.00 93.00 404 ASN A CA 1
ATOM 2911 C C . ASN A 1 404 ? -18.475 14.186 24.936 1.00 93.00 404 ASN A C 1
ATOM 2913 O O . ASN A 1 404 ? -19.615 14.437 25.320 1.00 93.00 404 ASN A O 1
ATOM 2917 N N . TYR A 1 405 ? -17.777 15.090 24.236 1.00 94.44 405 TYR A N 1
ATOM 2918 C CA . TYR A 1 405 ? -18.380 16.310 23.667 1.00 94.44 405 TYR A CA 1
ATOM 2919 C C . TYR A 1 405 ? -19.047 16.090 22.301 1.00 94.44 405 TYR A C 1
ATOM 2921 O O . TYR A 1 405 ? -19.716 16.994 21.797 1.00 94.44 405 TYR A O 1
ATOM 2929 N N . HIS A 1 406 ? -18.858 14.922 21.687 1.00 95.00 406 HIS A N 1
ATOM 2930 C CA . HIS A 1 406 ? -19.419 14.590 20.380 1.00 95.00 406 HIS A CA 1
ATOM 2931 C C . HIS A 1 406 ? -20.551 13.578 20.504 1.00 95.00 406 HIS A C 1
ATOM 2933 O O . HIS A 1 406 ? -20.578 12.784 21.432 1.00 95.00 406 HIS A O 1
ATOM 2939 N N . SER A 1 407 ? -21.475 13.585 19.543 1.00 94.75 407 SER A N 1
ATOM 2940 C CA . SER A 1 407 ? -22.529 12.574 19.467 1.00 94.75 407 SER A CA 1
ATOM 2941 C C . SER A 1 407 ? -22.072 11.381 18.640 1.00 94.75 407 SER A C 1
ATOM 2943 O O . SER A 1 407 ? -21.715 11.529 17.469 1.00 94.75 407 SER A O 1
ATOM 2945 N N . TRP A 1 408 ? -22.146 10.196 19.234 1.00 97.25 408 TRP A N 1
ATOM 2946 C CA . TRP A 1 408 ? -21.647 8.958 18.643 1.00 97.25 408 TRP A CA 1
ATOM 2947 C C . TRP A 1 408 ? -22.768 8.052 18.124 1.00 97.25 408 TRP A C 1
ATOM 2949 O O . TRP A 1 408 ? -23.928 8.135 18.546 1.00 97.25 408 TRP A O 1
ATOM 2959 N N . SER A 1 409 ? -22.416 7.178 17.181 1.00 96.50 409 SER A N 1
ATOM 2960 C CA . SER A 1 409 ? -23.301 6.169 16.601 1.00 96.50 409 SER A CA 1
ATOM 2961 C C . SER A 1 409 ? -22.522 4.912 16.214 1.00 96.50 409 SER A C 1
ATOM 2963 O O . SER A 1 409 ? -21.425 4.995 15.676 1.00 96.50 409 SER A O 1
ATOM 2965 N N . THR A 1 410 ? -23.118 3.740 16.418 1.00 96.19 410 THR A N 1
ATOM 2966 C CA . THR A 1 410 ? -22.609 2.446 15.919 1.00 96.19 410 THR A CA 1
ATOM 2967 C C . THR A 1 410 ? -23.237 2.040 14.579 1.00 96.19 410 THR A C 1
ATOM 2969 O O . THR A 1 410 ? -22.734 1.149 13.895 1.00 96.19 410 THR A O 1
ATOM 2972 N N . SER A 1 411 ? -24.325 2.701 14.172 1.00 91.50 411 SER A N 1
ATOM 2973 C CA . SER A 1 411 ? -25.072 2.422 12.938 1.00 91.50 411 SER A CA 1
ATOM 2974 C C . SER A 1 411 ? -24.766 3.380 11.780 1.00 91.50 411 SER A C 1
ATOM 2976 O O . SER A 1 411 ? -25.417 3.288 10.745 1.00 91.50 411 SER A O 1
ATOM 2978 N N . GLY A 1 412 ? -23.826 4.321 11.944 1.00 87.62 412 GLY A N 1
ATOM 2979 C CA . GLY A 1 412 ? -23.582 5.361 10.938 1.00 87.62 412 GLY A CA 1
ATOM 2980 C C . GLY A 1 412 ? -24.715 6.388 10.773 1.00 87.62 412 GLY A C 1
ATOM 2981 O O . GLY A 1 412 ? -24.898 6.931 9.687 1.00 87.62 412 GLY A O 1
ATOM 2982 N N . ALA A 1 413 ? -25.509 6.645 11.820 1.00 91.06 413 ALA A N 1
ATOM 2983 C CA . ALA A 1 413 ? -26.600 7.615 11.769 1.00 91.06 413 ALA A CA 1
ATOM 2984 C C . ALA A 1 413 ? -26.120 9.024 11.365 1.00 91.06 413 ALA A C 1
ATOM 2986 O O . ALA A 1 413 ? -25.105 9.519 11.858 1.00 91.06 413 ALA A O 1
ATOM 2987 N N . SER A 1 414 ? -26.892 9.688 10.498 1.00 88.44 414 SER A N 1
ATOM 2988 C CA . SER A 1 414 ? -26.583 11.038 10.013 1.00 88.44 414 SER A CA 1
ATOM 2989 C C . SER A 1 414 ? -26.427 12.042 11.162 1.00 88.44 414 SER A C 1
ATOM 2991 O O . SER A 1 414 ? -27.163 11.999 12.149 1.00 88.44 414 SER A O 1
ATOM 2993 N N . GLY A 1 415 ? -25.453 12.947 11.034 1.00 90.25 415 GLY A N 1
ATOM 2994 C CA . GLY A 1 415 ? -25.135 13.956 12.049 1.00 90.25 415 GLY A CA 1
ATOM 2995 C C . GLY A 1 415 ? -24.410 13.419 13.290 1.00 90.25 415 GLY A C 1
ATOM 2996 O O . GLY A 1 415 ? -24.197 14.179 14.232 1.00 90.25 415 GLY A O 1
ATOM 2997 N N . ARG A 1 416 ? -24.024 12.137 13.308 1.00 95.19 416 ARG A N 1
ATOM 2998 C CA . ARG A 1 416 ? -23.257 11.512 14.395 1.00 95.19 416 ARG A CA 1
ATOM 2999 C C . ARG A 1 416 ? -21.932 10.952 13.885 1.00 95.19 416 ARG A C 1
ATOM 3001 O O . ARG A 1 416 ? -21.779 10.650 12.704 1.00 95.19 416 ARG A O 1
ATOM 3008 N N . ILE A 1 417 ? -20.975 10.819 14.794 1.00 97.31 417 ILE A N 1
ATOM 3009 C CA . ILE A 1 417 ? -19.653 10.262 14.511 1.00 97.31 417 ILE A CA 1
ATOM 3010 C C . ILE A 1 417 ? -19.718 8.743 14.628 1.00 97.31 417 ILE A C 1
ATOM 3012 O O . ILE A 1 417 ? -20.246 8.205 15.606 1.00 97.31 417 ILE A O 1
ATOM 3016 N N . ASP A 1 418 ? -19.205 8.052 13.615 1.00 98.00 418 ASP A N 1
ATOM 3017 C CA . ASP A 1 418 ? -19.235 6.599 13.557 1.00 98.00 418 ASP A CA 1
ATOM 3018 C C . ASP A 1 418 ? -18.136 5.980 14.428 1.00 98.00 418 ASP A C 1
ATOM 3020 O O . ASP A 1 418 ? -16.946 6.192 14.196 1.00 98.00 418 ASP A O 1
ATOM 3024 N N . VAL A 1 419 ? -18.546 5.191 15.425 1.00 98.25 419 VAL A N 1
ATOM 3025 C CA . VAL A 1 419 ? -17.638 4.545 16.388 1.00 98.25 419 VAL A CA 1
ATOM 3026 C C . VAL A 1 419 ? -16.666 3.596 15.691 1.00 98.25 419 VAL A C 1
ATOM 3028 O O . VAL A 1 419 ? -15.486 3.592 16.023 1.00 98.25 419 VAL A O 1
ATOM 3031 N N . GLU A 1 420 ? -17.150 2.806 14.731 1.00 98.44 420 GLU A N 1
ATOM 3032 C CA . GLU A 1 420 ? -16.327 1.829 14.008 1.00 98.44 420 GLU A CA 1
ATOM 3033 C C . GLU A 1 420 ? -15.241 2.517 13.182 1.00 98.44 420 GLU A C 1
ATOM 3035 O O . GLU A 1 420 ? -14.087 2.111 13.214 1.00 98.44 420 GLU A O 1
ATOM 3040 N N . SER A 1 421 ? -15.589 3.611 12.509 1.00 98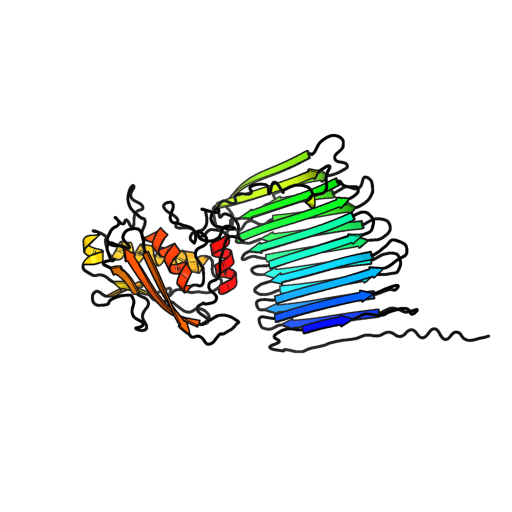.00 421 SER A N 1
ATOM 3041 C CA . SER A 1 421 ? -14.633 4.372 11.705 1.00 98.00 421 SER A CA 1
ATOM 3042 C C . SER A 1 421 ? -13.537 5.014 12.555 1.00 98.00 421 SER A C 1
ATOM 3044 O O . SER A 1 421 ? -12.361 4.952 12.202 1.00 98.00 421 SER A O 1
ATOM 3046 N N . VAL A 1 422 ? -13.902 5.619 13.693 1.00 98.38 422 VAL A N 1
ATOM 3047 C CA . VAL A 1 422 ? -12.904 6.232 14.582 1.00 98.38 422 VAL A CA 1
ATOM 3048 C C . VAL A 1 422 ? -12.061 5.163 15.263 1.00 98.38 422 VAL A C 1
ATOM 3050 O O . VAL A 1 422 ? -10.848 5.304 15.306 1.00 98.38 422 VAL A O 1
ATOM 3053 N N . VAL A 1 423 ? -12.645 4.065 15.753 1.00 98.44 423 VAL A N 1
ATOM 3054 C CA . VAL A 1 423 ? -11.829 3.020 16.386 1.00 98.44 423 VAL A CA 1
ATOM 3055 C C . VAL A 1 423 ? -10.910 2.317 15.387 1.00 98.44 423 VAL A C 1
ATOM 3057 O O . VAL A 1 423 ? -9.793 1.978 15.758 1.00 98.44 423 VAL A O 1
ATOM 3060 N N . LEU A 1 424 ? -11.323 2.158 14.123 1.00 98.62 424 LEU A N 1
ATOM 3061 C CA . LEU A 1 424 ? -10.458 1.636 13.064 1.00 98.62 424 LEU A CA 1
ATOM 3062 C C . LEU A 1 424 ? -9.213 2.516 12.882 1.00 98.62 424 LEU A C 1
ATOM 3064 O O . LEU A 1 424 ? -8.107 1.984 12.849 1.00 98.62 424 LEU A O 1
ATOM 3068 N N . HIS A 1 425 ? -9.385 3.842 12.861 1.00 98.44 425 HIS A N 1
ATOM 3069 C CA . HIS A 1 425 ? -8.282 4.808 12.840 1.00 98.44 425 HIS A CA 1
ATOM 3070 C C . HIS A 1 425 ? -7.393 4.702 14.082 1.00 98.44 425 HIS A C 1
ATOM 3072 O O . HIS A 1 425 ? -6.186 4.492 13.975 1.00 98.44 425 HIS A O 1
ATOM 3078 N N . GLU A 1 426 ? -7.988 4.782 15.272 1.00 98.50 426 GLU A N 1
ATOM 3079 C CA . GLU A 1 426 ? -7.231 4.797 16.525 1.00 98.50 426 GLU A CA 1
ATOM 3080 C C . GLU A 1 426 ? -6.480 3.479 16.778 1.00 98.50 426 GLU A C 1
ATOM 3082 O O . GLU A 1 426 ? -5.413 3.495 17.389 1.00 98.50 426 GLU A O 1
ATOM 3087 N N . LEU A 1 427 ? -6.988 2.341 16.283 1.00 98.69 427 LEU A N 1
ATOM 3088 C CA . LEU A 1 427 ? -6.290 1.050 16.325 1.00 98.69 427 LEU A CA 1
ATOM 3089 C C . LEU A 1 427 ? -5.068 0.996 15.397 1.00 98.69 427 LEU A C 1
ATOM 3091 O O . LEU A 1 427 ? -4.146 0.234 15.677 1.00 98.69 427 LEU A O 1
ATOM 3095 N N . GLY A 1 428 ? -4.989 1.826 14.355 1.00 98.44 428 GLY A N 1
ATOM 3096 C CA . GLY A 1 428 ? -3.798 1.901 13.504 1.00 98.44 428 GLY A CA 1
ATOM 3097 C C . GLY A 1 428 ? -2.557 2.403 14.256 1.00 98.44 428 GLY A C 1
ATOM 3098 O O . GLY A 1 428 ? -1.443 1.933 14.018 1.00 98.44 428 GLY A O 1
ATOM 3099 N N . HIS A 1 429 ? -2.730 3.296 15.234 1.00 98.44 429 HIS A N 1
ATOM 3100 C CA . HIS A 1 429 ? -1.629 3.856 16.026 1.00 98.44 429 HIS A CA 1
ATOM 3101 C C . HIS A 1 429 ? -0.822 2.838 16.844 1.00 98.44 429 HIS A C 1
ATOM 3103 O O . HIS A 1 429 ? 0.411 2.824 16.718 1.00 98.44 429 HIS A O 1
ATOM 3109 N N . PRO A 1 430 ? -1.440 1.979 17.680 1.00 98.25 430 PRO A N 1
ATOM 3110 C CA . PRO A 1 430 ? -0.703 0.938 18.383 1.00 98.25 430 PRO A CA 1
ATOM 3111 C C . PRO A 1 430 ? -0.174 -0.140 17.438 1.00 98.25 430 PRO A C 1
ATOM 3113 O O . PRO A 1 430 ? 0.826 -0.779 17.757 1.00 98.25 430 PRO A O 1
ATOM 3116 N N . LEU A 1 431 ? -0.782 -0.312 16.261 1.00 98.44 431 LEU A N 1
ATOM 3117 C CA . LEU A 1 431 ? -0.239 -1.189 15.230 1.00 98.44 431 LEU A CA 1
ATOM 3118 C C . LEU A 1 431 ? 1.013 -0.608 14.563 1.00 98.44 431 LEU A C 1
ATOM 3120 O O . LEU A 1 431 ? 1.802 -1.390 14.051 1.00 98.44 431 LEU A O 1
ATOM 3124 N N . GLY A 1 432 ? 1.259 0.702 14.650 1.00 97.69 432 GLY A N 1
ATOM 3125 C CA . GLY A 1 432 ? 2.493 1.347 14.185 1.00 97.69 432 GLY A CA 1
ATOM 3126 C C . GLY A 1 432 ? 2.304 2.370 13.063 1.00 97.69 432 GLY A C 1
ATOM 3127 O O . GLY A 1 432 ? 3.291 2.827 12.479 1.00 97.69 432 GLY A O 1
ATOM 3128 N N . LEU A 1 433 ? 1.058 2.735 12.749 1.00 97.94 433 LEU A N 1
ATOM 3129 C CA . LEU A 1 433 ? 0.722 3.710 11.717 1.00 97.94 433 LEU A CA 1
ATOM 3130 C C . LEU A 1 433 ? 0.541 5.115 12.309 1.00 97.94 433 LEU A C 1
ATOM 3132 O O . LEU A 1 433 ? -0.022 5.307 13.389 1.00 97.94 433 LEU A O 1
ATOM 3136 N N . GLY A 1 434 ? 1.039 6.116 11.591 1.00 97.00 434 GLY A N 1
ATOM 3137 C CA . GLY A 1 434 ? 0.946 7.527 11.954 1.00 97.00 434 GLY A CA 1
ATOM 3138 C C . GLY A 1 434 ? -0.109 8.281 11.149 1.00 97.00 434 GLY A C 1
ATOM 3139 O O . GLY A 1 434 ? -0.432 7.911 10.022 1.00 97.00 434 GLY A O 1
ATOM 3140 N N . ASP A 1 435 ? -0.580 9.388 11.717 1.00 96.31 435 ASP A N 1
ATOM 3141 C CA . ASP A 1 435 ? -1.505 10.318 11.068 1.00 96.31 435 ASP A CA 1
ATOM 3142 C C . ASP A 1 435 ? -0.937 10.914 9.782 1.00 96.31 435 ASP A C 1
ATOM 3144 O O . ASP A 1 435 ? 0.075 11.623 9.802 1.00 96.31 435 ASP A O 1
ATOM 3148 N N . ILE A 1 436 ? -1.636 10.733 8.662 1.00 94.88 436 ILE A N 1
ATOM 3149 C CA . ILE A 1 436 ? -1.152 11.234 7.368 1.00 94.88 436 ILE A CA 1
ATOM 3150 C C . ILE A 1 436 ? -1.608 12.667 7.062 1.00 94.88 436 ILE A C 1
ATOM 3152 O O . ILE A 1 436 ? -1.023 13.336 6.208 1.00 94.88 436 ILE A O 1
ATOM 3156 N N . TYR A 1 437 ? -2.618 13.180 7.772 1.00 91.12 437 TYR A N 1
ATOM 3157 C CA . TYR A 1 437 ? -3.192 14.513 7.530 1.00 91.12 437 TYR A CA 1
ATOM 3158 C C . TYR A 1 437 ? -2.258 15.672 7.907 1.00 91.12 437 TYR A C 1
ATOM 3160 O O . TYR A 1 437 ? -2.415 16.787 7.403 1.00 91.12 437 TYR A O 1
ATOM 3168 N N . ASN A 1 438 ? -1.244 15.403 8.731 1.00 83.88 438 ASN A N 1
ATOM 3169 C CA . ASN A 1 438 ? -0.187 16.359 9.062 1.00 83.88 438 ASN A CA 1
ATOM 3170 C C . ASN A 1 438 ? 0.950 16.374 8.020 1.00 83.88 438 ASN A C 1
ATOM 3172 O O . ASN A 1 438 ? 1.796 17.267 8.041 1.00 83.88 438 ASN A O 1
ATOM 3176 N N . SER A 1 439 ? 0.964 15.423 7.077 1.00 87.56 439 SER A N 1
ATOM 3177 C CA . SER A 1 439 ? 1.948 15.361 5.995 1.00 87.56 439 SER A CA 1
ATOM 3178 C C . SER A 1 439 ? 1.460 16.102 4.756 1.00 87.56 439 SER A C 1
ATOM 3180 O O . SER A 1 439 ? 0.413 15.791 4.186 1.00 87.56 439 SER A O 1
ATOM 3182 N N . ALA A 1 440 ? 2.260 17.051 4.264 1.00 82.94 440 ALA A N 1
ATOM 3183 C CA . ALA A 1 440 ? 1.974 17.739 3.006 1.00 82.94 440 ALA A CA 1
ATOM 3184 C C . ALA A 1 440 ? 1.897 16.780 1.802 1.00 82.94 440 ALA A C 1
ATOM 3186 O O . ALA A 1 440 ? 1.200 17.098 0.837 1.00 82.94 440 ALA A O 1
ATOM 3187 N N . LEU A 1 441 ? 2.575 15.626 1.879 1.00 75.94 441 LEU A N 1
ATOM 3188 C CA . LEU A 1 441 ? 2.605 14.610 0.827 1.00 75.94 441 LEU A CA 1
ATOM 3189 C C . LEU A 1 441 ? 1.300 13.810 0.759 1.00 75.94 441 LEU A C 1
ATOM 3191 O O . LEU A 1 441 ? 0.806 13.552 -0.334 1.00 75.94 441 LEU A O 1
ATOM 3195 N N . TYR A 1 442 ? 0.729 13.455 1.912 1.00 83.62 442 TYR A N 1
ATOM 3196 C CA . TYR A 1 442 ? -0.321 12.430 1.992 1.00 83.62 442 TYR A CA 1
ATOM 3197 C C . TYR A 1 442 ? -1.684 12.963 2.435 1.00 83.62 442 TYR A C 1
ATOM 3199 O O . TYR A 1 442 ? -2.704 12.328 2.183 1.00 83.62 442 TYR A O 1
ATOM 3207 N N . ARG A 1 443 ? -1.757 14.172 3.013 1.00 83.25 443 ARG A N 1
ATOM 3208 C CA . ARG A 1 443 ? -3.021 14.754 3.510 1.00 83.25 443 ARG A CA 1
ATOM 3209 C C . ARG A 1 443 ? -4.141 14.844 2.470 1.00 83.25 443 ARG A C 1
ATOM 3211 O O . ARG A 1 443 ? -5.303 14.961 2.839 1.00 83.25 443 ARG A O 1
ATOM 3218 N N . ARG A 1 444 ? -3.801 14.830 1.175 1.00 85.31 444 ARG A N 1
ATOM 3219 C CA . ARG A 1 444 ? -4.756 14.903 0.057 1.00 85.31 444 ARG A CA 1
ATOM 3220 C C . ARG A 1 444 ? -5.296 13.542 -0.386 1.00 85.31 444 ARG A C 1
ATOM 3222 O O . ARG A 1 444 ? -5.988 13.499 -1.398 1.00 85.31 444 ARG A O 1
ATOM 3229 N N . ASP A 1 445 ? -5.005 12.474 0.350 1.00 85.75 445 ASP A N 1
ATOM 3230 C CA . ASP A 1 445 ? -5.542 11.142 0.090 1.00 85.75 445 ASP A CA 1
ATOM 3231 C C . ASP A 1 445 ? -6.606 10.758 1.134 1.00 85.75 445 ASP A C 1
ATOM 3233 O O . ASP A 1 445 ? -6.302 10.091 2.128 1.00 85.75 445 ASP A O 1
ATOM 3237 N N . PRO A 1 446 ? -7.859 11.221 0.978 1.00 87.81 446 PRO A N 1
ATOM 3238 C CA . PRO A 1 446 ? -8.912 10.990 1.958 1.00 87.81 446 PRO A CA 1
ATOM 3239 C C . PRO A 1 446 ? -9.416 9.545 1.966 1.00 87.81 446 PRO A C 1
ATOM 3241 O O . PRO A 1 446 ? -10.299 9.254 2.763 1.00 87.81 446 PRO A O 1
ATOM 3244 N N . SER A 1 447 ? -8.916 8.657 1.106 1.00 88.38 447 SER A N 1
ATOM 3245 C CA . SER A 1 447 ? -9.305 7.242 1.117 1.00 88.38 447 SER A CA 1
ATOM 3246 C C . SER A 1 447 ? -8.711 6.485 2.311 1.00 88.38 447 SER A C 1
ATOM 3248 O O . SER A 1 447 ? -9.340 5.557 2.808 1.00 88.38 447 SER A O 1
ATOM 3250 N N . GLN A 1 448 ? -7.550 6.925 2.815 1.00 91.62 448 GLN A N 1
ATOM 3251 C CA . GLN A 1 448 ? -6.884 6.278 3.940 1.00 91.62 448 GLN A CA 1
ATOM 3252 C C . GLN A 1 448 ? -7.670 6.511 5.236 1.00 91.62 448 GLN A C 1
ATOM 3254 O O . GLN A 1 448 ? -8.160 7.622 5.518 1.00 91.62 448 GLN A O 1
ATOM 3259 N N . VAL A 1 449 ? -7.757 5.463 6.045 1.00 95.62 449 VAL A N 1
ATOM 3260 C CA . VAL A 1 449 ? -8.292 5.484 7.402 1.00 95.62 449 VAL A CA 1
ATOM 3261 C C . VAL A 1 449 ? -7.398 6.336 8.288 1.00 95.62 449 VAL A C 1
ATOM 3263 O O . VAL A 1 449 ? -7.938 7.127 9.054 1.00 95.62 449 VAL A O 1
ATOM 3266 N N . MET A 1 450 ? -6.068 6.284 8.133 1.00 97.19 450 MET A N 1
ATOM 3267 C CA . MET A 1 450 ? -5.129 7.113 8.913 1.00 97.19 450 MET A CA 1
ATOM 3268 C C . MET A 1 450 ? -5.128 8.609 8.521 1.00 97.19 450 MET A C 1
ATOM 3270 O O . MET A 1 450 ? -4.302 9.393 8.999 1.00 97.19 450 MET A O 1
ATOM 3274 N N . ASN A 1 451 ? -6.038 9.039 7.637 1.00 95.50 451 ASN A N 1
ATOM 3275 C CA . ASN A 1 451 ? -6.311 10.453 7.359 1.00 95.50 451 ASN A CA 1
ATOM 3276 C C . ASN A 1 451 ? -7.363 11.009 8.340 1.00 95.50 451 ASN A C 1
ATOM 3278 O O . ASN A 1 451 ? -7.927 10.286 9.157 1.00 95.50 451 ASN A O 1
ATOM 3282 N N . SER A 1 452 ? -7.649 12.308 8.266 1.00 93.25 452 SER A N 1
ATOM 3283 C CA . SER A 1 452 ? -8.676 12.933 9.090 1.00 93.25 452 SER A CA 1
ATOM 3284 C C . SER A 1 452 ? -10.055 12.317 8.827 1.00 93.25 452 SER A C 1
ATOM 3286 O O . SER A 1 452 ? -10.391 11.886 7.713 1.00 93.25 452 SER A O 1
ATOM 3288 N N . TYR A 1 453 ? -10.870 12.274 9.883 1.00 93.38 453 TYR A N 1
ATOM 3289 C CA . TYR A 1 453 ? -12.244 11.798 9.795 1.00 93.38 453 TYR A CA 1
ATOM 3290 C C . TYR A 1 453 ? -13.053 12.702 8.858 1.00 93.38 453 TYR A C 1
ATOM 3292 O O . TYR A 1 453 ? -13.217 13.897 9.108 1.00 93.38 453 TYR A O 1
ATOM 3300 N N . SER A 1 454 ? -13.588 12.116 7.790 1.00 91.44 454 SER A N 1
ATOM 3301 C CA . SER A 1 454 ? -14.395 12.810 6.778 1.00 91.44 454 SER A CA 1
ATOM 3302 C C . SER A 1 454 ? -15.771 12.168 6.580 1.00 91.44 454 SER A C 1
ATOM 3304 O O . SER A 1 454 ? -16.446 12.442 5.591 1.00 91.44 454 SER A O 1
ATOM 3306 N N . GLY A 1 455 ? -16.172 11.286 7.497 1.00 92.44 455 GLY A N 1
ATOM 3307 C CA . GLY A 1 455 ? -17.359 10.446 7.385 1.00 92.44 455 GLY A CA 1
ATOM 3308 C C . GLY A 1 455 ? -17.048 8.987 7.703 1.00 92.44 455 GLY A C 1
ATOM 3309 O O . GLY A 1 455 ? -15.972 8.666 8.205 1.00 92.44 455 GLY A O 1
ATOM 3310 N N . ILE A 1 456 ? -18.009 8.113 7.408 1.00 94.38 456 ILE A N 1
ATOM 3311 C CA . ILE A 1 456 ? -17.884 6.674 7.648 1.00 94.38 456 ILE A CA 1
ATOM 3312 C C . ILE A 1 456 ? -16.753 6.107 6.778 1.00 94.38 456 ILE A C 1
ATOM 3314 O O . ILE A 1 456 ? -16.791 6.227 5.555 1.00 94.38 456 ILE A O 1
ATOM 3318 N N . LYS A 1 457 ? -15.777 5.464 7.421 1.00 92.31 457 LYS A N 1
ATOM 3319 C CA . LYS A 1 457 ? -14.633 4.771 6.819 1.00 92.31 457 LYS A CA 1
ATOM 3320 C C . LYS A 1 457 ? -14.366 3.485 7.595 1.00 92.31 457 LYS A C 1
ATOM 3322 O O . LYS A 1 457 ? -13.747 3.514 8.651 1.00 92.31 457 LYS A O 1
ATOM 3327 N N . ARG A 1 458 ? -14.865 2.362 7.080 1.00 93.56 458 ARG A N 1
ATOM 3328 C CA . ARG A 1 458 ? -14.769 1.036 7.725 1.00 93.56 458 ARG A CA 1
ATOM 3329 C C . ARG A 1 458 ? -13.885 0.052 6.951 1.00 93.56 458 ARG A C 1
ATOM 3331 O O . ARG A 1 458 ? -13.799 -1.120 7.298 1.00 93.56 458 ARG A O 1
ATOM 3338 N N . THR A 1 459 ? -13.237 0.532 5.895 1.00 89.75 459 THR A N 1
ATOM 3339 C CA . THR A 1 459 ? -12.346 -0.237 5.024 1.00 89.75 459 THR A CA 1
ATOM 3340 C C . THR A 1 459 ? -11.013 0.484 4.950 1.00 89.75 459 THR A C 1
ATOM 3342 O O . THR A 1 459 ? -10.994 1.712 4.880 1.00 89.75 459 THR A O 1
ATOM 3345 N N . LEU A 1 460 ? -9.923 -0.277 4.984 1.00 90.62 460 LEU A N 1
ATOM 3346 C CA . LEU A 1 460 ? -8.574 0.258 4.845 1.00 90.62 460 LEU A CA 1
ATOM 3347 C C . LEU A 1 460 ? -8.345 0.773 3.424 1.00 90.62 460 LEU A C 1
ATOM 3349 O O . LEU A 1 460 ? -8.745 0.125 2.453 1.00 90.62 460 LEU A O 1
ATOM 3353 N N . GLY A 1 461 ? -7.674 1.916 3.318 1.00 87.25 461 GLY A N 1
ATOM 3354 C CA . GLY A 1 461 ? -7.088 2.356 2.064 1.00 87.25 461 GLY A CA 1
ATOM 3355 C C . GLY A 1 461 ? -5.821 1.559 1.743 1.00 87.25 461 GLY A C 1
ATOM 3356 O O . GLY A 1 461 ? -5.247 0.866 2.585 1.00 87.25 461 GLY A O 1
ATOM 3357 N N . ASN A 1 462 ? -5.361 1.666 0.502 1.00 83.38 462 ASN A N 1
ATOM 3358 C CA . ASN A 1 462 ? -4.187 0.961 -0.002 1.00 83.38 462 ASN A CA 1
ATOM 3359 C C . ASN A 1 462 ? -2.923 1.321 0.796 1.00 83.38 462 ASN A C 1
ATOM 3361 O O . ASN A 1 462 ? -2.081 0.456 1.024 1.00 83.38 462 ASN A O 1
ATOM 3365 N N . GLY A 1 463 ? -2.777 2.575 1.236 1.00 86.31 463 GLY A N 1
ATOM 3366 C CA . GLY A 1 463 ? -1.660 3.024 2.068 1.00 86.31 463 GLY A CA 1
ATOM 3367 C C . GLY A 1 463 ? -1.694 2.409 3.466 1.00 86.31 463 GLY A C 1
ATOM 3368 O O . GLY A 1 463 ? -0.660 1.946 3.949 1.00 86.31 463 GLY A O 1
ATOM 3369 N N . ASP A 1 464 ? -2.877 2.331 4.081 1.00 92.81 464 ASP A N 1
ATOM 3370 C CA . ASP A 1 464 ? -3.061 1.685 5.384 1.00 92.81 464 ASP A CA 1
ATOM 3371 C C . ASP A 1 464 ? -2.653 0.203 5.333 1.00 92.81 464 ASP A C 1
ATOM 3373 O O . ASP A 1 464 ? -1.874 -0.255 6.172 1.00 92.81 464 ASP A O 1
ATOM 3377 N N . ARG A 1 465 ? -3.120 -0.537 4.316 1.00 86.19 465 ARG A N 1
ATOM 3378 C CA . ARG A 1 465 ? -2.759 -1.954 4.146 1.00 86.19 465 ARG A CA 1
ATOM 3379 C C . ARG A 1 465 ? -1.269 -2.132 3.852 1.00 86.19 465 ARG A C 1
ATOM 3381 O O . ARG A 1 465 ? -0.602 -2.944 4.487 1.00 86.19 465 ARG A O 1
ATOM 3388 N N . SER A 1 466 ? -0.706 -1.285 2.988 1.00 81.56 466 SER A N 1
ATOM 3389 C CA . SER A 1 466 ? 0.729 -1.293 2.660 1.00 81.56 466 SER A CA 1
ATOM 3390 C C . SER A 1 466 ? 1.607 -1.099 3.898 1.00 81.56 466 SER A C 1
ATOM 3392 O O . SER A 1 466 ? 2.612 -1.795 4.074 1.00 81.56 466 SER A O 1
ATOM 3394 N N . ALA A 1 467 ? 1.220 -0.170 4.777 1.00 89.12 467 ALA A N 1
ATOM 3395 C CA . ALA A 1 467 ? 1.895 0.060 6.047 1.00 89.12 467 ALA A CA 1
ATOM 3396 C C . ALA A 1 467 ? 1.781 -1.148 6.976 1.00 89.12 467 ALA A C 1
ATOM 3398 O O . ALA A 1 467 ? 2.777 -1.553 7.577 1.00 89.12 467 ALA A O 1
ATOM 3399 N N . LEU A 1 468 ? 0.587 -1.735 7.074 1.00 90.88 468 LEU A N 1
ATOM 3400 C CA . LEU A 1 468 ? 0.353 -2.893 7.923 1.00 90.88 468 LEU A CA 1
ATOM 3401 C C . LEU A 1 468 ? 1.170 -4.100 7.466 1.00 90.88 468 LEU A C 1
ATOM 3403 O O . LEU A 1 468 ? 1.858 -4.707 8.280 1.00 90.88 468 LEU A O 1
ATOM 3407 N N . LEU A 1 469 ? 1.184 -4.389 6.168 1.00 82.00 469 LEU A N 1
ATOM 3408 C CA . LEU A 1 469 ? 2.002 -5.448 5.585 1.00 82.00 469 LEU A CA 1
ATOM 3409 C C . LEU A 1 469 ? 3.486 -5.211 5.833 1.00 82.00 469 LEU A C 1
ATOM 3411 O O . LEU A 1 469 ? 4.194 -6.121 6.232 1.00 82.00 469 LEU A O 1
ATOM 3415 N N . LYS A 1 470 ? 3.964 -3.970 5.720 1.00 81.94 470 LYS A N 1
ATOM 3416 C CA . LYS A 1 470 ? 5.356 -3.650 6.058 1.00 81.94 470 LYS A CA 1
ATOM 3417 C C . LYS A 1 470 ? 5.692 -3.932 7.529 1.00 81.94 470 LYS A C 1
ATOM 3419 O O . LYS A 1 470 ? 6.833 -4.249 7.866 1.00 81.94 470 LYS A O 1
ATOM 3424 N N . LEU A 1 471 ? 4.713 -3.798 8.421 1.00 88.00 471 LEU A N 1
ATOM 3425 C CA . LEU A 1 471 ? 4.885 -4.044 9.849 1.00 88.00 471 LEU A CA 1
ATOM 3426 C C . LEU A 1 471 ? 4.625 -5.500 10.245 1.00 88.00 471 LEU A C 1
ATOM 3428 O O . LEU A 1 471 ? 5.211 -5.940 11.232 1.00 88.00 471 LEU A O 1
ATOM 3432 N N . TYR A 1 472 ? 3.804 -6.251 9.515 1.00 85.81 472 TYR A N 1
ATOM 3433 C CA . TYR A 1 472 ? 3.309 -7.558 9.951 1.00 85.81 472 TYR A CA 1
ATOM 3434 C C . TYR A 1 472 ? 3.310 -8.650 8.862 1.00 85.81 472 TYR A C 1
ATOM 3436 O O . TYR A 1 472 ? 2.760 -9.721 9.121 1.00 85.81 472 TYR A O 1
ATOM 3444 N N . GLY A 1 473 ? 3.959 -8.463 7.700 1.00 68.06 473 GLY A N 1
ATOM 3445 C CA . GLY A 1 473 ? 3.919 -9.430 6.587 1.00 68.06 473 GLY A CA 1
ATOM 3446 C C . GLY A 1 473 ? 5.083 -9.483 5.596 1.00 68.06 473 GLY A C 1
ATOM 3447 O O . GLY A 1 473 ? 5.766 -8.467 5.336 1.00 68.06 473 GLY A O 1
#

Foldseek 3Di:
DDDPPPPAPAPEDEDDDPDDPEAEDEDEDEDEDDDYAYEYEEAEEEAEAYEYHYEYEYEAAKYKYWYWYWYAAFYKYKYWYWYEAPFGIKIKMKIKTAGGTKIKIKMWIDHRFKIKIKIWIKYAAFMKIKIKIAGNFGIKIKIKTAHRWIKTKIWMWMYGLKIKIKMKIKIWGQKMWIWIWAD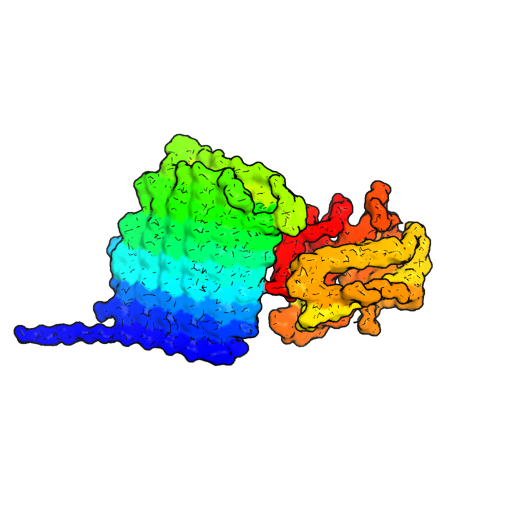GPQKIKIKIKMKHQGKMKIKIWIWIRHVFTWMFIWMDINNHTQDGDIQTACPPDKDKDKGKDWDQHPRGIWMIIMMIIIGNHDPVVDPDPPVCPQILLGDLQQWDFQQAAAPDFQQQAAAEEAPEPLCVVLVDDSVLLVVLLVLLLVLLCVLFPGNNHHPPNRYHYDNPDDPDDDDQHAYEYEDEDDPVCLVPQKDKDWDFDPDDDSRGTHTRYIYMYGYSSFREDCVQDPRHDHSSLVSSLSVLVNRGIAQSCPPPVNQPNPSASSHDDPGDHSHHRSNSSSNNSSSGD

Sequence (473 aa):
MNHVMRICLIASVMVMVCSLSCSAIKSSFGVDNQEGSASATHRFSISSAGVVDGDISLSSMGVSSRLSVDGDGEVFASESVSGSGEGGLHVLGSGVQGSGQTRLYSSSWATAGASGSSSQISGAGNVVSFSQGTGPCGESGQRATVYGGVLSSQSSMENGDELLASRSMQMSGEAVELEAITSSDGSTRLVSGGVDGGASLSLDTRSLVAPGGGMTVRAAVDGLDVLDEYLGDPGSEDMAVTASGLLLGGEGLGSYRMSALNLKSPYSARRPVKSSTQYLGGSSSSYILTGWRFNTLNPQIRMRLINNRYLAAEGLNADQVRGAITRAAETWDAASRQNLFADSSMVGFDATRVSGNYDGVNAIGWAAFPYTSKSVLASAKTWYSLSKVGGYYTVREFDIKFNNYHSWSTSGASGRIDVESVVLHELGHPLGLGDIYNSALYRRDPSQVMNSYSGIKRTLGNGDRSALLKLYG

Radius of gyration: 26.54 Å; chains: 1; bounding box: 86×43×72 Å

Secondary structure (DSSP, 8-state):
----------EEEEEEE-S---S-EEEEEEE-SSS--EEEEEEEEESSSEEEEEEEEESSS-EEEEEEEEESSSEEEEEEEEEEETTEEEEEEEEEEESSSEEEEEEEEE-SS-EEEEEEEEEEEEEEEEEEEEETTEEEEEEEEEEEEEEEEEEEEEESSSEEEEEEEEEESSEEEEEEEEEETTEEEEEEEEEESS-EEEEEEEEEESTT--EEEEEEETTEEEEEEEE---TTS-EEEEEEEEEEETTEEEEEEEEEEEESS-GGGS---------TT--TT---B-SEE--SSS--B-EEEE-SHHHHHTT--HHHHHHHHHHHHHHHHHTSSS--B-SSS-EEEESS--TTS-SSS-EEEEEPPPGGGTT--EEEEEEEEEEEETTEEEEEEEEEEEETTS-EESS--TTSEEHHHHHHHHHHHHHTBPPSTT-TTTTT-TTSTTS---S---S--HHHHHHHHHHH-

pLDDT: mean 80.42, std 16.22, range [29.45, 98.69]